Protein AF-A0A7V7MNE0-F1 (afdb_monomer_lite)

Radius of gyration: 35.83 Å; chains: 1; bounding box: 76×87×106 Å

Structure (mmCIF, N/CA/C/O backbone):
data_AF-A0A7V7MNE0-F1
#
_entry.id   AF-A0A7V7MNE0-F1
#
loop_
_atom_site.group_PDB
_atom_site.id
_atom_site.type_symbol
_atom_site.label_atom_id
_atom_site.label_alt_id
_atom_site.label_comp_id
_atom_site.label_asym_id
_atom_site.label_entity_id
_atom_site.label_seq_id
_atom_site.pdbx_PDB_ins_code
_atom_site.Cartn_x
_atom_site.Cartn_y
_atom_site.Cartn_z
_atom_site.occupancy
_atom_site.B_iso_or_equiv
_atom_site.auth_seq_id
_atom_site.auth_comp_id
_atom_site.auth_asym_id
_atom_site.auth_atom_id
_atom_site.pdbx_PDB_model_num
ATOM 1 N N . MET A 1 1 ? 4.750 31.736 4.931 1.00 35.09 1 MET A N 1
ATOM 2 C CA . MET A 1 1 ? 4.718 30.798 3.784 1.00 35.09 1 MET A CA 1
ATOM 3 C C . MET A 1 1 ? 5.244 29.445 4.251 1.00 35.09 1 MET A C 1
ATOM 5 O O . MET A 1 1 ? 6.382 29.410 4.710 1.00 35.09 1 MET A O 1
ATOM 9 N N . PRO A 1 2 ? 4.459 28.356 4.216 1.00 42.69 2 PRO A N 1
ATOM 10 C CA . PRO A 1 2 ? 4.964 27.046 4.608 1.00 42.69 2 PRO A CA 1
ATOM 11 C C . PRO A 1 2 ? 6.008 26.597 3.580 1.00 42.69 2 PRO A C 1
ATOM 13 O O . PRO A 1 2 ? 5.751 26.602 2.375 1.00 42.69 2 PRO A O 1
ATOM 16 N N . ARG A 1 3 ? 7.212 26.261 4.054 1.00 41.19 3 ARG A N 1
ATOM 17 C CA . ARG A 1 3 ? 8.303 25.714 3.239 1.00 41.19 3 ARG A CA 1
ATOM 18 C C . ARG A 1 3 ? 7.802 24.444 2.540 1.00 41.19 3 ARG A C 1
ATOM 20 O O . ARG A 1 3 ? 7.688 23.400 3.176 1.00 41.19 3 ARG A O 1
ATOM 27 N N . ARG A 1 4 ? 7.512 24.522 1.235 1.00 47.62 4 ARG A N 1
ATOM 28 C CA . ARG A 1 4 ? 7.375 23.344 0.364 1.00 47.62 4 ARG A CA 1
ATOM 29 C C . ARG A 1 4 ? 8.744 22.673 0.305 1.00 47.62 4 ARG A C 1
ATOM 31 O O . ARG A 1 4 ? 9.606 23.082 -0.464 1.00 47.62 4 ARG A O 1
ATOM 38 N N . GLY A 1 5 ? 8.972 21.715 1.196 1.00 48.09 5 GLY A N 1
ATOM 39 C CA . GLY A 1 5 ? 10.181 20.906 1.169 1.00 48.09 5 GLY A CA 1
ATOM 40 C C . GLY A 1 5 ? 10.258 20.052 -0.106 1.00 48.09 5 GLY A C 1
ATOM 41 O O . GLY A 1 5 ? 9.259 19.897 -0.818 1.00 48.09 5 GLY A O 1
ATOM 42 N N . PRO A 1 6 ? 11.415 19.422 -0.369 1.00 53.09 6 PRO A N 1
ATOM 43 C CA . PRO A 1 6 ? 11.609 18.446 -1.452 1.00 53.09 6 PRO A CA 1
ATOM 44 C C . PRO A 1 6 ? 10.681 17.210 -1.377 1.00 53.09 6 PRO A C 1
ATOM 46 O O . PRO A 1 6 ? 10.750 16.323 -2.223 1.00 53.09 6 PRO A O 1
ATOM 49 N N . SER A 1 7 ? 9.760 17.160 -0.412 1.00 60.88 7 SER A N 1
ATOM 50 C CA . SER A 1 7 ? 8.781 16.097 -0.211 1.00 60.88 7 SER A CA 1
ATOM 51 C C . SER A 1 7 ? 7.722 15.994 -1.317 1.00 60.88 7 SER A C 1
ATOM 53 O O . SER A 1 7 ? 7.046 14.975 -1.408 1.00 60.88 7 SER A O 1
ATOM 55 N N . THR A 1 8 ? 7.585 16.993 -2.198 1.00 69.94 8 THR A N 1
ATOM 56 C CA . THR A 1 8 ? 6.537 16.985 -3.238 1.00 69.94 8 THR A CA 1
ATOM 57 C C . THR A 1 8 ? 6.696 15.812 -4.206 1.00 69.94 8 THR A C 1
ATOM 59 O O . THR A 1 8 ? 5.716 15.133 -4.488 1.00 69.94 8 THR A O 1
ATOM 62 N N . PHE A 1 9 ? 7.917 15.516 -4.669 1.00 72.06 9 PHE A N 1
ATOM 63 C CA . PHE A 1 9 ? 8.130 14.413 -5.613 1.00 72.06 9 PHE A CA 1
ATOM 64 C C . PHE A 1 9 ? 7.878 13.053 -4.959 1.00 72.06 9 PHE A C 1
ATOM 66 O O . PHE A 1 9 ? 7.121 12.249 -5.491 1.00 72.06 9 PHE A O 1
ATOM 73 N N . TYR A 1 10 ? 8.436 12.828 -3.766 1.00 74.69 10 TYR A N 1
ATOM 74 C CA . TYR A 1 10 ? 8.226 11.588 -3.018 1.00 74.69 10 TYR A CA 1
ATOM 75 C C . TYR A 1 10 ? 6.743 11.359 -2.696 1.00 74.69 10 TYR A C 1
ATOM 77 O O . TYR A 1 10 ? 6.225 10.272 -2.930 1.00 74.69 10 TYR A O 1
ATOM 85 N N . HIS A 1 11 ? 6.026 12.394 -2.245 1.00 76.69 11 HIS A N 1
ATOM 86 C CA . HIS A 1 11 ? 4.589 12.295 -1.985 1.00 76.69 11 HIS A CA 1
ATOM 87 C C . HIS A 1 11 ? 3.768 12.069 -3.253 1.00 76.69 11 HIS A C 1
ATOM 89 O O . HIS A 1 11 ? 2.789 11.335 -3.203 1.00 76.69 11 HIS A O 1
ATOM 95 N N . VAL A 1 12 ? 4.139 12.676 -4.384 1.00 78.38 12 VAL A N 1
ATOM 96 C CA . VAL A 1 12 ? 3.463 12.430 -5.665 1.00 78.38 12 VAL A CA 1
ATOM 97 C C . VAL A 1 12 ? 3.693 10.992 -6.117 1.00 78.38 12 VAL A C 1
ATOM 99 O O . VAL A 1 12 ? 2.733 10.319 -6.474 1.00 78.38 12 VAL A O 1
ATOM 102 N N . VAL A 1 13 ? 4.928 10.493 -6.036 1.00 78.00 13 VAL A N 1
ATOM 103 C CA . VAL A 1 13 ? 5.260 9.105 -6.382 1.00 78.00 13 VAL A CA 1
ATOM 104 C C . VAL A 1 13 ? 4.506 8.130 -5.479 1.00 78.00 13 VAL A C 1
ATOM 106 O O . VAL A 1 13 ? 3.844 7.240 -6.000 1.00 78.00 13 VAL A O 1
ATOM 109 N N . LEU A 1 14 ? 4.511 8.331 -4.157 1.00 77.88 14 LEU A N 1
ATOM 110 C CA . LEU A 1 14 ? 3.742 7.495 -3.231 1.00 77.88 14 LEU A CA 1
ATOM 111 C C . LEU A 1 14 ? 2.243 7.538 -3.515 1.00 77.88 14 LEU A C 1
ATOM 113 O O . LEU A 1 14 ? 1.627 6.485 -3.613 1.00 77.88 14 LEU A O 1
ATOM 117 N N . LYS A 1 15 ? 1.666 8.723 -3.739 1.00 81.19 15 LYS A N 1
ATOM 118 C CA . LYS A 1 15 ? 0.245 8.841 -4.092 1.00 81.19 15 LYS A CA 1
ATOM 119 C C . LYS A 1 15 ? -0.088 8.123 -5.392 1.00 81.19 15 LYS A C 1
ATOM 121 O O . LYS A 1 15 ? -1.135 7.494 -5.478 1.00 81.19 15 LYS A O 1
ATOM 126 N N . ILE A 1 16 ? 0.780 8.202 -6.401 1.00 78.06 16 ILE A N 1
ATOM 127 C CA . ILE A 1 16 ? 0.595 7.466 -7.657 1.00 78.06 16 ILE A CA 1
ATOM 128 C C . ILE A 1 16 ? 0.677 5.959 -7.397 1.00 78.06 16 ILE A C 1
ATOM 130 O O . ILE A 1 16 ? -0.147 5.213 -7.921 1.00 78.06 16 ILE A O 1
ATOM 134 N N . ILE A 1 17 ? 1.628 5.503 -6.579 1.00 79.12 17 ILE A N 1
ATOM 135 C CA . ILE A 1 17 ? 1.768 4.088 -6.214 1.00 79.12 17 ILE A CA 1
ATOM 136 C C . ILE A 1 17 ? 0.512 3.608 -5.476 1.00 79.12 17 ILE A C 1
ATOM 138 O O . ILE A 1 17 ? -0.076 2.613 -5.892 1.00 79.12 17 ILE A O 1
ATOM 142 N N . GLU A 1 18 ? 0.069 4.318 -4.442 1.00 77.50 18 GLU A N 1
ATOM 143 C CA . GLU A 1 18 ? -1.107 3.968 -3.636 1.00 77.50 18 GLU A CA 1
ATOM 144 C C . GLU A 1 18 ? -2.400 3.999 -4.460 1.00 77.50 18 GLU A C 1
ATOM 146 O O . GLU A 1 18 ? -3.186 3.056 -4.416 1.00 77.50 18 GLU A O 1
ATOM 151 N N . ALA A 1 19 ? -2.608 5.041 -5.269 1.00 80.44 19 ALA A N 1
ATOM 152 C CA . ALA A 1 19 ? -3.844 5.211 -6.031 1.00 80.44 19 ALA A CA 1
ATOM 153 C C . ALA A 1 19 ? -3.952 4.273 -7.243 1.00 80.44 19 ALA A C 1
ATOM 155 O O . ALA A 1 19 ? -5.047 4.058 -7.767 1.00 80.44 19 ALA A O 1
ATOM 156 N N . THR A 1 20 ? -2.833 3.731 -7.734 1.00 84.62 20 THR A N 1
ATOM 157 C CA . THR A 1 20 ? -2.832 2.933 -8.963 1.00 84.62 20 THR A CA 1
ATOM 158 C C . THR A 1 20 ? -2.974 1.443 -8.642 1.00 84.62 20 THR A C 1
ATOM 160 O O . THR A 1 20 ? 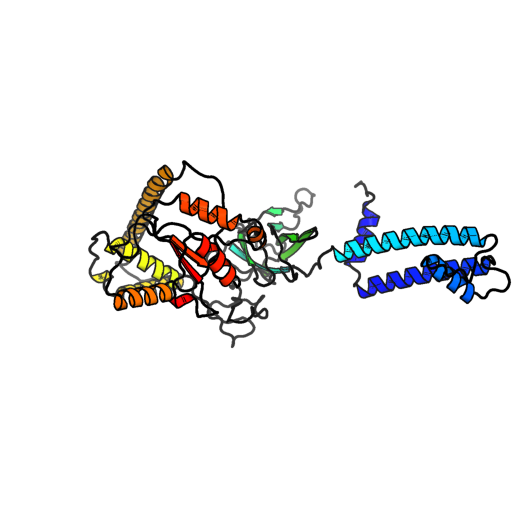-2.102 0.870 -7.985 1.00 84.62 20 THR A O 1
ATOM 163 N N . PRO A 1 21 ? -4.010 0.756 -9.165 1.00 87.00 21 PRO A N 1
ATOM 164 C CA . PRO A 1 21 ? -4.113 -0.697 -9.098 1.00 87.00 21 PRO A CA 1
ATOM 165 C C . PRO A 1 21 ? -2.862 -1.380 -9.656 1.00 87.00 21 PRO A C 1
ATOM 167 O O . PRO A 1 21 ? -2.344 -0.972 -10.697 1.00 87.00 21 PRO A O 1
ATOM 170 N N . THR A 1 22 ? -2.428 -2.477 -9.033 1.00 85.69 22 THR A N 1
ATOM 171 C CA . THR A 1 22 ? -1.160 -3.158 -9.363 1.00 85.69 22 THR A CA 1
ATOM 172 C C . THR A 1 22 ? -1.027 -3.485 -10.855 1.00 85.69 22 THR A C 1
ATOM 174 O O . THR A 1 22 ? 0.025 -3.263 -11.447 1.00 85.69 22 THR A O 1
ATOM 177 N N . ARG A 1 23 ? -2.114 -3.919 -11.509 1.00 88.94 23 ARG A N 1
ATOM 178 C CA . ARG A 1 23 ? -2.126 -4.194 -12.959 1.00 88.94 23 ARG A CA 1
ATOM 179 C C . ARG A 1 23 ? -1.860 -2.946 -13.805 1.00 88.94 23 ARG A C 1
ATOM 181 O O . ARG A 1 23 ? -1.092 -3.009 -14.758 1.00 88.94 23 ARG A O 1
ATOM 188 N N . ARG A 1 24 ? -2.488 -1.817 -13.456 1.00 89.94 24 ARG A N 1
ATOM 189 C CA . ARG A 1 24 ? -2.299 -0.543 -14.167 1.00 89.94 24 ARG A CA 1
ATOM 190 C C . ARG A 1 24 ? -0.886 -0.011 -13.956 1.00 89.94 24 ARG A C 1
ATOM 192 O O . ARG A 1 24 ? -0.303 0.506 -14.897 1.00 89.94 24 ARG A O 1
ATOM 199 N N . PHE A 1 25 ? -0.329 -0.191 -12.759 1.00 88.06 25 PHE A N 1
ATOM 200 C CA . PHE A 1 25 ? 1.043 0.203 -12.451 1.00 88.06 25 PHE A CA 1
ATOM 201 C C . PHE A 1 25 ? 2.053 -0.519 -13.356 1.00 88.06 25 PHE A C 1
ATOM 203 O O . PHE A 1 25 ? 2.830 0.140 -14.043 1.00 88.06 25 PHE A O 1
ATOM 210 N N . PHE A 1 26 ? 1.995 -1.854 -13.425 1.00 89.88 26 PHE A N 1
ATOM 211 C CA . PHE A 1 26 ? 2.888 -2.619 -14.302 1.00 89.88 26 PHE A CA 1
ATOM 212 C C . PHE A 1 26 ? 2.669 -2.292 -15.781 1.00 89.88 26 PHE A C 1
ATOM 214 O O . PHE A 1 26 ? 3.643 -2.152 -16.509 1.00 89.88 26 PHE A O 1
ATOM 221 N N . LEU A 1 27 ? 1.420 -2.085 -16.213 1.00 93.50 27 LEU A N 1
ATOM 222 C CA . LEU A 1 27 ? 1.128 -1.670 -17.585 1.00 93.50 27 LEU A CA 1
ATOM 223 C C . LEU A 1 27 ? 1.774 -0.319 -17.925 1.00 93.50 27 LEU A C 1
ATOM 225 O O . LEU A 1 27 ? 2.456 -0.214 -18.938 1.00 93.50 27 LEU A O 1
ATOM 229 N N . LEU A 1 28 ? 1.595 0.702 -17.080 1.00 91.75 28 LEU A N 1
ATOM 230 C CA . LEU A 1 28 ? 2.201 2.022 -17.280 1.00 91.75 28 LEU A CA 1
ATOM 231 C C . LEU A 1 28 ? 3.728 1.942 -17.297 1.00 91.75 28 LEU A C 1
ATOM 233 O O . LEU A 1 28 ? 4.365 2.581 -18.129 1.00 91.75 28 LEU A O 1
ATOM 237 N N . PHE A 1 29 ? 4.309 1.129 -16.416 1.00 91.56 29 PHE A N 1
ATOM 238 C CA . PHE A 1 29 ? 5.747 0.909 -16.364 1.00 91.56 29 PHE A CA 1
ATOM 239 C C . PHE A 1 29 ? 6.276 0.240 -17.643 1.00 91.56 29 PHE A C 1
ATOM 241 O O . PHE A 1 29 ? 7.252 0.709 -18.225 1.00 91.56 29 PHE A O 1
ATOM 248 N N . THR A 1 30 ? 5.603 -0.808 -18.128 1.00 94.25 30 THR A N 1
ATOM 249 C CA . THR A 1 30 ? 5.932 -1.469 -19.399 1.00 94.25 30 THR A CA 1
ATOM 250 C C . THR A 1 30 ? 5.786 -0.515 -20.583 1.00 94.25 30 THR A C 1
ATOM 252 O O . THR A 1 30 ? 6.667 -0.472 -21.436 1.00 94.25 30 THR A O 1
ATOM 255 N N . LEU A 1 31 ? 4.720 0.289 -20.627 1.00 95.94 31 LEU A N 1
ATOM 256 C CA . LEU A 1 31 ? 4.521 1.287 -21.680 1.00 95.94 31 LEU A CA 1
ATOM 257 C C . LEU A 1 31 ? 5.595 2.379 -21.647 1.00 95.94 31 LEU A C 1
ATOM 259 O O . LEU A 1 31 ? 6.081 2.771 -22.701 1.00 95.94 31 LEU A O 1
ATOM 263 N N . ALA A 1 32 ? 6.005 2.839 -20.462 1.00 94.88 32 ALA A N 1
ATOM 264 C CA . ALA A 1 32 ? 7.098 3.798 -20.318 1.00 94.88 32 ALA A CA 1
ATOM 265 C C . ALA A 1 32 ? 8.441 3.201 -20.769 1.00 94.88 32 ALA A C 1
ATOM 267 O O . ALA A 1 32 ? 9.196 3.863 -21.479 1.00 94.88 32 ALA A O 1
ATOM 268 N N . TYR A 1 33 ? 8.715 1.942 -20.412 1.00 95.88 33 TYR A N 1
ATOM 269 C CA . TYR A 1 33 ? 9.915 1.223 -20.844 1.00 95.88 33 TYR A CA 1
ATOM 270 C C . TYR A 1 33 ? 9.968 1.085 -22.372 1.00 95.88 33 TYR A C 1
ATOM 272 O O . TYR A 1 33 ? 10.963 1.475 -22.984 1.00 95.88 33 TYR A O 1
ATOM 280 N N . LEU A 1 34 ? 8.883 0.599 -22.987 1.00 97.12 34 LEU A N 1
ATOM 281 C CA . LEU A 1 34 ? 8.773 0.447 -24.440 1.00 97.12 34 LEU A CA 1
ATOM 282 C C . LEU A 1 34 ? 8.803 1.799 -25.159 1.00 97.12 34 LEU A C 1
ATOM 284 O O . LEU A 1 34 ? 9.474 1.930 -26.175 1.00 97.12 34 LEU A O 1
ATOM 288 N N . GLY A 1 35 ? 8.126 2.815 -24.622 1.00 97.81 35 GLY A N 1
ATOM 289 C CA . GLY A 1 35 ? 8.139 4.169 -25.171 1.00 97.81 35 GLY A CA 1
ATOM 290 C C . GLY A 1 35 ? 9.541 4.779 -25.177 1.00 97.81 35 GLY A C 1
ATOM 291 O O . GLY A 1 35 ? 9.941 5.371 -26.175 1.00 97.81 35 GLY A O 1
ATOM 292 N N . CYS A 1 36 ? 10.317 4.571 -24.108 1.00 97.38 36 CYS A N 1
ATOM 293 C CA . CYS A 1 36 ? 11.720 4.982 -24.051 1.00 97.38 36 CYS A CA 1
ATOM 294 C C . CYS A 1 36 ? 12.564 4.251 -25.110 1.00 97.38 36 CYS A C 1
ATOM 296 O O . CYS A 1 36 ? 13.317 4.893 -25.840 1.00 97.38 36 CYS A O 1
ATOM 298 N N . SER A 1 37 ? 12.380 2.935 -25.269 1.00 97.44 37 SER A N 1
ATOM 299 C CA . SER A 1 37 ? 13.094 2.159 -26.296 1.00 97.44 37 SER A CA 1
ATOM 300 C C . SER A 1 37 ? 12.729 2.593 -27.717 1.00 97.44 37 SER A C 1
ATOM 302 O O . SER A 1 37 ? 13.604 2.735 -28.561 1.00 97.44 37 SER A O 1
ATOM 304 N N . LEU A 1 38 ? 11.455 2.870 -28.000 1.00 98.19 38 LEU A N 1
ATOM 305 C CA . LEU A 1 38 ? 11.041 3.374 -29.313 1.00 98.19 38 LEU A CA 1
ATOM 306 C C . LEU A 1 38 ? 11.581 4.784 -29.579 1.00 98.19 38 LEU A C 1
ATOM 308 O O . LEU A 1 38 ? 11.988 5.078 -30.700 1.00 98.19 38 LEU A O 1
ATOM 312 N N . PHE A 1 39 ? 11.634 5.639 -28.555 1.00 98.31 39 PHE A N 1
ATOM 313 C CA . PHE A 1 39 ? 12.230 6.970 -28.658 1.00 98.31 39 PHE A CA 1
ATOM 314 C C . PHE A 1 39 ? 13.721 6.898 -29.007 1.00 98.31 39 PHE A C 1
ATOM 316 O O . PHE A 1 39 ? 14.167 7.570 -29.934 1.00 98.31 39 PHE A O 1
ATOM 323 N N . PHE A 1 40 ? 14.493 6.053 -28.324 1.00 98.06 40 PHE A N 1
ATOM 324 C CA . PHE A 1 40 ? 15.905 5.863 -28.657 1.00 98.06 40 PHE A CA 1
ATOM 325 C C . PHE A 1 40 ? 16.098 5.155 -30.002 1.00 98.06 40 PHE A C 1
ATOM 327 O O . PHE A 1 40 ? 16.986 5.543 -30.754 1.00 98.06 40 PHE A O 1
ATOM 334 N N . GLY A 1 41 ? 15.242 4.193 -30.354 1.00 97.56 41 GLY A N 1
ATOM 335 C CA . GLY A 1 41 ? 15.198 3.595 -31.692 1.00 97.56 41 GLY A CA 1
ATOM 336 C C . GLY A 1 41 ? 15.025 4.642 -32.793 1.00 97.56 41 GLY A C 1
ATOM 337 O O . GLY A 1 41 ? 15.752 4.622 -33.783 1.00 97.56 41 GLY A O 1
ATOM 338 N N . LEU A 1 42 ? 14.136 5.616 -32.578 1.00 97.94 42 LEU A N 1
ATOM 339 C CA . LEU A 1 42 ? 13.949 6.751 -33.480 1.00 97.94 42 LEU A CA 1
ATOM 340 C C . LEU A 1 42 ? 15.204 7.631 -33.563 1.00 97.94 42 LEU A C 1
ATOM 342 O O . LEU A 1 42 ? 15.583 8.037 -34.657 1.00 97.94 42 LEU A O 1
ATOM 346 N N . LEU A 1 43 ? 15.870 7.906 -32.436 1.00 97.62 43 LEU A N 1
ATOM 347 C CA . LEU A 1 43 ? 17.129 8.658 -32.439 1.00 97.62 43 LEU A CA 1
ATOM 348 C C . LEU A 1 43 ? 18.223 7.930 -33.228 1.00 97.62 43 LEU A C 1
ATOM 350 O O . LEU A 1 43 ? 18.924 8.560 -34.011 1.00 97.62 43 LEU A O 1
ATOM 354 N N . TYR A 1 44 ? 18.360 6.614 -33.065 1.00 97.44 44 TYR A N 1
ATOM 355 C CA . TYR A 1 44 ? 19.324 5.842 -33.849 1.00 97.44 44 TYR A CA 1
ATOM 356 C C . TYR A 1 44 ? 19.034 5.881 -35.341 1.00 97.44 44 TYR A C 1
ATOM 358 O O . TYR A 1 44 ? 19.977 5.998 -36.116 1.00 97.44 44 TYR A O 1
ATOM 366 N N . TRP A 1 45 ? 17.759 5.823 -35.721 1.00 96.62 45 TRP A N 1
ATOM 367 C CA . TRP A 1 45 ? 17.345 5.882 -37.117 1.00 96.62 45 TRP A CA 1
ATOM 368 C C . TRP A 1 45 ? 17.592 7.262 -37.746 1.00 96.62 45 TRP A C 1
ATOM 370 O O . TRP A 1 45 ? 18.054 7.343 -38.872 1.00 96.62 45 TRP A O 1
ATOM 380 N N . ILE A 1 46 ? 17.346 8.357 -37.016 1.00 96.25 46 ILE A N 1
ATOM 381 C CA . ILE A 1 46 ? 17.558 9.726 -37.527 1.00 96.25 46 ILE A CA 1
ATOM 382 C C . ILE A 1 46 ? 19.047 10.063 -37.704 1.00 96.25 46 ILE A C 1
ATOM 384 O O . ILE A 1 46 ? 19.395 10.867 -38.564 1.00 96.25 46 ILE A O 1
ATOM 388 N N . PHE A 1 47 ? 19.917 9.503 -36.861 1.00 95.44 47 PHE A N 1
ATOM 389 C CA . PHE A 1 47 ? 21.350 9.819 -36.841 1.00 95.44 47 PHE A CA 1
ATOM 390 C C . PHE A 1 47 ? 22.232 8.725 -37.462 1.00 95.44 47 PHE A C 1
ATOM 392 O O . PHE A 1 47 ? 23.441 8.741 -37.218 1.00 95.44 47 PHE A O 1
ATOM 399 N N . ASP A 1 48 ? 21.645 7.756 -38.176 1.00 94.56 48 ASP A N 1
ATOM 400 C CA . ASP A 1 48 ? 22.337 6.585 -38.745 1.00 94.56 48 ASP A CA 1
ATOM 401 C C . ASP A 1 48 ? 23.273 5.901 -37.725 1.00 94.56 48 ASP A C 1
ATOM 403 O O . ASP A 1 48 ? 24.386 5.453 -38.003 1.00 94.56 48 ASP A O 1
ATOM 407 N N . GLY A 1 49 ? 22.826 5.846 -36.465 1.00 92.19 49 GLY A N 1
ATOM 408 C CA . GLY A 1 49 ? 23.670 5.515 -35.315 1.00 92.19 49 GLY A CA 1
ATOM 409 C C . GLY A 1 49 ? 24.073 4.041 -35.219 1.00 92.19 49 GLY A C 1
ATOM 410 O O . GLY A 1 49 ? 24.823 3.676 -34.313 1.00 92.19 49 GLY A O 1
ATOM 411 N N . VAL A 1 50 ? 23.564 3.200 -36.117 1.00 92.38 50 VAL A N 1
ATOM 412 C CA . VAL A 1 50 ? 23.693 1.734 -36.110 1.00 92.38 50 VAL A CA 1
ATOM 413 C C . VAL A 1 50 ? 24.298 1.201 -37.427 1.00 92.38 50 VAL A C 1
ATOM 415 O O . VAL A 1 50 ? 24.512 0.002 -37.579 1.00 92.38 50 VAL A O 1
ATOM 418 N N . GLY A 1 51 ? 24.669 2.097 -38.346 1.00 87.38 51 GLY A N 1
ATOM 419 C CA . GLY A 1 51 ? 25.219 1.771 -39.662 1.00 87.38 51 GLY A CA 1
ATOM 420 C C . GLY A 1 51 ? 24.278 2.195 -40.783 1.00 87.38 51 GLY A C 1
ATOM 421 O O . GLY A 1 51 ? 23.079 2.362 -40.557 1.00 87.38 51 GLY A O 1
ATOM 422 N N . ASP A 1 52 ? 24.842 2.364 -41.976 1.00 73.56 52 ASP A N 1
ATOM 423 C CA . ASP A 1 52 ? 24.094 2.778 -43.162 1.00 73.56 52 ASP A CA 1
ATOM 424 C C . ASP A 1 52 ? 23.082 1.681 -43.572 1.00 73.56 52 ASP A C 1
ATOM 426 O O . ASP A 1 52 ? 23.334 0.484 -43.395 1.00 73.56 52 ASP A O 1
ATOM 430 N N . ASP A 1 53 ? 21.924 2.097 -44.097 1.00 79.50 53 ASP A N 1
ATOM 431 C CA . ASP A 1 53 ? 20.828 1.253 -44.614 1.00 79.50 53 ASP A CA 1
ATOM 432 C C . ASP A 1 53 ? 20.043 0.392 -43.595 1.00 79.50 53 ASP A C 1
ATOM 434 O O . ASP A 1 53 ? 19.325 -0.535 -43.981 1.00 79.50 53 ASP A O 1
ATOM 438 N N . GLN A 1 54 ? 20.105 0.697 -42.294 1.00 87.12 54 GLN A N 1
ATOM 439 C CA . GLN A 1 54 ? 19.282 0.001 -41.293 1.00 87.12 54 GLN A CA 1
ATOM 440 C C . GLN A 1 54 ? 17.849 0.551 -41.222 1.00 87.12 54 GLN A C 1
ATOM 442 O O . GLN A 1 54 ? 17.610 1.760 -41.159 1.00 87.12 54 GLN A O 1
ATOM 447 N N . GLY A 1 55 ? 16.869 -0.354 -41.192 1.00 93.81 55 GLY A N 1
ATOM 448 C CA . GLY A 1 55 ? 15.469 -0.004 -40.987 1.00 93.81 55 GLY A CA 1
ATOM 449 C C . GLY A 1 55 ? 15.190 0.492 -39.564 1.00 93.81 55 GLY A C 1
ATOM 450 O O . GLY A 1 55 ? 15.910 0.196 -38.609 1.00 93.81 55 GLY A O 1
ATOM 451 N N . PHE A 1 56 ? 14.086 1.229 -39.390 1.00 95.88 56 PHE A N 1
ATOM 452 C CA . PHE A 1 56 ? 13.655 1.698 -38.066 1.00 95.88 56 PHE A CA 1
ATOM 453 C C . PHE A 1 56 ? 13.483 0.547 -37.059 1.00 95.88 56 PHE A C 1
ATOM 455 O O . PHE A 1 56 ? 13.780 0.711 -35.876 1.00 95.88 56 PHE A O 1
ATOM 462 N N . TRP A 1 57 ? 13.006 -0.618 -37.507 1.00 96.44 57 TRP A N 1
ATOM 463 C CA . TRP A 1 57 ? 12.765 -1.762 -36.628 1.00 96.44 57 TRP A CA 1
ATOM 464 C C . TRP A 1 57 ? 14.062 -2.390 -36.117 1.00 96.44 57 TRP A C 1
ATOM 466 O O . TRP A 1 57 ? 14.122 -2.752 -34.943 1.00 96.44 57 TRP A O 1
ATOM 476 N N . GLU A 1 58 ? 15.112 -2.436 -36.934 1.00 96.44 58 GLU A N 1
ATOM 477 C CA . GLU A 1 58 ? 16.459 -2.838 -36.528 1.00 96.44 58 GLU A CA 1
ATOM 478 C C . GLU A 1 58 ? 17.042 -1.850 -35.506 1.00 96.44 58 GLU A C 1
ATOM 480 O O . GLU A 1 58 ? 17.581 -2.267 -34.479 1.00 96.44 58 GLU A O 1
ATOM 485 N N . CYS A 1 59 ? 16.847 -0.541 -35.703 1.00 97.50 59 CYS A N 1
ATOM 486 C CA . CYS A 1 59 ? 17.234 0.479 -34.722 1.00 97.50 59 CYS A CA 1
ATOM 487 C C . CYS A 1 59 ? 16.441 0.373 -33.405 1.00 97.50 59 CYS A C 1
ATOM 489 O O . CYS A 1 59 ? 17.008 0.526 -32.320 1.00 97.50 59 CYS A O 1
ATOM 491 N N . ALA A 1 60 ? 15.135 0.097 -33.469 1.00 97.69 60 ALA A N 1
ATOM 492 C CA . ALA A 1 60 ? 14.292 -0.120 -32.293 1.00 97.69 60 ALA A CA 1
ATOM 493 C C . ALA A 1 60 ? 14.678 -1.406 -31.545 1.00 97.69 60 ALA A C 1
ATOM 495 O O . ALA A 1 60 ? 14.724 -1.412 -30.313 1.00 97.69 60 ALA A O 1
ATOM 496 N N . TYR A 1 61 ? 15.014 -2.471 -32.274 1.00 97.56 61 TYR A N 1
ATOM 497 C CA . TYR A 1 61 ? 15.577 -3.699 -31.719 1.00 97.56 61 TYR A CA 1
ATOM 498 C C . TYR A 1 61 ? 16.913 -3.427 -31.017 1.00 97.56 61 TYR A C 1
ATOM 500 O O . TYR A 1 61 ? 17.051 -3.773 -29.841 1.00 97.56 61 TYR A O 1
ATOM 508 N N . PHE A 1 62 ? 17.844 -2.721 -31.672 1.00 97.81 62 PHE A N 1
ATOM 509 C CA . PHE A 1 62 ? 19.117 -2.306 -31.075 1.00 97.81 62 PHE A CA 1
ATOM 510 C C . PHE A 1 62 ? 18.904 -1.497 -29.789 1.00 97.81 62 PHE A C 1
ATOM 512 O O . PHE A 1 62 ? 19.545 -1.742 -28.762 1.00 97.81 62 PHE A O 1
ATOM 519 N N . SER A 1 63 ? 17.951 -0.566 -29.815 1.00 98.12 63 SER A N 1
ATOM 520 C CA . SER A 1 63 ? 17.582 0.222 -28.646 1.00 98.12 63 SER A CA 1
ATOM 521 C C . SER A 1 63 ? 17.041 -0.647 -27.505 1.00 98.12 63 SER A C 1
ATOM 523 O O . SER A 1 63 ? 17.435 -0.456 -26.354 1.00 98.12 63 SER A O 1
ATOM 525 N N . LEU A 1 64 ? 16.192 -1.635 -27.796 1.00 97.94 64 LEU A N 1
ATOM 526 C CA . LEU A 1 64 ? 15.632 -2.545 -26.795 1.00 97.94 64 LEU A CA 1
ATOM 527 C C . LEU A 1 64 ? 16.713 -3.429 -26.147 1.00 97.94 64 LEU A C 1
ATOM 529 O O . LEU A 1 64 ? 16.744 -3.564 -24.919 1.00 97.94 64 LEU A O 1
ATOM 533 N N . ILE A 1 65 ? 17.624 -4.010 -26.936 1.00 97.75 65 ILE A N 1
ATOM 534 C CA . ILE A 1 65 ? 18.714 -4.858 -26.411 1.00 97.75 65 ILE A CA 1
ATOM 535 C C . ILE A 1 65 ? 19.762 -4.041 -25.644 1.00 97.75 65 ILE A C 1
ATOM 537 O O . ILE A 1 65 ? 20.330 -4.534 -24.668 1.00 97.75 65 ILE A O 1
ATOM 541 N N . THR A 1 66 ? 19.969 -2.778 -26.031 1.00 97.69 66 THR A N 1
ATOM 542 C CA . THR A 1 66 ? 20.836 -1.832 -25.315 1.00 97.69 66 THR A CA 1
ATOM 543 C C . THR A 1 66 ? 20.199 -1.417 -23.990 1.00 97.69 66 THR A C 1
ATOM 545 O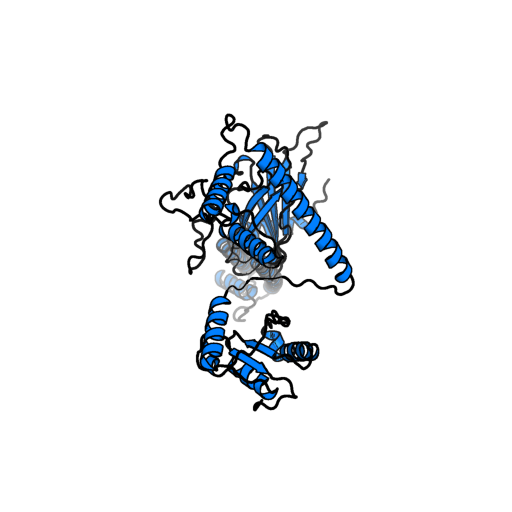 O . THR A 1 66 ? 20.842 -1.492 -22.944 1.00 97.69 66 THR A O 1
ATOM 548 N N . GLN A 1 67 ? 18.909 -1.056 -23.990 1.00 98.06 67 GLN A N 1
ATOM 549 C CA . GLN A 1 67 ? 18.181 -0.686 -22.773 1.00 98.06 67 GLN A CA 1
ATOM 550 C C . GLN A 1 67 ? 18.098 -1.852 -21.790 1.00 98.06 67 GLN A C 1
ATOM 552 O O . GLN A 1 67 ? 18.299 -1.663 -20.598 1.00 98.06 67 GLN A O 1
ATOM 557 N N . SER A 1 68 ? 17.821 -3.065 -22.261 1.00 96.56 68 SER A N 1
ATOM 558 C CA . SER A 1 68 ? 17.791 -4.267 -21.417 1.00 96.56 68 SER A CA 1
ATOM 559 C C . SER A 1 68 ? 19.172 -4.724 -20.953 1.00 96.56 68 SER A C 1
ATOM 561 O O . SER A 1 68 ? 19.247 -5.643 -20.143 1.00 96.56 68 SER A O 1
ATOM 563 N N . THR A 1 69 ? 20.254 -4.080 -21.409 1.00 96.00 69 THR A N 1
ATOM 564 C CA . THR A 1 69 ? 21.652 -4.454 -21.135 1.00 96.00 69 THR A CA 1
ATOM 565 C C . THR A 1 69 ? 22.018 -5.871 -21.587 1.00 96.00 69 THR A C 1
ATOM 567 O O . THR A 1 69 ? 23.021 -6.420 -21.144 1.00 96.00 69 THR A O 1
ATOM 570 N N . ILE A 1 70 ? 21.217 -6.462 -22.482 1.00 97.25 70 ILE A N 1
ATOM 571 C CA . ILE A 1 70 ? 21.481 -7.787 -23.052 1.00 97.25 70 ILE A CA 1
ATOM 572 C C . ILE A 1 70 ? 22.641 -7.697 -24.039 1.00 97.25 70 ILE A C 1
ATOM 574 O O . ILE A 1 70 ? 23.571 -8.490 -23.949 1.00 97.25 70 ILE A O 1
ATOM 578 N N . GLY A 1 71 ? 22.574 -6.731 -24.965 1.00 94.94 71 GLY A N 1
ATOM 579 C CA . GLY A 1 71 ? 23.637 -6.441 -25.928 1.00 94.94 71 GLY A CA 1
ATOM 580 C C . GLY A 1 71 ? 24.194 -7.677 -26.638 1.00 94.94 71 GLY A C 1
ATOM 581 O O . GLY A 1 71 ? 25.360 -8.006 -26.444 1.00 94.94 71 GLY A O 1
ATOM 582 N N . PHE A 1 72 ? 23.391 -8.343 -27.477 1.00 96.25 72 PHE A N 1
ATOM 583 C CA . PHE A 1 72 ? 23.813 -9.557 -28.194 1.00 96.25 72 PHE A CA 1
ATOM 584 C C . PHE A 1 72 ? 25.072 -9.372 -29.058 1.00 96.25 72 PHE A C 1
ATOM 586 O O . PHE A 1 72 ? 25.771 -10.346 -29.330 1.00 96.25 72 PHE A O 1
ATOM 593 N N . GLY A 1 73 ? 25.376 -8.135 -29.462 1.00 94.62 73 GLY A N 1
ATOM 594 C CA . GLY A 1 73 ? 26.569 -7.792 -30.240 1.00 94.62 73 GLY A CA 1
ATOM 595 C C . GLY A 1 73 ? 26.439 -8.082 -31.737 1.00 94.62 73 GLY A C 1
ATOM 596 O O . GLY A 1 73 ? 27.406 -7.918 -32.472 1.00 94.62 73 GLY A O 1
ATOM 597 N N . ASP A 1 74 ? 25.252 -8.485 -32.180 1.00 94.50 74 ASP A N 1
ATOM 598 C CA . ASP A 1 74 ? 24.840 -8.609 -33.579 1.00 94.50 74 ASP A CA 1
ATOM 599 C C . ASP A 1 74 ? 24.719 -7.244 -34.266 1.00 94.50 74 ASP A C 1
ATOM 601 O O . ASP A 1 74 ? 25.055 -7.097 -35.439 1.00 94.50 74 ASP A O 1
ATOM 605 N N . VAL A 1 75 ? 24.280 -6.241 -33.509 1.00 94.94 75 VAL A N 1
ATOM 606 C CA . VAL A 1 75 ? 24.096 -4.867 -33.958 1.00 94.94 75 VAL A CA 1
ATOM 607 C C . VAL A 1 75 ? 24.908 -3.934 -33.060 1.00 94.94 75 VAL A C 1
ATOM 609 O O . VAL A 1 75 ? 24.817 -4.001 -31.832 1.00 94.94 75 VAL A O 1
ATOM 612 N N . LEU A 1 76 ? 25.738 -3.077 -33.662 1.00 95.62 76 LEU A N 1
ATOM 613 C CA . LEU A 1 76 ? 26.717 -2.253 -32.948 1.00 95.62 76 LEU A CA 1
ATOM 614 C C . LEU A 1 76 ? 26.554 -0.765 -33.287 1.00 95.62 76 LEU A C 1
ATOM 616 O O . LEU A 1 76 ? 26.337 -0.421 -34.447 1.00 95.62 76 LEU A O 1
ATOM 620 N N . PRO A 1 77 ? 26.726 0.140 -32.307 1.00 96.50 77 PRO A N 1
ATOM 621 C CA . PRO A 1 77 ? 26.625 1.565 -32.564 1.00 96.50 77 PRO A CA 1
ATOM 622 C C . PRO A 1 77 ? 27.874 2.098 -33.284 1.00 96.50 77 PRO A C 1
ATOM 624 O O . PRO A 1 77 ? 29.021 1.831 -32.893 1.00 96.50 77 PRO A O 1
ATOM 627 N N . VAL A 1 78 ? 27.660 2.944 -34.287 1.00 95.81 78 VAL A N 1
ATOM 628 C CA . VAL A 1 78 ? 28.711 3.614 -35.070 1.00 95.81 78 VAL A CA 1
ATOM 629 C C . VAL A 1 78 ? 28.601 5.131 -34.943 1.00 95.81 78 VAL A C 1
ATOM 631 O O . VAL A 1 78 ? 27.558 5.663 -34.566 1.00 95.81 78 VAL A O 1
ATOM 634 N N . GLY A 1 79 ? 29.705 5.841 -35.199 1.00 94.69 79 GLY A N 1
ATOM 635 C CA . GLY A 1 79 ? 29.732 7.307 -35.188 1.00 94.69 79 GLY A CA 1
ATOM 636 C C . GLY A 1 79 ? 29.096 7.924 -33.934 1.00 94.69 79 GLY A C 1
ATOM 637 O O . GLY A 1 79 ? 29.474 7.599 -32.803 1.00 94.69 79 GLY A O 1
ATOM 638 N N . PHE A 1 80 ? 28.106 8.798 -34.143 1.00 94.50 80 PHE A N 1
ATOM 639 C CA . PHE A 1 80 ? 27.373 9.487 -33.075 1.00 94.50 80 PHE A CA 1
ATOM 640 C C . PHE A 1 80 ? 26.453 8.556 -32.262 1.00 94.50 80 PHE A C 1
ATOM 642 O O . PHE A 1 80 ? 26.184 8.819 -31.086 1.00 94.50 80 PHE A O 1
ATOM 649 N N . GLY A 1 81 ? 26.052 7.410 -32.824 1.00 96.31 81 GLY A N 1
ATOM 650 C CA . GLY A 1 81 ? 25.255 6.394 -32.134 1.00 96.31 81 GLY A CA 1
ATOM 651 C C . GLY A 1 81 ? 25.920 5.847 -30.870 1.00 96.31 81 GLY A C 1
ATOM 652 O O . GLY A 1 81 ? 25.230 5.464 -29.928 1.00 96.31 81 GLY A O 1
ATOM 653 N N . ARG A 1 82 ? 27.257 5.894 -30.770 1.00 97.25 82 ARG A N 1
ATOM 654 C CA . ARG A 1 82 ? 27.993 5.498 -29.552 1.00 97.25 82 ARG A CA 1
ATOM 655 C C . ARG A 1 82 ? 27.683 6.401 -28.356 1.00 97.25 82 ARG A C 1
ATOM 657 O O . ARG A 1 82 ? 27.567 5.916 -27.229 1.00 97.25 82 ARG A O 1
ATOM 664 N N . ILE A 1 83 ? 27.522 7.703 -28.595 1.00 97.88 83 ILE A N 1
ATOM 665 C CA . ILE A 1 83 ? 27.149 8.672 -27.555 1.00 97.88 83 ILE A CA 1
ATOM 666 C C . ILE A 1 83 ? 25.696 8.437 -27.141 1.00 97.88 83 ILE A C 1
ATOM 668 O O . ILE A 1 83 ? 25.412 8.349 -25.946 1.00 97.88 83 ILE A O 1
ATOM 672 N N . ILE A 1 84 ? 24.799 8.245 -28.115 1.00 97.94 84 ILE A N 1
ATOM 673 C CA . ILE A 1 84 ? 23.385 7.933 -27.861 1.00 97.94 84 ILE A CA 1
ATOM 674 C C . ILE A 1 84 ? 23.262 6.647 -27.028 1.00 97.94 84 ILE A C 1
ATOM 676 O O . ILE A 1 84 ? 22.568 6.652 -26.017 1.00 97.94 84 ILE A O 1
ATOM 680 N N . ALA A 1 85 ? 23.997 5.585 -27.377 1.00 97.81 85 ALA A N 1
ATOM 681 C CA . ALA A 1 85 ? 24.032 4.327 -26.621 1.00 97.81 85 ALA A CA 1
ATOM 682 C C . ALA A 1 85 ? 24.566 4.486 -25.200 1.00 97.81 85 ALA A C 1
ATOM 684 O O . ALA A 1 85 ? 24.009 3.910 -24.268 1.00 97.81 85 ALA A O 1
ATOM 685 N N . SER A 1 86 ? 25.589 5.317 -25.010 1.00 97.81 86 SER A N 1
ATOM 686 C CA . SER A 1 86 ? 26.126 5.600 -23.675 1.00 97.81 86 SER A CA 1
ATOM 687 C C . SER A 1 86 ? 25.097 6.327 -22.798 1.00 97.81 86 SER A C 1
ATOM 689 O O . SER A 1 86 ? 24.886 5.955 -21.642 1.00 97.81 86 SER A O 1
ATOM 691 N N . ILE A 1 87 ? 24.407 7.329 -23.356 1.00 98.06 87 ILE A N 1
ATOM 692 C CA . ILE A 1 87 ? 23.337 8.068 -22.667 1.00 98.06 87 ILE A CA 1
ATOM 693 C C . ILE A 1 87 ? 22.146 7.149 -22.375 1.00 98.06 87 ILE A C 1
ATOM 695 O O . ILE A 1 87 ? 21.630 7.152 -21.256 1.00 98.06 87 ILE A O 1
ATOM 699 N N . GLN A 1 88 ? 21.733 6.334 -23.349 1.00 98.06 88 GLN A N 1
ATOM 700 C CA . GLN A 1 88 ? 20.646 5.376 -23.176 1.00 98.06 88 GLN A CA 1
ATOM 701 C C . GLN A 1 88 ? 20.966 4.365 -22.071 1.00 98.06 88 GLN A C 1
ATOM 703 O O . GLN A 1 88 ? 20.113 4.099 -21.226 1.00 98.06 88 GLN A O 1
ATOM 708 N N . GLY A 1 89 ? 22.193 3.838 -22.039 1.00 97.50 89 GLY A N 1
ATOM 709 C CA . GLY A 1 89 ? 22.651 2.935 -20.986 1.00 97.50 89 GLY A CA 1
ATOM 710 C C . GLY A 1 89 ? 22.537 3.569 -19.598 1.00 97.50 89 GLY A C 1
ATOM 711 O O . GLY A 1 89 ? 21.970 2.960 -18.689 1.00 97.50 89 GLY A O 1
ATOM 712 N N . LEU A 1 90 ? 22.979 4.822 -19.442 1.00 97.62 90 LEU A N 1
ATOM 713 C CA . LEU A 1 90 ? 22.865 5.553 -18.175 1.00 97.62 90 LEU A CA 1
ATOM 714 C C . LEU A 1 90 ? 21.402 5.750 -17.751 1.00 97.62 90 LEU A C 1
ATOM 716 O O . LEU A 1 90 ? 21.047 5.492 -16.599 1.00 97.62 90 LEU A O 1
ATOM 720 N N . ILE A 1 91 ? 20.544 6.176 -18.680 1.00 96.94 91 ILE A N 1
ATOM 721 C CA . ILE A 1 91 ? 19.109 6.359 -18.421 1.00 96.94 91 ILE A CA 1
ATOM 722 C C . ILE A 1 91 ? 18.455 5.030 -18.046 1.00 96.94 91 ILE A C 1
ATOM 724 O O . ILE A 1 91 ? 17.642 4.999 -17.124 1.00 96.94 91 ILE A O 1
ATOM 728 N N . SER A 1 92 ? 18.834 3.932 -18.701 1.00 96.69 92 SER A N 1
ATOM 729 C CA . SER A 1 92 ? 18.307 2.606 -18.390 1.00 96.69 92 SER A CA 1
ATOM 730 C C . SER A 1 92 ? 18.648 2.171 -16.965 1.00 96.69 92 SER A C 1
ATOM 732 O O . SER A 1 92 ? 17.767 1.741 -16.220 1.00 96.69 92 SER A O 1
ATOM 734 N N . VAL A 1 93 ? 19.898 2.360 -16.532 1.00 96.56 93 VAL A N 1
ATOM 735 C CA . VAL A 1 93 ? 20.318 2.043 -15.156 1.00 96.56 93 VAL A CA 1
ATOM 736 C C . VAL A 1 93 ? 19.515 2.854 -14.137 1.00 96.56 93 VAL A C 1
ATOM 738 O O . VAL A 1 93 ? 19.035 2.297 -13.145 1.00 96.56 93 VAL A O 1
ATOM 741 N N . ILE A 1 94 ? 19.308 4.152 -14.387 1.00 95.69 94 ILE A N 1
ATOM 742 C CA . ILE A 1 94 ? 18.476 5.009 -13.526 1.00 95.69 94 ILE A CA 1
ATOM 743 C C . ILE A 1 94 ? 17.031 4.498 -13.507 1.00 95.69 94 ILE A C 1
ATOM 745 O O . ILE A 1 94 ? 16.445 4.352 -12.434 1.00 95.69 94 ILE A O 1
ATOM 749 N N . PHE A 1 95 ? 16.473 4.176 -14.674 1.00 93.75 95 PHE A N 1
ATOM 750 C CA . PHE A 1 95 ? 15.117 3.658 -14.809 1.00 93.75 95 PHE A CA 1
ATOM 751 C C . PHE A 1 95 ? 14.923 2.356 -14.021 1.00 93.75 95 PHE A C 1
ATOM 753 O O . PHE A 1 95 ? 13.998 2.273 -13.214 1.00 93.75 95 PHE A O 1
ATOM 760 N N . PHE A 1 96 ? 15.815 1.372 -14.175 1.00 94.50 96 PHE A N 1
ATOM 761 C CA . PHE A 1 96 ? 15.762 0.115 -13.421 1.00 94.50 96 PHE A CA 1
ATOM 762 C C . PHE A 1 96 ? 15.939 0.327 -11.915 1.00 94.50 96 PHE A C 1
ATOM 764 O O . PHE A 1 96 ? 15.245 -0.307 -11.121 1.00 94.50 96 PHE A O 1
ATOM 771 N N . SER A 1 97 ? 16.812 1.249 -11.510 1.00 94.88 97 SER A N 1
ATOM 772 C CA . SER A 1 97 ? 17.020 1.574 -10.094 1.00 94.88 97 SER A CA 1
ATOM 773 C C . SER A 1 97 ? 15.753 2.150 -9.458 1.00 94.88 97 SER A C 1
ATOM 775 O O . SER A 1 97 ? 15.331 1.710 -8.386 1.00 94.88 97 SER A O 1
ATOM 777 N N . VAL A 1 98 ? 15.094 3.087 -10.148 1.00 91.06 98 VAL A N 1
ATOM 778 C CA . VAL A 1 98 ? 13.801 3.641 -9.721 1.00 91.06 98 VAL A CA 1
ATOM 779 C C . VAL A 1 98 ? 12.723 2.560 -9.723 1.00 91.06 98 VAL A C 1
ATOM 781 O O . VAL A 1 98 ? 11.954 2.472 -8.769 1.00 91.06 98 VAL A O 1
ATOM 784 N N . ALA A 1 99 ? 12.685 1.706 -10.746 1.00 90.69 99 ALA A N 1
ATOM 785 C CA . ALA A 1 99 ? 11.727 0.612 -10.852 1.00 90.69 99 ALA A CA 1
ATOM 786 C C . ALA A 1 99 ? 11.789 -0.334 -9.657 1.00 90.69 99 ALA A C 1
ATOM 788 O O . ALA A 1 99 ? 10.770 -0.603 -9.022 1.00 90.69 99 ALA A O 1
ATOM 789 N N . ILE A 1 100 ? 12.994 -0.805 -9.327 1.00 93.12 100 ILE A N 1
ATOM 790 C CA . ILE A 1 100 ? 13.226 -1.702 -8.196 1.00 93.12 100 ILE A CA 1
ATOM 791 C C . ILE A 1 100 ? 12.850 -1.002 -6.890 1.00 93.12 100 ILE A C 1
ATOM 793 O O . ILE A 1 100 ? 12.171 -1.603 -6.061 1.00 93.12 100 ILE A O 1
ATOM 797 N N . GLY A 1 101 ? 13.222 0.272 -6.721 1.00 91.69 101 GLY A N 1
ATOM 798 C CA . GLY A 1 101 ? 12.856 1.058 -5.541 1.00 91.69 101 GLY A CA 1
ATOM 799 C C . GLY A 1 101 ? 11.341 1.187 -5.364 1.00 91.69 101 GLY A C 1
ATOM 800 O O . GLY A 1 101 ? 10.816 0.918 -4.286 1.00 91.69 101 GLY A O 1
ATOM 801 N N . VAL A 1 102 ? 10.622 1.531 -6.433 1.00 88.81 102 VAL A N 1
ATOM 802 C CA . VAL A 1 102 ? 9.161 1.679 -6.411 1.00 88.81 102 VAL A CA 1
ATOM 803 C C . VAL A 1 102 ? 8.461 0.342 -6.165 1.00 88.81 102 VAL A C 1
ATOM 805 O O . VAL A 1 102 ? 7.553 0.273 -5.336 1.00 88.81 102 VAL A O 1
ATOM 808 N N . VAL A 1 103 ? 8.881 -0.727 -6.850 1.00 88.81 103 VAL A N 1
ATOM 809 C CA . VAL A 1 103 ? 8.341 -2.078 -6.628 1.00 88.81 103 VAL A CA 1
ATOM 810 C C . VAL A 1 103 ? 8.617 -2.527 -5.194 1.00 88.81 103 VAL A C 1
ATOM 812 O O . VAL A 1 103 ? 7.716 -3.043 -4.541 1.00 88.81 103 VAL A O 1
ATOM 815 N N . GLY A 1 104 ? 9.820 -2.273 -4.678 1.00 88.25 104 GLY A N 1
ATOM 816 C CA . GLY A 1 104 ? 10.195 -2.568 -3.298 1.00 88.25 104 GLY A CA 1
ATOM 817 C C . GLY A 1 104 ? 9.287 -1.865 -2.293 1.00 88.25 104 GLY A C 1
ATOM 818 O O . GLY A 1 104 ? 8.707 -2.526 -1.438 1.00 88.25 104 GLY A O 1
ATOM 819 N N . VAL A 1 105 ? 9.085 -0.552 -2.435 1.00 86.38 105 VAL A N 1
ATOM 820 C CA . VAL A 1 105 ? 8.155 0.208 -1.580 1.00 86.38 105 VAL A CA 1
ATOM 821 C C . VAL A 1 105 ? 6.741 -0.365 -1.665 1.00 86.38 105 VAL A C 1
ATOM 823 O O . VAL A 1 105 ? 6.120 -0.599 -0.634 1.00 86.38 105 VAL A O 1
ATOM 826 N N . ARG A 1 106 ? 6.243 -0.661 -2.870 1.00 85.00 106 ARG A N 1
ATOM 827 C CA . ARG A 1 106 ? 4.895 -1.216 -3.057 1.00 85.00 106 ARG A CA 1
ATOM 828 C C . ARG A 1 106 ? 4.713 -2.582 -2.388 1.00 85.00 106 ARG A C 1
ATOM 830 O O . ARG A 1 106 ? 3.636 -2.854 -1.881 1.00 85.00 106 ARG A O 1
ATOM 837 N N . LEU A 1 107 ? 5.737 -3.434 -2.400 1.00 83.81 107 LEU A N 1
ATOM 838 C CA . LEU A 1 107 ? 5.694 -4.746 -1.743 1.00 83.81 107 LEU A CA 1
ATOM 839 C C . LEU A 1 107 ? 5.755 -4.648 -0.215 1.00 83.81 107 LEU A C 1
ATOM 841 O O . LEU A 1 107 ? 5.320 -5.569 0.473 1.00 83.81 107 LEU A O 1
ATOM 845 N N . LEU A 1 108 ? 6.329 -3.563 0.306 1.00 83.94 108 LEU A N 1
ATOM 846 C CA . LEU A 1 108 ? 6.440 -3.322 1.740 1.00 83.94 108 LEU A CA 1
ATOM 847 C C . LEU A 1 108 ? 5.197 -2.635 2.306 1.00 83.94 108 LEU A C 1
ATOM 849 O O . LEU A 1 108 ? 4.850 -2.899 3.453 1.00 83.94 108 LEU A O 1
ATOM 853 N N . LEU A 1 109 ? 4.529 -1.780 1.527 1.00 82.56 109 LEU A N 1
ATOM 854 C CA . LEU A 1 109 ? 3.310 -1.106 1.960 1.00 82.56 109 LEU A CA 1
ATOM 855 C C . LEU A 1 109 ? 2.166 -2.124 2.123 1.00 82.56 109 LEU A C 1
ATOM 857 O O . LEU A 1 109 ? 1.825 -2.816 1.163 1.00 82.56 109 LEU A O 1
ATOM 861 N N . PRO A 1 110 ? 1.565 -2.239 3.321 1.00 78.06 110 PRO A N 1
ATOM 862 C CA . PRO A 1 110 ? 0.412 -3.099 3.528 1.00 78.06 110 PRO A CA 1
ATOM 863 C C . PRO A 1 110 ? -0.808 -2.499 2.827 1.00 78.06 110 PRO A C 1
ATOM 865 O O . PRO A 1 110 ? -0.955 -1.277 2.765 1.00 78.06 110 PRO A O 1
ATOM 868 N N . ASP A 1 111 ? -1.708 -3.356 2.344 1.00 79.75 111 ASP A N 1
ATOM 869 C CA . ASP A 1 111 ? -2.971 -2.889 1.777 1.00 79.75 111 ASP A CA 1
ATOM 870 C C . ASP A 1 111 ? -3.751 -2.081 2.838 1.00 79.75 111 ASP A C 1
ATOM 872 O O . ASP A 1 111 ? -3.846 -2.520 3.992 1.00 79.75 111 ASP A O 1
ATOM 876 N N . PRO A 1 112 ? -4.324 -0.914 2.494 1.00 68.81 112 PRO A N 1
ATOM 877 C CA . PRO A 1 112 ? -5.062 -0.086 3.451 1.00 68.81 112 PRO A CA 1
ATOM 878 C C . PRO A 1 112 ? -6.286 -0.813 4.028 1.00 68.81 112 PRO A C 1
ATOM 880 O O . PRO A 1 112 ? -6.596 -0.659 5.206 1.00 68.81 112 PRO A O 1
ATOM 883 N N . ASP A 1 113 ? -6.899 -1.702 3.244 1.00 80.50 113 ASP A N 1
ATOM 884 C CA . ASP A 1 113 ? -8.060 -2.513 3.644 1.00 80.50 113 ASP A CA 1
ATOM 885 C C . ASP A 1 113 ? -7.689 -3.721 4.518 1.00 80.50 113 ASP A C 1
ATOM 887 O O . ASP A 1 113 ? -8.516 -4.578 4.840 1.00 80.50 113 ASP A O 1
ATOM 891 N N . SER A 1 114 ? -6.418 -3.830 4.898 1.00 86.12 114 SER A N 1
ATOM 892 C CA . SER A 1 114 ? -5.926 -4.972 5.654 1.00 86.12 114 SER A CA 1
ATOM 893 C C . SER A 1 114 ? -6.356 -4.967 7.123 1.00 86.12 114 SER A C 1
ATOM 895 O O . SER A 1 114 ? -6.358 -6.022 7.762 1.00 86.12 114 SER A O 1
ATOM 897 N N . LEU A 1 115 ? -6.787 -3.817 7.650 1.00 90.75 115 LEU A N 1
ATOM 898 C CA . LEU A 1 115 ? -7.495 -3.722 8.922 1.00 90.75 115 LEU A CA 1
ATOM 899 C C . LEU A 1 115 ? -8.912 -3.220 8.689 1.00 90.75 115 LEU A C 1
ATOM 901 O O . LEU A 1 115 ? -9.132 -2.082 8.290 1.00 90.75 115 LEU A O 1
ATOM 905 N N . GLU A 1 116 ? -9.880 -4.071 9.002 1.00 92.25 116 GLU A N 1
ATOM 906 C CA . GLU A 1 116 ? -11.291 -3.732 8.910 1.00 92.25 116 GLU A CA 1
ATOM 907 C C . GLU A 1 116 ? -11.822 -3.389 10.301 1.00 92.25 116 GLU A C 1
ATOM 909 O O . GLU A 1 116 ? -11.743 -4.182 11.245 1.00 92.25 116 GLU A O 1
ATOM 914 N N . PHE A 1 117 ? -12.395 -2.201 10.419 1.00 94.31 117 PHE A N 1
ATOM 915 C CA . PHE A 1 117 ? -13.107 -1.761 11.607 1.00 94.31 117 PHE A CA 1
ATOM 916 C C . PHE A 1 117 ? -14.585 -2.146 11.525 1.00 94.31 117 PHE A C 1
ATOM 918 O O . PHE A 1 117 ? -15.151 -2.218 10.433 1.00 94.31 117 PHE A O 1
ATOM 925 N N . SER A 1 118 ? -15.232 -2.328 12.678 1.00 94.31 118 SER A N 1
ATOM 926 C CA . SER A 1 118 ? -16.682 -2.515 12.740 1.00 94.31 118 SER A CA 1
ATOM 927 C C . SER A 1 118 ? -17.418 -1.378 12.029 1.00 94.31 118 SER A C 1
ATOM 929 O O . SER A 1 118 ? -16.969 -0.234 12.039 1.00 94.31 118 SER A O 1
ATOM 931 N N . ALA A 1 119 ? -18.537 -1.681 11.373 1.00 93.31 119 ALA A N 1
ATOM 932 C CA . ALA A 1 119 ? -19.340 -0.661 10.694 1.00 93.31 119 ALA A CA 1
ATOM 933 C C . ALA A 1 119 ? -19.849 0.411 11.672 1.00 93.31 119 ALA A C 1
ATOM 935 O O . ALA A 1 119 ? -19.781 1.590 11.358 1.00 93.31 119 ALA A O 1
ATOM 936 N N . THR A 1 120 ? -20.262 -0.021 12.863 1.00 94.75 120 THR A N 1
ATOM 937 C CA . THR A 1 120 ? -20.874 0.794 13.916 1.00 94.75 120 THR A CA 1
ATOM 938 C C . THR A 1 120 ? -20.086 0.716 15.225 1.00 94.75 120 THR A C 1
ATOM 940 O O . THR A 1 120 ? -19.196 -0.133 15.390 1.00 94.75 120 THR A O 1
ATOM 943 N N . LEU A 1 121 ? -20.429 1.598 16.163 1.00 94.94 121 LEU A N 1
ATOM 944 C CA . LEU A 1 121 ? -20.050 1.529 17.572 1.00 94.94 121 LEU A CA 1
ATOM 945 C C . LEU A 1 121 ? -21.213 0.923 18.371 1.00 94.94 121 LEU A C 1
ATOM 947 O O . LEU A 1 121 ? -22.375 1.193 18.100 1.00 94.94 121 LEU A O 1
ATOM 951 N N . SER A 1 122 ? -20.909 0.084 19.355 1.00 93.25 122 SER A N 1
ATOM 952 C CA . SER A 1 122 ? -21.899 -0.633 20.171 1.00 93.25 122 SER A CA 1
ATOM 953 C C . SER A 1 122 ? -21.809 -0.152 21.615 1.00 93.25 122 SER A C 1
ATOM 955 O O . SER A 1 122 ? -20.745 -0.291 22.216 1.00 93.25 122 SER A O 1
ATOM 957 N N . GLU A 1 123 ? -22.879 0.397 22.188 1.00 92.31 123 GLU A N 1
ATOM 958 C CA . GLU A 1 123 ? -22.895 0.759 23.616 1.00 92.31 123 GLU A CA 1
ATOM 959 C C . GLU A 1 123 ? -22.674 -0.487 24.495 1.00 92.31 123 GLU A C 1
ATOM 961 O O . GLU A 1 123 ? -23.153 -1.593 24.205 1.00 92.31 123 GLU A O 1
ATOM 966 N N . ASP A 1 124 ? -21.879 -0.337 25.554 1.00 87.88 124 ASP A N 1
ATOM 967 C CA . ASP A 1 124 ? -21.649 -1.392 26.530 1.00 87.88 124 ASP A CA 1
ATOM 968 C C . ASP A 1 124 ? -22.916 -1.561 27.390 1.00 87.88 124 ASP A C 1
ATOM 970 O O . ASP A 1 124 ? -23.345 -0.603 28.025 1.00 87.88 124 ASP A O 1
ATOM 974 N N . PRO A 1 125 ? -23.515 -2.766 27.470 1.00 83.56 125 PRO A N 1
ATOM 975 C CA . PRO A 1 125 ? -24.713 -2.978 28.285 1.00 83.56 125 PRO A CA 1
ATOM 976 C C . PRO A 1 125 ? -24.511 -2.682 29.776 1.00 83.56 125 PRO A C 1
ATOM 978 O O . PRO A 1 125 ? -25.485 -2.469 30.492 1.00 83.56 125 PRO A O 1
ATOM 981 N N . ASP A 1 126 ? -23.263 -2.742 30.250 1.00 84.44 126 ASP A N 1
ATOM 982 C CA . ASP A 1 126 ? -22.927 -2.531 31.656 1.00 84.44 126 ASP A CA 1
ATOM 983 C C . ASP A 1 126 ? -22.663 -1.042 31.981 1.00 84.44 126 ASP A C 1
ATOM 985 O O . ASP A 1 126 ? -22.703 -0.670 33.154 1.00 84.44 126 ASP A O 1
ATOM 989 N N . ASP A 1 127 ? -22.366 -0.206 30.977 1.00 87.12 127 ASP A N 1
ATOM 990 C CA . ASP A 1 127 ? -21.986 1.203 31.151 1.00 87.12 127 ASP A CA 1
ATOM 991 C C . ASP A 1 127 ? -22.246 2.009 29.864 1.00 87.12 127 ASP A C 1
ATOM 993 O O . ASP A 1 127 ? -21.526 1.867 28.875 1.00 87.12 127 ASP A O 1
ATOM 997 N N . GLU A 1 128 ? -23.248 2.894 29.887 1.00 82.62 128 GLU A N 1
ATOM 998 C CA . GLU A 1 128 ? -23.616 3.742 28.739 1.00 82.62 128 GLU A CA 1
ATOM 999 C C . GLU A 1 128 ? -22.489 4.703 28.310 1.00 82.62 128 GLU A C 1
ATOM 1001 O O . GLU A 1 128 ? -22.483 5.191 27.181 1.00 82.62 128 GLU A O 1
ATOM 1006 N N . LEU A 1 129 ? -21.504 4.969 29.179 1.00 89.56 129 LEU A N 1
ATOM 1007 C CA . LEU A 1 129 ? -20.335 5.787 28.843 1.00 89.56 129 LEU A CA 1
ATOM 1008 C C . LEU A 1 129 ? -19.224 4.982 28.167 1.00 89.56 129 LEU A C 1
ATOM 1010 O O . LEU A 1 129 ? -18.198 5.554 27.800 1.00 89.56 129 LEU A O 1
ATOM 1014 N N . LEU A 1 130 ? -19.389 3.673 27.989 1.00 92.44 130 LEU A N 1
ATOM 1015 C CA . LEU A 1 130 ? -18.446 2.837 27.264 1.00 92.44 130 LEU A CA 1
ATOM 1016 C C . LEU A 1 130 ? -19.034 2.452 25.911 1.00 92.44 130 LEU A C 1
ATOM 1018 O O . LEU A 1 130 ? -20.047 1.766 25.823 1.00 92.44 130 LEU A O 1
ATOM 1022 N N . VAL A 1 131 ? -18.330 2.800 24.837 1.00 94.62 131 VAL A N 1
ATOM 1023 C CA . VAL A 1 131 ? -18.628 2.272 23.501 1.00 94.62 131 VAL A CA 1
ATOM 1024 C C . VAL A 1 131 ? -17.607 1.231 23.103 1.00 94.62 131 VAL A C 1
ATOM 1026 O O . VAL A 1 131 ? -16.413 1.340 23.376 1.00 94.62 131 VAL A O 1
ATOM 1029 N N . ARG A 1 132 ? -18.082 0.183 22.449 1.00 94.88 132 ARG A N 1
ATOM 1030 C CA . ARG A 1 132 ? -17.292 -0.914 21.915 1.00 94.88 132 ARG A CA 1
ATOM 1031 C C . ARG A 1 132 ? -17.148 -0.739 20.418 1.00 94.88 132 ARG A C 1
ATOM 1033 O O . ARG A 1 132 ? -18.111 -0.448 19.717 1.00 94.88 132 ARG A O 1
ATOM 1040 N N . PHE A 1 133 ? -15.966 -1.055 19.924 1.00 95.19 133 PHE A N 1
ATOM 1041 C CA . PHE A 1 133 ? -15.727 -1.259 18.504 1.00 95.19 133 PHE A CA 1
ATOM 1042 C C . PHE A 1 133 ? -14.878 -2.507 18.315 1.00 95.19 133 PHE A C 1
ATOM 1044 O O . PHE A 1 133 ? -14.279 -3.037 19.265 1.00 95.19 133 PHE A O 1
ATOM 1051 N N . ARG A 1 134 ? -14.849 -3.016 17.088 1.00 93.06 134 ARG A N 1
ATOM 1052 C CA . ARG A 1 134 ? -14.086 -4.218 16.774 1.00 93.06 134 ARG A CA 1
ATOM 1053 C C . ARG A 1 134 ? -13.135 -3.969 15.623 1.00 93.06 134 ARG A C 1
ATOM 1055 O O . ARG A 1 134 ? -13.450 -3.227 14.700 1.00 93.06 134 ARG A O 1
ATOM 1062 N N . ILE A 1 135 ? -11.989 -4.634 15.679 1.00 93.31 135 ILE A N 1
ATOM 1063 C CA . ILE A 1 135 ? -11.017 -4.638 14.589 1.00 93.31 135 ILE A CA 1
ATOM 1064 C C . ILE A 1 135 ? -10.780 -6.073 14.158 1.00 93.31 135 ILE A C 1
ATOM 1066 O O . ILE A 1 135 ? -10.575 -6.972 14.990 1.00 93.31 135 ILE A O 1
ATOM 1070 N N . ARG A 1 136 ? -10.778 -6.266 12.847 1.00 91.31 136 ARG A N 1
ATOM 1071 C CA . ARG A 1 136 ? -10.380 -7.489 12.179 1.00 91.31 136 ARG A CA 1
ATOM 1072 C C . ARG A 1 136 ? -9.109 -7.228 11.391 1.00 91.31 136 ARG A C 1
ATOM 1074 O O . ARG A 1 136 ? -9.006 -6.261 10.649 1.00 91.31 136 ARG A O 1
ATOM 1081 N N . ASN A 1 137 ? -8.153 -8.129 11.559 1.00 92.19 137 ASN A N 1
ATOM 1082 C CA . ASN A 1 137 ? -6.936 -8.150 10.772 1.00 92.19 137 ASN A CA 1
ATOM 1083 C C . ASN A 1 137 ? -7.124 -9.127 9.602 1.00 92.19 137 ASN A C 1
ATOM 1085 O O . ASN A 1 137 ? -7.358 -10.313 9.823 1.00 92.19 137 ASN A O 1
ATOM 1089 N N . HIS A 1 138 ? -7.062 -8.633 8.370 1.00 89.06 138 HIS A N 1
ATOM 1090 C CA . HIS A 1 138 ? -7.083 -9.439 7.144 1.00 89.06 138 HIS A CA 1
ATOM 1091 C C . HIS A 1 138 ? -5.682 -9.825 6.673 1.00 89.06 138 HIS A C 1
ATOM 1093 O O . HIS A 1 138 ? -5.547 -10.646 5.766 1.00 89.06 138 HIS A O 1
ATOM 1099 N N . LEU A 1 139 ? -4.632 -9.285 7.298 1.00 86.75 139 LEU A N 1
ATOM 1100 C CA . LEU A 1 139 ? -3.264 -9.660 6.973 1.00 86.75 139 LEU A CA 1
ATOM 1101 C C . LEU A 1 139 ? -3.047 -11.140 7.294 1.00 86.75 139 LEU A C 1
ATOM 1103 O O . LEU A 1 139 ? -3.462 -11.618 8.351 1.00 86.75 139 LEU A O 1
ATOM 1107 N N . PRO A 1 140 ? -2.309 -11.876 6.449 1.00 83.75 140 PRO A N 1
ATOM 1108 C CA . PRO A 1 140 ? -1.954 -13.263 6.740 1.00 83.75 140 PRO A CA 1
ATOM 1109 C C . PRO A 1 140 ? -1.005 -13.385 7.948 1.00 83.75 140 PRO A C 1
ATOM 1111 O O . PRO A 1 140 ? -0.733 -14.489 8.423 1.00 83.75 140 PRO A O 1
ATOM 1114 N N . PHE A 1 141 ? -0.495 -12.260 8.456 1.00 87.12 141 PHE A N 1
ATOM 1115 C CA . PHE A 1 141 ? 0.400 -12.170 9.600 1.00 87.12 141 PHE A CA 1
ATOM 1116 C C . PHE A 1 141 ? -0.221 -11.399 10.768 1.00 87.12 141 PHE A C 1
ATOM 1118 O O . PHE A 1 141 ? -1.140 -10.593 10.634 1.00 87.12 141 PHE A O 1
ATOM 1125 N N . ARG A 1 142 ? 0.312 -11.666 11.961 1.00 89.75 142 ARG A N 1
ATOM 1126 C CA . ARG A 1 142 ? -0.083 -10.990 13.197 1.00 89.75 142 ARG A CA 1
ATOM 1127 C C . ARG A 1 142 ? 0.512 -9.589 13.248 1.00 89.75 142 ARG A C 1
ATOM 1129 O O . ARG A 1 142 ? 1.688 -9.420 12.932 1.00 89.75 142 ARG A O 1
ATOM 1136 N N . LEU A 1 143 ? -0.275 -8.635 13.733 1.00 90.94 143 LEU A N 1
ATOM 1137 C CA . LEU A 1 143 ? 0.239 -7.328 14.124 1.00 90.94 143 LEU A CA 1
ATOM 1138 C C . LEU A 1 143 ? 0.681 -7.363 15.582 1.00 90.94 143 LEU A C 1
ATOM 1140 O O . LEU A 1 143 ? 0.008 -7.952 16.433 1.00 90.94 143 LEU A O 1
ATOM 1144 N N . PHE A 1 144 ? 1.819 -6.741 15.856 1.00 92.00 144 PHE A N 1
ATOM 1145 C CA . PHE A 1 144 ? 2.437 -6.658 17.170 1.00 92.00 144 PHE A CA 1
ATOM 1146 C C . PHE A 1 144 ? 2.377 -5.233 17.699 1.00 92.00 144 PHE A C 1
ATOM 1148 O O . PHE A 1 144 ? 2.498 -4.282 16.929 1.00 92.00 144 PHE A O 1
ATOM 1155 N N . LYS A 1 145 ? 2.269 -5.096 19.027 1.00 92.19 145 LYS A N 1
ATOM 1156 C CA . LYS A 1 145 ? 2.193 -3.792 19.711 1.00 92.19 145 LYS A CA 1
ATOM 1157 C C . LYS A 1 145 ? 1.141 -2.885 19.062 1.00 92.19 145 LYS A C 1
ATOM 1159 O O . LYS A 1 145 ? 1.454 -1.795 18.603 1.00 92.19 145 LYS A O 1
ATOM 1164 N N . CYS A 1 146 ? -0.081 -3.393 18.954 1.00 92.12 146 CYS A N 1
ATOM 1165 C CA . CYS A 1 146 ? -1.178 -2.613 18.418 1.00 92.12 146 CYS A CA 1
ATOM 1166 C C . CYS A 1 146 ? -1.619 -1.588 19.459 1.00 92.12 146 CYS A C 1
ATOM 1168 O O . CYS A 1 146 ? -2.102 -1.986 20.522 1.00 92.12 146 CYS A O 1
ATOM 1170 N N . GLU A 1 147 ? -1.460 -0.309 19.164 1.00 94.62 147 GLU A N 1
ATOM 1171 C CA . GLU A 1 147 ? -1.908 0.796 20.003 1.00 94.62 147 GLU A CA 1
ATOM 1172 C C . GLU A 1 147 ? -3.169 1.402 19.400 1.00 94.62 147 GLU A C 1
ATOM 1174 O O . GLU A 1 147 ? -3.307 1.510 18.180 1.00 94.62 147 GLU A O 1
ATOM 1179 N N . VAL A 1 148 ? -4.117 1.726 20.270 1.00 94.69 148 VAL A N 1
ATOM 1180 C CA . VAL A 1 148 ? -5.376 2.357 19.897 1.00 94.69 148 VAL A CA 1
ATOM 1181 C C . VAL A 1 148 ? -5.404 3.740 20.510 1.00 94.69 148 VAL A C 1
ATOM 1183 O O . VAL A 1 148 ? -5.419 3.874 21.735 1.00 94.69 148 VAL A O 1
ATOM 1186 N N . ASP A 1 149 ? -5.477 4.739 19.644 1.00 95.19 149 ASP A N 1
ATOM 1187 C CA . ASP A 1 149 ? -5.727 6.121 20.011 1.00 95.19 149 ASP A CA 1
ATOM 1188 C C . ASP A 1 149 ? -7.120 6.508 19.521 1.00 95.19 149 ASP A C 1
ATOM 1190 O O . ASP A 1 149 ? -7.510 6.218 18.390 1.00 95.19 149 ASP A O 1
ATOM 1194 N N . ALA A 1 150 ? -7.897 7.143 20.389 1.00 95.50 150 ALA A N 1
ATOM 1195 C CA . ALA A 1 150 ? -9.232 7.615 20.067 1.00 95.50 150 ALA A CA 1
ATOM 1196 C C . ALA A 1 150 ? -9.357 9.088 20.451 1.00 95.50 150 ALA A C 1
ATOM 1198 O O . ALA A 1 150 ? -8.785 9.537 21.447 1.00 95.50 150 ALA A O 1
ATOM 1199 N N . GLY A 1 151 ? -10.111 9.844 19.663 1.00 94.50 151 GLY A N 1
ATOM 1200 C CA . GLY A 1 151 ? -10.392 11.247 19.938 1.00 94.50 151 GLY A CA 1
ATOM 1201 C C . GLY A 1 151 ? -11.795 11.625 19.493 1.00 94.50 151 GLY A C 1
ATOM 1202 O O . GLY A 1 151 ? -12.274 11.150 18.462 1.00 94.50 151 GLY A O 1
ATOM 1203 N N . LEU A 1 152 ? -12.440 12.489 20.271 1.00 94.38 152 LEU A N 1
ATOM 1204 C CA . LEU A 1 152 ? -13.667 13.171 19.889 1.00 94.38 152 LEU A CA 1
ATOM 1205 C C . LEU A 1 152 ? -13.286 14.465 19.171 1.00 94.38 152 LEU A C 1
ATOM 1207 O O . LEU A 1 152 ? -12.642 15.352 19.740 1.00 94.38 152 LEU A O 1
ATOM 1211 N N . TYR A 1 153 ? -13.679 14.560 17.909 1.00 92.25 153 TYR A N 1
ATOM 1212 C CA . TYR A 1 153 ? -13.436 15.712 17.059 1.00 92.25 153 TYR A CA 1
ATOM 1213 C C . TYR A 1 153 ? -14.724 16.512 16.975 1.00 92.25 153 TYR A C 1
ATOM 1215 O O . TYR A 1 153 ? -15.774 15.986 16.614 1.00 92.25 153 TYR A O 1
ATOM 1223 N N . THR A 1 154 ? -14.639 17.794 17.313 1.00 89.06 154 THR A N 1
ATOM 1224 C CA . THR A 1 154 ? -15.737 18.739 17.098 1.00 89.06 154 THR A CA 1
ATOM 1225 C C . THR A 1 154 ? -15.356 19.653 15.942 1.00 89.06 154 THR A C 1
ATOM 1227 O O . THR A 1 154 ? -14.220 20.143 15.889 1.00 89.06 154 THR A O 1
ATOM 1230 N N . GLU A 1 155 ? -16.278 19.872 14.998 1.00 77.75 155 GLU A N 1
ATOM 1231 C CA . GLU A 1 155 ? -16.062 20.866 13.944 1.00 77.75 155 GLU A CA 1
ATOM 1232 C C . GLU A 1 155 ? -15.661 22.223 14.529 1.00 77.75 155 GLU A C 1
ATOM 1234 O O . GLU A 1 155 ? -16.085 22.586 15.632 1.00 77.75 155 GLU A O 1
ATOM 1239 N N . PRO A 1 156 ? -14.840 22.989 13.793 1.00 74.44 156 PRO A N 1
ATOM 1240 C CA . PRO A 1 156 ? -14.394 24.274 14.281 1.00 74.44 156 PRO A CA 1
ATOM 1241 C C . PRO A 1 156 ? -15.597 25.198 14.475 1.00 74.44 156 PRO A C 1
ATOM 1243 O O . PRO A 1 156 ? -16.321 25.497 13.524 1.00 74.44 156 PRO A O 1
ATOM 1246 N N . LYS A 1 157 ? -15.790 25.672 15.706 1.00 70.75 157 LYS A N 1
ATOM 1247 C CA . LYS A 1 157 ? -16.622 26.847 15.965 1.00 70.75 157 LYS A CA 1
ATOM 1248 C C . LYS A 1 157 ? -15.764 28.087 15.759 1.00 70.75 157 LYS A C 1
ATOM 1250 O O . LYS A 1 157 ? -14.567 28.081 16.035 1.00 70.75 157 LYS A O 1
ATOM 1255 N N . GLU A 1 158 ? -16.372 29.116 15.188 1.00 71.31 158 GLU A N 1
ATOM 1256 C CA . GLU A 1 158 ? -15.740 30.419 15.043 1.00 71.31 158 GLU A CA 1
ATOM 1257 C C . GLU A 1 158 ? -15.786 31.111 16.408 1.00 71.31 158 GLU A C 1
ATOM 1259 O O . GLU A 1 158 ? -16.800 31.685 16.799 1.00 71.31 158 GLU A O 1
ATOM 1264 N N . GLU A 1 159 ? -14.703 30.983 17.169 1.00 68.12 159 GLU A N 1
ATOM 1265 C CA . GLU A 1 159 ? -14.455 31.794 18.359 1.00 68.12 159 GLU A CA 1
ATOM 1266 C C . GLU A 1 159 ? -13.438 32.868 17.962 1.00 68.12 159 GLU A C 1
ATOM 1268 O O . GLU A 1 159 ? -12.371 32.562 17.432 1.00 68.12 159 GLU A O 1
ATOM 1273 N N . GLU A 1 160 ? -13.803 34.141 18.140 1.00 73.50 160 GLU A N 1
ATOM 1274 C CA . GLU A 1 160 ? -12.913 35.291 17.900 1.00 73.50 160 GLU A CA 1
ATOM 1275 C C . GLU A 1 160 ? -12.288 35.353 16.483 1.00 73.50 160 GLU A C 1
ATOM 1277 O O . GLU A 1 160 ? -11.171 35.831 16.299 1.00 73.50 160 GLU A O 1
ATOM 1282 N N . GLY A 1 161 ? -13.002 34.874 15.454 1.00 74.38 161 GLY A N 1
ATOM 1283 C CA . GLY A 1 161 ? -12.532 34.891 14.059 1.00 74.38 161 GLY A CA 1
ATOM 1284 C C . GLY A 1 161 ? -11.456 33.846 13.732 1.00 74.38 161 GLY A C 1
ATOM 1285 O O . GLY A 1 161 ? -10.869 33.885 12.648 1.00 74.38 161 GLY A O 1
ATOM 1286 N N . VAL A 1 162 ? -11.191 32.896 14.639 1.00 65.56 162 VAL A N 1
ATOM 1287 C CA . VAL A 1 162 ? -10.264 31.780 14.416 1.00 65.56 162 VAL A CA 1
ATOM 1288 C C . VAL A 1 162 ? -11.029 30.456 14.445 1.00 65.56 162 VAL A C 1
ATOM 1290 O O . VAL A 1 162 ? -11.626 30.067 15.443 1.00 65.56 162 VAL A O 1
ATOM 1293 N N . HIS A 1 163 ? -10.980 29.714 13.338 1.00 68.94 163 HIS A N 1
ATOM 1294 C CA . HIS A 1 163 ? -11.538 28.363 13.257 1.00 68.94 163 HIS A CA 1
ATOM 1295 C C . HIS A 1 163 ? -10.608 27.354 13.951 1.00 68.94 163 HIS A C 1
ATOM 1297 O O . HIS A 1 163 ? -9.684 26.824 13.329 1.00 68.94 163 HIS A O 1
ATOM 1303 N N . ILE A 1 164 ? -10.845 27.065 15.233 1.00 73.88 164 ILE A N 1
ATOM 1304 C CA . ILE A 1 164 ? -10.069 26.070 15.990 1.00 73.88 164 ILE A CA 1
ATOM 1305 C C . ILE A 1 164 ? -10.842 24.750 16.049 1.00 73.88 164 ILE A C 1
ATOM 1307 O O . ILE A 1 164 ? -11.964 24.694 16.543 1.00 73.88 164 ILE A O 1
ATOM 1311 N N . ARG A 1 165 ? -10.233 23.656 15.571 1.00 76.62 165 ARG A N 1
ATOM 1312 C CA . ARG A 1 165 ? -10.747 22.298 15.812 1.00 76.62 165 ARG A CA 1
ATOM 1313 C C . ARG A 1 165 ? -10.337 21.847 17.207 1.00 76.62 165 ARG A C 1
ATOM 1315 O O . ARG A 1 165 ? -9.145 21.720 17.483 1.00 76.62 165 ARG A O 1
ATOM 1322 N N . LYS A 1 166 ? -11.318 21.571 18.063 1.00 84.00 166 LYS A N 1
ATOM 1323 C CA . LYS A 1 166 ? -11.078 20.976 19.379 1.00 84.00 166 LYS A CA 1
ATOM 1324 C C . LYS A 1 166 ? -11.016 19.455 19.239 1.00 84.00 166 LYS A C 1
ATOM 1326 O O . LYS A 1 166 ? -11.935 18.848 18.689 1.00 84.00 166 LYS A O 1
ATOM 1331 N N . ILE A 1 167 ? -9.926 18.867 19.727 1.00 89.19 167 ILE A N 1
ATOM 1332 C CA . ILE A 1 167 ? -9.731 17.416 19.796 1.00 89.19 167 IL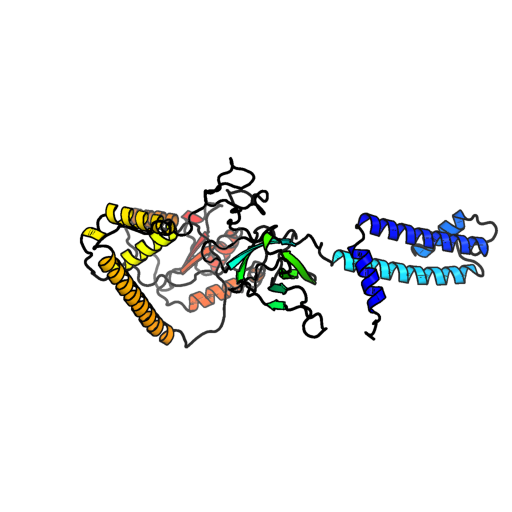E A CA 1
ATOM 1333 C C . ILE A 1 167 ? -9.699 17.044 21.273 1.00 89.19 167 ILE A C 1
ATOM 1335 O O . ILE A 1 167 ? -8.795 17.467 21.996 1.00 89.19 167 ILE A O 1
ATOM 1339 N N . GLU A 1 168 ? -10.685 16.279 21.723 1.00 91.88 168 GLU A N 1
ATOM 1340 C CA . GLU A 1 168 ? -10.728 15.752 23.087 1.00 91.88 168 GLU A CA 1
ATOM 1341 C C . GLU A 1 168 ? -10.253 14.290 23.062 1.00 91.88 168 GLU A C 1
ATOM 1343 O O . GLU A 1 168 ? -10.897 13.457 22.420 1.00 91.88 168 GLU A O 1
ATOM 1348 N N . PRO A 1 169 ? -9.112 13.949 23.689 1.00 93.06 169 PRO A N 1
ATOM 1349 C CA . PRO A 1 169 ? -8.610 12.578 23.686 1.00 93.06 169 PRO A CA 1
ATOM 1350 C C . PRO A 1 169 ? -9.546 11.664 24.483 1.00 93.06 169 PRO A C 1
ATOM 1352 O O . PRO A 1 169 ? -9.968 12.009 25.586 1.00 93.06 169 PRO A O 1
ATOM 1355 N N . LEU A 1 170 ? -9.837 10.484 23.936 1.00 93.81 170 LEU A N 1
ATOM 1356 C CA . LEU A 1 170 ? -10.667 9.465 24.574 1.00 93.81 170 LEU A CA 1
ATOM 1357 C C . LEU A 1 170 ? -9.800 8.288 25.029 1.00 93.81 170 LEU A C 1
ATOM 1359 O O . LEU A 1 170 ? -8.872 7.868 24.334 1.00 93.81 170 LEU A O 1
ATOM 1363 N N . GLU A 1 171 ? -10.107 7.725 26.197 1.00 91.69 171 GLU A N 1
ATOM 1364 C CA . GLU A 1 171 ? -9.342 6.603 26.743 1.00 91.69 171 GLU A CA 1
ATOM 1365 C C . GLU A 1 171 ? -9.830 5.267 26.166 1.00 91.69 171 GLU A C 1
ATOM 1367 O O . GLU A 1 171 ? -10.983 4.871 26.352 1.00 91.69 171 GLU A O 1
ATOM 1372 N N . ALA A 1 172 ? -8.935 4.556 25.473 1.00 90.50 172 ALA A N 1
ATOM 1373 C CA . ALA A 1 172 ? -9.191 3.222 24.941 1.00 90.50 172 ALA A CA 1
ATOM 1374 C C . ALA A 1 172 ? -8.795 2.118 25.939 1.00 90.50 172 ALA A C 1
ATOM 1376 O O . ALA A 1 172 ? -7.725 2.148 26.550 1.00 90.50 172 ALA A O 1
ATOM 1377 N N . ILE A 1 173 ? -9.630 1.083 26.059 1.00 91.00 173 ILE A N 1
ATOM 1378 C CA . ILE A 1 173 ? -9.464 -0.047 26.976 1.00 91.00 173 ILE A CA 1
ATOM 1379 C C . ILE A 1 173 ? -9.565 -1.373 26.188 1.00 91.00 173 ILE A C 1
ATOM 1381 O O . ILE A 1 173 ? -10.649 -1.740 25.722 1.00 91.00 173 ILE A O 1
ATOM 1385 N N . PRO A 1 174 ? -8.471 -2.152 26.063 1.00 88.38 174 PRO A N 1
ATOM 1386 C CA . PRO A 1 174 ? -7.101 -1.792 26.429 1.00 88.38 174 PRO A CA 1
ATOM 1387 C C . PRO A 1 174 ? -6.481 -0.827 25.405 1.00 88.38 174 PRO A C 1
ATOM 1389 O O . PRO A 1 174 ? -6.633 -1.038 24.204 1.00 88.38 174 PRO A O 1
ATOM 1392 N N . LYS A 1 175 ? -5.694 0.151 25.872 1.00 85.06 175 LYS A N 1
ATOM 1393 C CA . LYS A 1 175 ? -4.924 1.057 25.000 1.00 85.06 175 LYS A CA 1
ATOM 1394 C C . LYS A 1 175 ? -3.893 0.316 24.146 1.00 85.06 175 LYS A C 1
ATOM 1396 O O . LYS A 1 175 ? -3.707 0.621 22.975 1.00 85.06 175 LYS A O 1
ATOM 1401 N N . LEU A 1 176 ? -3.243 -0.690 24.735 1.00 86.25 176 LEU A N 1
ATOM 1402 C CA . LEU A 1 176 ? -2.239 -1.518 24.074 1.00 86.25 176 LEU A CA 1
ATOM 1403 C C . LEU A 1 176 ? -2.713 -2.968 23.978 1.00 86.25 176 LEU A C 1
ATOM 1405 O O . LEU A 1 176 ? -3.020 -3.641 24.965 1.00 86.25 176 LEU A O 1
ATOM 1409 N N . SER A 1 177 ? -2.690 -3.483 22.760 1.00 87.00 177 SER A N 1
ATOM 1410 C CA . SER A 1 177 ? -2.901 -4.877 22.426 1.00 87.00 177 SER A CA 1
ATOM 1411 C C . SER A 1 177 ? -1.572 -5.487 21.963 1.00 87.00 177 SER A C 1
ATOM 1413 O O . SER A 1 177 ? -1.087 -5.137 20.891 1.00 87.00 177 SER A O 1
ATOM 1415 N N . PRO A 1 178 ? -0.983 -6.456 22.690 1.00 84.94 178 PRO A N 1
ATOM 1416 C CA . PRO A 1 178 ? 0.328 -6.994 22.322 1.00 84.94 178 PRO A CA 1
ATOM 1417 C C . PRO A 1 178 ? 0.319 -7.701 20.962 1.00 84.94 178 PRO A C 1
ATOM 1419 O O . PRO A 1 178 ? 1.320 -7.660 20.250 1.00 84.94 178 PRO A O 1
ATOM 1422 N N . VAL A 1 179 ? -0.802 -8.343 20.615 1.00 89.25 179 VAL A N 1
ATOM 1423 C CA . VAL A 1 179 ? -0.985 -9.084 19.366 1.00 89.25 179 VAL A CA 1
ATOM 1424 C C . VAL A 1 179 ? -2.424 -8.929 18.871 1.00 89.25 179 VAL A C 1
ATOM 1426 O O . VAL A 1 179 ? -3.364 -9.153 19.645 1.00 89.25 179 VAL A O 1
ATOM 1429 N N . LEU A 1 180 ? -2.582 -8.602 17.587 1.00 88.62 180 LEU A N 1
ATOM 1430 C CA . LEU A 1 180 ? -3.838 -8.699 16.841 1.00 88.62 180 LEU A CA 1
ATOM 1431 C C . LEU A 1 180 ? -3.730 -9.840 15.814 1.00 88.62 180 LEU A C 1
ATOM 1433 O O . LEU A 1 180 ? -2.956 -9.774 14.856 1.00 88.62 180 LEU A O 1
ATOM 1437 N N . ASP A 1 181 ? -4.473 -10.921 16.058 1.00 86.06 181 ASP A N 1
ATOM 1438 C CA . ASP A 1 181 ? -4.469 -12.129 15.226 1.00 86.06 181 ASP A CA 1
ATOM 1439 C C . ASP A 1 181 ? -5.543 -12.025 14.138 1.00 86.06 181 ASP A C 1
ATOM 1441 O O . ASP A 1 181 ? -6.667 -11.611 14.408 1.00 86.06 181 ASP A O 1
ATOM 1445 N N . TYR A 1 182 ? -5.214 -12.441 12.920 1.00 80.75 182 TYR A N 1
ATOM 1446 C CA . TYR A 1 182 ? -6.132 -12.426 11.783 1.00 80.75 182 TYR A CA 1
ATOM 1447 C C . TYR A 1 182 ? -7.344 -13.351 11.958 1.00 80.75 182 TYR A C 1
ATOM 1449 O O . TYR A 1 182 ? -8.388 -13.179 11.332 1.00 80.75 182 TYR A O 1
ATOM 1457 N N . ARG A 1 183 ? -7.225 -14.351 12.839 1.00 77.69 183 ARG A N 1
ATOM 1458 C CA . ARG A 1 183 ? -8.293 -15.326 13.092 1.00 77.69 183 ARG A CA 1
ATOM 1459 C C . ARG A 1 183 ? -9.328 -14.845 14.088 1.00 77.69 183 ARG A C 1
ATOM 1461 O O . ARG A 1 183 ? -10.425 -15.388 14.102 1.00 77.69 183 ARG A O 1
ATOM 1468 N N . ILE A 1 184 ? -8.962 -13.927 14.978 1.00 80.62 184 ILE A N 1
ATOM 1469 C CA . ILE A 1 184 ? -9.794 -13.583 16.126 1.00 80.62 184 ILE A CA 1
ATOM 1470 C C . ILE A 1 184 ? -9.963 -12.081 16.135 1.00 80.62 184 ILE A C 1
ATOM 1472 O O . ILE A 1 184 ? -8.996 -11.361 16.393 1.00 80.62 184 ILE A O 1
ATOM 1476 N N . PRO A 1 185 ? -11.187 -11.596 15.918 1.00 84.75 185 PRO A N 1
ATOM 1477 C CA . PRO A 1 185 ? -11.389 -10.184 16.044 1.00 84.75 185 PRO A CA 1
ATOM 1478 C C . PRO A 1 185 ? -11.227 -9.730 17.485 1.00 84.75 185 PRO A C 1
ATOM 1480 O O . PRO A 1 185 ? -11.570 -10.449 18.433 1.00 84.75 185 PRO A O 1
ATOM 1483 N N . LYS A 1 186 ? -10.752 -8.502 17.646 1.00 89.62 186 LYS A N 1
ATOM 1484 C CA . LYS A 1 186 ? -10.519 -7.932 18.963 1.00 89.62 186 LYS A CA 1
ATOM 1485 C C . LYS A 1 186 ? -11.505 -6.811 19.234 1.00 89.62 186 LYS A C 1
ATOM 1487 O O . LYS A 1 186 ? -11.660 -5.904 18.423 1.00 89.62 186 LYS A O 1
ATOM 1492 N N . ASN A 1 187 ? -12.172 -6.918 20.379 1.00 90.62 187 ASN A N 1
ATOM 1493 C CA . ASN A 1 187 ? -13.026 -5.864 20.903 1.00 90.62 187 ASN A CA 1
ATOM 1494 C C . ASN A 1 187 ? -12.160 -4.872 21.672 1.00 90.62 187 ASN A C 1
ATOM 1496 O O . ASN A 1 187 ? -11.354 -5.282 22.514 1.00 90.62 187 ASN A O 1
ATOM 1500 N N . PHE A 1 188 ? -12.397 -3.598 21.425 1.00 92.31 188 PHE A N 1
ATOM 1501 C CA . PHE A 1 188 ? -11.861 -2.488 22.193 1.00 92.31 188 PHE A CA 1
ATOM 1502 C C . PHE A 1 188 ? -13.031 -1.688 22.749 1.00 92.31 188 PHE A C 1
ATOM 1504 O O . PHE A 1 188 ? -14.128 -1.709 22.188 1.00 92.31 188 PHE A O 1
ATOM 1511 N N . ARG A 1 189 ? -12.808 -1.039 23.886 1.00 94.00 189 ARG A N 1
ATOM 1512 C CA . ARG A 1 189 ? -13.766 -0.128 24.512 1.00 94.00 189 ARG A CA 1
ATOM 1513 C C . ARG A 1 189 ? -13.175 1.268 24.518 1.00 94.00 189 ARG A C 1
ATOM 1515 O O . ARG A 1 189 ? -11.962 1.392 24.643 1.00 94.00 189 ARG A O 1
ATOM 1522 N N . ILE A 1 190 ? -14.008 2.284 24.399 1.00 94.38 190 ILE A N 1
ATOM 1523 C CA . ILE A 1 190 ? -13.619 3.686 24.502 1.00 94.38 190 ILE A CA 1
ATOM 1524 C C . ILE A 1 190 ? -14.532 4.332 25.531 1.00 94.38 190 ILE A C 1
ATOM 1526 O O . ILE A 1 190 ? -15.747 4.134 25.484 1.00 94.38 190 ILE A O 1
ATOM 1530 N N . HIS A 1 191 ? -13.936 5.085 26.449 1.00 93.50 191 HIS A N 1
ATOM 1531 C CA . HIS A 1 191 ? -14.680 5.890 27.404 1.00 93.50 191 HIS A CA 1
ATOM 1532 C C . HIS A 1 191 ? -15.143 7.186 26.744 1.00 93.50 191 HIS A C 1
ATOM 1534 O O . HIS A 1 191 ? -14.328 7.993 26.295 1.00 93.50 191 HIS A O 1
ATOM 1540 N N . LEU A 1 192 ? -16.454 7.373 26.687 1.00 92.19 192 LEU A N 1
ATOM 1541 C CA . LEU A 1 192 ? -17.082 8.603 26.247 1.00 92.19 192 LEU A CA 1
ATOM 1542 C C . LEU A 1 192 ? -17.104 9.629 27.387 1.00 92.19 192 LEU A C 1
ATOM 1544 O O . LEU A 1 192 ? -17.220 9.257 28.563 1.00 92.19 192 LEU A O 1
ATOM 1548 N N . PRO A 1 193 ? -17.028 10.929 27.063 1.00 89.00 193 PRO A N 1
ATOM 1549 C CA . PRO A 1 193 ? -17.291 11.979 28.031 1.00 89.00 193 PRO A CA 1
ATOM 1550 C C . PRO A 1 193 ? -18.773 11.964 28.435 1.00 89.00 193 PRO A C 1
ATOM 1552 O O . PRO A 1 193 ? -19.653 11.714 27.616 1.00 89.00 193 PRO A O 1
ATOM 1555 N N . GLN A 1 194 ? -19.068 12.298 29.698 1.00 80.69 194 GLN A N 1
ATOM 1556 C CA . GLN A 1 194 ? -20.435 12.295 30.257 1.00 80.69 194 GLN A CA 1
ATOM 1557 C C . GLN A 1 194 ? -21.441 13.178 29.503 1.00 80.69 194 GLN A C 1
ATOM 1559 O O . GLN A 1 194 ? -22.648 12.993 29.632 1.00 80.69 194 GLN A O 1
ATOM 1564 N N . LYS A 1 195 ? -20.958 14.169 28.753 1.00 75.56 195 LYS A N 1
ATOM 1565 C CA . LYS A 1 195 ? -21.778 15.045 27.921 1.00 75.56 195 LYS A CA 1
ATOM 1566 C C . LYS A 1 195 ? -21.310 14.931 26.481 1.00 75.56 195 LYS A C 1
ATOM 1568 O O . LYS A 1 195 ? -20.504 15.739 26.029 1.00 75.56 195 LYS A O 1
ATOM 1573 N N . LEU A 1 196 ? -21.832 13.942 25.764 1.00 79.25 196 LEU A N 1
ATOM 1574 C CA . LEU A 1 196 ? -21.873 14.035 24.312 1.00 79.25 196 LEU A CA 1
ATOM 1575 C C . LEU A 1 196 ? -22.881 15.126 23.962 1.00 79.25 196 LEU A C 1
ATOM 1577 O O . LEU A 1 196 ? -24.073 15.019 24.262 1.00 79.25 196 LEU A O 1
ATOM 1581 N N . THR A 1 197 ? -22.394 16.216 23.383 1.00 72.88 197 THR A N 1
ATOM 1582 C CA . THR A 1 197 ? -23.286 17.204 22.786 1.00 72.88 197 THR A CA 1
ATOM 1583 C C . THR A 1 197 ? -23.940 16.496 21.604 1.00 72.88 197 THR A C 1
ATOM 1585 O O . THR A 1 197 ? -23.223 15.964 20.766 1.00 72.88 197 THR A O 1
ATOM 1588 N N . GLN A 1 198 ? -25.271 16.476 21.494 1.00 74.25 198 GLN A N 1
ATOM 1589 C CA . GLN A 1 198 ? -25.969 15.936 20.309 1.00 74.25 198 GLN A CA 1
ATOM 1590 C C . GLN A 1 198 ? -25.755 16.812 19.054 1.00 74.25 198 GLN A C 1
ATOM 1592 O O . GLN A 1 198 ? -26.630 16.932 18.202 1.00 74.25 198 GLN A O 1
ATOM 1597 N N . ASP A 1 199 ? -24.613 17.491 18.969 1.00 78.69 199 ASP A N 1
ATOM 1598 C CA . ASP A 1 199 ? -24.225 18.305 17.837 1.00 78.69 199 ASP A CA 1
ATOM 1599 C C . ASP A 1 199 ? -23.830 17.346 16.701 1.00 78.69 199 ASP A C 1
ATOM 1601 O O . ASP A 1 199 ? -22.857 16.601 16.854 1.00 78.69 199 ASP A O 1
ATOM 1605 N N . PRO A 1 200 ? -24.554 17.337 15.566 1.00 75.38 200 PRO A N 1
ATOM 1606 C CA . PRO A 1 200 ? -24.291 16.428 14.445 1.00 75.38 200 PRO A CA 1
ATOM 1607 C C . PRO A 1 200 ? -22.906 16.631 13.811 1.00 75.38 200 PRO A C 1
ATOM 1609 O O . PRO A 1 200 ? -22.494 15.871 12.944 1.00 75.38 200 PRO A O 1
ATOM 1612 N N . LYS A 1 201 ? -22.176 17.667 14.230 1.00 85.94 201 LYS A N 1
ATOM 1613 C CA . LYS A 1 201 ? -20.823 17.990 13.777 1.00 85.94 201 LYS A CA 1
ATOM 1614 C C . LYS A 1 201 ? -19.716 17.347 14.622 1.00 85.94 201 LYS A C 1
ATOM 1616 O O . LYS A 1 201 ? -18.541 17.694 14.465 1.00 85.94 201 LYS A O 1
ATOM 1621 N N . GLN A 1 202 ? -20.068 16.471 15.562 1.00 90.50 202 GLN A N 1
ATOM 1622 C CA . GLN A 1 202 ? -19.109 15.689 16.335 1.00 90.50 202 GLN A CA 1
ATOM 1623 C C . GLN A 1 202 ? -18.910 14.307 15.712 1.00 90.50 202 GLN A C 1
ATOM 1625 O O . GLN A 1 202 ? -19.872 13.638 15.351 1.00 90.50 202 GLN A O 1
ATOM 1630 N N . PHE A 1 203 ? -17.658 13.864 15.624 1.00 93.50 203 PHE A N 1
ATOM 1631 C CA . PHE A 1 203 ? -17.324 12.501 15.213 1.00 93.50 203 PHE A CA 1
ATOM 1632 C C . PHE A 1 203 ? -16.197 11.935 16.074 1.00 93.50 203 PHE A C 1
ATOM 1634 O O . PHE A 1 203 ? -15.349 12.661 16.603 1.00 93.50 203 PHE A O 1
ATOM 1641 N N . ILE A 1 204 ? -16.190 10.617 16.226 1.00 94.88 204 ILE A N 1
ATOM 1642 C CA . ILE A 1 204 ? -15.155 9.880 16.944 1.00 94.88 204 ILE A CA 1
ATOM 1643 C C . ILE A 1 204 ? -14.188 9.324 15.909 1.00 94.88 204 ILE A C 1
ATOM 1645 O O . ILE A 1 204 ? -14.569 8.504 15.076 1.00 94.88 204 ILE A O 1
ATOM 1649 N N . ARG A 1 205 ? -12.922 9.731 15.984 1.00 96.31 205 ARG A N 1
ATOM 1650 C CA . ARG A 1 205 ? -11.851 9.136 15.184 1.00 96.31 205 ARG A CA 1
ATOM 1651 C C . ARG A 1 205 ? -11.103 8.122 16.019 1.00 96.31 205 ARG A C 1
ATOM 1653 O O . ARG A 1 205 ? -10.644 8.428 17.121 1.00 96.31 205 ARG A O 1
ATOM 1660 N N . ILE A 1 206 ? -10.940 6.935 15.459 1.00 95.56 206 ILE A N 1
ATOM 1661 C CA . ILE A 1 206 ? -10.146 5.863 16.042 1.00 95.56 206 ILE A CA 1
ATOM 1662 C C . ILE A 1 206 ? -8.964 5.611 15.122 1.00 95.56 206 ILE A C 1
ATOM 1664 O O . ILE A 1 206 ? -9.149 5.292 13.951 1.00 95.56 206 ILE A O 1
ATOM 1668 N N . VAL A 1 207 ? -7.757 5.716 15.664 1.00 95.38 207 VAL A N 1
ATOM 1669 C CA . VAL A 1 207 ? -6.505 5.400 14.984 1.00 95.38 207 VAL A CA 1
ATOM 1670 C C . VAL A 1 207 ? -5.911 4.163 15.632 1.00 95.38 207 VAL A C 1
ATOM 1672 O O . VAL A 1 207 ? -5.731 4.090 16.847 1.00 95.38 207 VAL A O 1
ATOM 1675 N N . VAL A 1 208 ? -5.606 3.168 14.812 1.00 93.56 208 VAL A N 1
ATOM 1676 C CA . VAL A 1 208 ? -4.977 1.930 15.257 1.00 93.56 208 VAL A CA 1
ATOM 1677 C C . VAL A 1 208 ? -3.619 1.863 14.608 1.00 93.56 208 VAL A C 1
ATOM 1679 O O . VAL A 1 208 ? -3.516 1.752 13.386 1.00 93.56 208 VAL A O 1
ATOM 1682 N N . THR A 1 209 ? -2.581 1.911 15.430 1.00 93.44 209 THR A N 1
ATOM 1683 C CA . THR A 1 209 ? -1.210 1.711 14.976 1.00 93.44 209 THR A CA 1
ATOM 1684 C C . THR A 1 209 ? -0.738 0.321 15.361 1.00 93.44 209 THR A C 1
ATOM 1686 O O . THR A 1 209 ? -1.180 -0.257 16.350 1.00 93.44 209 THR A O 1
ATOM 1689 N N . GLY A 1 210 ? 0.134 -0.272 14.559 1.00 92.50 210 GLY A N 1
ATOM 1690 C CA . GLY A 1 210 ? 0.695 -1.582 14.854 1.00 92.50 210 GLY A CA 1
ATOM 1691 C C . GLY A 1 210 ? 1.933 -1.861 14.027 1.00 92.50 210 GLY A C 1
ATOM 1692 O O . GLY A 1 210 ? 2.123 -1.299 12.952 1.00 92.50 210 GLY A O 1
ATOM 1693 N N . ASN A 1 211 ? 2.778 -2.753 14.528 1.00 91.94 211 ASN A N 1
ATOM 1694 C CA . ASN A 1 211 ? 3.970 -3.195 13.821 1.00 91.94 211 ASN A CA 1
ATOM 1695 C C . ASN A 1 211 ? 3.712 -4.537 13.141 1.00 91.94 211 ASN A C 1
ATOM 1697 O O . ASN A 1 211 ? 3.189 -5.472 13.753 1.00 91.94 211 ASN A O 1
ATOM 1701 N N . TYR A 1 212 ? 4.135 -4.650 11.893 1.00 87.00 212 TYR A N 1
ATOM 1702 C CA . TYR A 1 212 ? 4.250 -5.911 11.175 1.00 87.00 212 TYR A CA 1
ATOM 1703 C C . TYR A 1 212 ? 5.720 -6.199 10.860 1.00 87.00 212 TYR A C 1
ATOM 1705 O O . TYR A 1 212 ? 6.612 -5.453 11.255 1.00 87.00 212 TYR A O 1
ATOM 1713 N N . PHE A 1 213 ? 5.991 -7.321 10.189 1.00 77.88 213 PHE A N 1
ATOM 1714 C CA . PHE A 1 213 ? 7.356 -7.814 9.985 1.00 77.88 213 PHE A CA 1
ATOM 1715 C C . PHE A 1 213 ? 8.304 -6.792 9.334 1.00 77.88 213 PHE A C 1
ATOM 1717 O O . PHE A 1 213 ? 9.489 -6.792 9.653 1.00 77.88 213 PHE A O 1
ATOM 1724 N N . ALA A 1 214 ? 7.797 -5.924 8.455 1.00 77.69 214 ALA A N 1
ATOM 1725 C CA . ALA A 1 214 ? 8.625 -5.026 7.655 1.00 77.69 214 ALA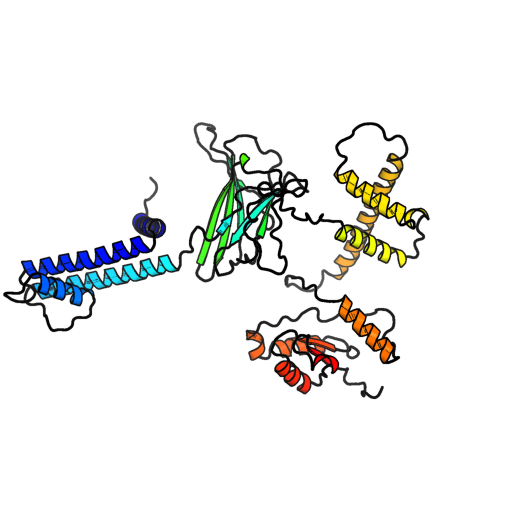 A CA 1
ATOM 1726 C C . ALA A 1 214 ? 8.373 -3.528 7.907 1.00 77.69 214 ALA A C 1
ATOM 1728 O O . ALA A 1 214 ? 8.965 -2.695 7.225 1.00 77.69 214 ALA A O 1
ATOM 1729 N N . GLY A 1 215 ? 7.534 -3.169 8.884 1.00 85.75 215 GLY A N 1
ATOM 1730 C CA . GLY A 1 215 ? 7.227 -1.768 9.158 1.00 85.75 215 GLY A CA 1
ATOM 1731 C C . GLY A 1 215 ? 6.139 -1.555 10.205 1.00 85.75 215 GLY A C 1
ATOM 1732 O O . GLY A 1 215 ? 5.676 -2.491 10.860 1.00 85.75 215 GLY A O 1
ATOM 1733 N N . SER A 1 216 ? 5.732 -0.299 10.350 1.00 88.69 216 SER A N 1
ATOM 1734 C CA . SER A 1 216 ? 4.543 0.100 11.097 1.00 88.69 216 SER A CA 1
ATOM 1735 C C . SER A 1 216 ? 3.411 0.431 10.130 1.00 88.69 216 SER A C 1
ATOM 1737 O O . SER A 1 216 ? 3.635 0.861 8.999 1.00 88.69 216 SER A O 1
ATOM 1739 N N . MET A 1 217 ? 2.184 0.197 10.568 1.00 89.38 217 MET A N 1
ATOM 1740 C CA . MET A 1 217 ? 0.981 0.610 9.865 1.00 89.38 217 MET A CA 1
ATOM 1741 C C . MET A 1 217 ? 0.092 1.398 10.814 1.00 89.38 217 MET A C 1
ATOM 1743 O O . MET A 1 217 ? 0.080 1.134 12.018 1.00 89.38 217 MET A O 1
ATOM 1747 N N . ALA A 1 218 ? -0.648 2.345 10.256 1.00 91.19 218 ALA A N 1
ATOM 1748 C CA . ALA A 1 218 ? -1.687 3.077 10.950 1.00 91.19 218 ALA A CA 1
ATOM 1749 C C . ALA A 1 218 ? -2.928 3.070 10.064 1.00 91.19 218 ALA A C 1
ATOM 1751 O O . ALA A 1 218 ? -2.832 3.375 8.876 1.00 91.19 218 ALA A O 1
ATOM 1752 N N . VAL A 1 219 ? -4.068 2.697 10.632 1.00 91.62 219 VAL A N 1
ATOM 1753 C CA . VAL A 1 219 ? -5.361 2.773 9.950 1.00 91.62 219 VAL A CA 1
ATOM 1754 C C . VAL A 1 219 ? -6.297 3.562 10.843 1.00 91.62 219 VAL A C 1
ATOM 1756 O O . VAL A 1 219 ? -6.325 3.351 12.057 1.00 91.62 219 VAL A O 1
ATOM 1759 N N . GLU A 1 220 ? -7.023 4.496 10.243 1.00 94.25 220 GLU A N 1
ATOM 1760 C CA . GLU A 1 220 ? -7.986 5.339 10.939 1.00 94.25 220 GLU A CA 1
ATOM 1761 C C . GLU A 1 220 ? -9.408 5.069 10.448 1.00 94.25 220 GLU A C 1
ATOM 1763 O O . GLU A 1 220 ? -9.622 4.731 9.282 1.00 94.25 220 GLU A O 1
ATOM 1768 N N . LYS A 1 221 ? -10.381 5.215 11.348 1.00 95.31 221 LYS A N 1
ATOM 1769 C CA . LYS A 1 221 ? -11.800 5.245 11.006 1.00 95.31 221 LYS A CA 1
ATOM 1770 C C . LYS A 1 221 ? -12.525 6.314 11.810 1.00 95.31 221 LYS A C 1
ATOM 1772 O O . LYS A 1 221 ? -12.353 6.400 13.026 1.00 95.31 221 LYS A O 1
ATOM 1777 N N . ASP A 1 222 ? -13.360 7.065 11.105 1.00 95.81 222 ASP A N 1
ATOM 1778 C CA . ASP A 1 222 ? -14.268 8.053 11.672 1.00 95.81 222 ASP A CA 1
ATOM 1779 C C . ASP A 1 222 ? -15.662 7.438 11.837 1.00 95.81 222 ASP A C 1
ATOM 1781 O O . ASP A 1 222 ? -16.132 6.715 10.956 1.00 95.81 222 ASP A O 1
ATOM 1785 N N . TYR A 1 223 ? -16.295 7.723 12.972 1.00 95.81 223 TYR A N 1
ATOM 1786 C CA . TYR A 1 223 ? -17.666 7.342 13.299 1.00 95.81 223 TYR A CA 1
ATOM 1787 C C . TYR A 1 223 ? -18.462 8.595 13.648 1.00 95.81 223 TYR A C 1
ATOM 1789 O O . TYR A 1 223 ? -18.035 9.375 14.507 1.00 95.81 223 TYR A O 1
ATOM 1797 N N . GLY A 1 224 ? -19.616 8.774 13.014 1.00 93.88 224 GLY A N 1
ATOM 1798 C CA . GLY A 1 224 ? -20.604 9.756 13.446 1.00 93.88 224 GLY A CA 1
ATOM 1799 C C . GLY A 1 224 ? -21.220 9.362 14.790 1.00 93.88 224 GLY A C 1
ATOM 1800 O O . GLY A 1 224 ? -21.107 8.217 15.241 1.00 93.88 224 GLY A O 1
ATOM 1801 N N . LEU A 1 225 ? -21.893 10.302 15.452 1.00 91.50 225 LEU A N 1
ATOM 1802 C CA . LEU A 1 225 ? -22.652 9.979 16.668 1.00 91.50 225 LEU A CA 1
ATOM 1803 C C . LEU A 1 225 ? -23.830 9.039 16.363 1.00 91.50 225 LEU A C 1
ATOM 1805 O O . LEU A 1 225 ? -24.217 8.237 17.207 1.00 91.50 225 LEU A O 1
ATOM 1809 N N . GLU A 1 226 ? -24.361 9.095 15.144 1.00 92.25 226 GLU A N 1
ATOM 1810 C CA . GLU A 1 226 ? -25.391 8.208 14.603 1.00 92.25 226 GLU A CA 1
ATOM 1811 C C . GLU A 1 226 ? -24.924 6.755 14.412 1.00 92.25 226 GLU A C 1
ATOM 1813 O O . GLU A 1 226 ? -25.745 5.833 14.399 1.00 92.25 226 GLU A O 1
ATOM 1818 N N . ASP A 1 227 ? -23.610 6.526 14.319 1.00 94.31 227 ASP A N 1
ATOM 1819 C CA . ASP A 1 227 ? -23.040 5.180 14.222 1.00 94.31 227 ASP A CA 1
ATOM 1820 C C . ASP A 1 227 ? -23.015 4.464 15.581 1.00 94.31 227 ASP A C 1
ATOM 1822 O O . ASP A 1 227 ? -22.695 3.272 15.643 1.00 94.31 227 ASP A O 1
ATOM 1826 N N . ILE A 1 228 ? -23.342 5.165 16.675 1.00 93.81 228 ILE A N 1
ATOM 1827 C CA . ILE A 1 228 ? -23.461 4.597 18.018 1.00 93.81 228 ILE A CA 1
ATOM 1828 C C . ILE A 1 228 ? -24.821 3.912 18.151 1.00 93.81 228 ILE A C 1
ATOM 1830 O O . ILE A 1 228 ? -25.880 4.531 18.083 1.00 93.81 228 ILE A O 1
ATOM 1834 N N . GLN A 1 229 ? -24.785 2.600 18.352 1.00 92.62 229 GLN A N 1
ATOM 1835 C CA . GLN A 1 229 ? -25.959 1.744 18.420 1.00 92.62 229 GLN A CA 1
ATOM 1836 C C . GLN A 1 229 ? -26.094 1.125 19.812 1.00 92.62 229 GLN A C 1
ATOM 1838 O O . GLN A 1 229 ? -25.159 0.518 20.344 1.00 92.62 229 GLN A O 1
ATOM 1843 N N . ARG A 1 230 ? -27.311 1.173 20.363 1.00 89.62 230 ARG A N 1
ATOM 1844 C CA . ARG A 1 230 ? -27.719 0.514 21.620 1.00 89.62 230 ARG A CA 1
ATOM 1845 C C . ARG A 1 230 ? -27.958 -0.984 21.459 1.00 89.62 230 ARG A C 1
ATOM 1847 O O . ARG A 1 230 ? -28.962 -1.534 21.898 1.00 89.62 230 ARG A O 1
ATOM 1854 N N . LYS A 1 231 ? -27.055 -1.659 20.760 1.00 89.50 231 LYS A N 1
ATOM 1855 C CA . LYS A 1 231 ? -27.136 -3.098 20.510 1.00 89.50 231 LYS A CA 1
ATOM 1856 C C . LYS A 1 231 ? -25.772 -3.710 20.741 1.00 89.50 231 LYS A C 1
ATOM 1858 O O . LYS A 1 231 ? -24.756 -3.105 20.408 1.00 89.50 231 LYS A O 1
ATOM 1863 N N . ALA A 1 232 ? -25.733 -4.924 21.276 1.00 87.31 232 ALA A N 1
ATOM 1864 C CA . ALA A 1 232 ? -24.479 -5.637 21.471 1.00 87.31 232 ALA A CA 1
ATOM 1865 C C . ALA A 1 232 ? -24.019 -6.264 20.151 1.00 87.31 232 ALA A C 1
ATOM 1867 O O . ALA A 1 232 ? -24.817 -6.827 19.410 1.00 87.31 232 ALA A O 1
ATOM 1868 N N . PHE A 1 233 ? -22.720 -6.256 19.863 1.00 88.00 233 PHE A N 1
ATOM 1869 C CA . PHE A 1 233 ? -22.232 -6.997 18.701 1.00 88.00 233 PHE A CA 1
ATOM 1870 C C . PHE A 1 233 ? -22.493 -8.508 18.802 1.00 88.00 233 PHE A C 1
ATOM 1872 O O . PHE A 1 233 ? -22.215 -9.134 19.834 1.00 88.00 233 PHE A O 1
ATOM 1879 N N . ALA A 1 234 ? -22.865 -9.125 17.679 1.00 85.31 234 ALA A N 1
ATOM 1880 C CA . ALA A 1 234 ? -23.033 -10.566 17.578 1.00 85.31 234 ALA A CA 1
ATOM 1881 C C . ALA A 1 234 ? -21.769 -11.319 17.992 1.00 85.31 234 ALA A C 1
ATOM 1883 O O . ALA A 1 234 ? -20.633 -10.929 17.693 1.00 85.31 234 ALA A O 1
ATOM 1884 N N . MET A 1 235 ? -21.951 -12.416 18.725 1.00 77.25 235 MET A N 1
ATOM 1885 C CA . MET A 1 235 ? -20.832 -13.267 19.097 1.00 77.25 235 MET A CA 1
ATOM 1886 C C . MET A 1 235 ? -20.389 -14.049 17.861 1.00 77.25 235 MET A C 1
ATOM 1888 O O . MET A 1 235 ? -21.140 -14.871 17.339 1.00 77.25 235 MET A O 1
ATOM 1892 N N . VAL A 1 236 ? -19.148 -13.836 17.423 1.00 71.75 236 VAL A N 1
ATOM 1893 C CA . VAL A 1 236 ? -18.512 -14.698 16.422 1.00 71.75 236 VAL A CA 1
ATOM 1894 C C . VAL A 1 236 ? -18.208 -16.025 17.119 1.00 71.75 236 VAL A C 1
ATOM 1896 O O . VAL A 1 236 ? -17.200 -16.171 17.813 1.00 71.75 236 VAL A O 1
ATOM 1899 N N . THR A 1 237 ? -19.160 -16.958 17.067 1.00 65.00 237 THR A N 1
ATOM 1900 C CA . THR A 1 237 ? -19.035 -18.247 17.752 1.00 65.00 237 THR A CA 1
ATOM 1901 C C . THR A 1 237 ? -18.090 -19.174 16.994 1.00 65.00 237 THR A C 1
ATOM 1903 O O . THR A 1 237 ? -18.109 -19.264 15.769 1.00 65.00 237 THR A O 1
ATOM 1906 N N . TYR A 1 238 ? -17.269 -19.896 17.756 1.00 56.78 238 TYR A N 1
ATOM 1907 C CA . TYR A 1 238 ? -16.410 -20.970 17.265 1.00 56.78 238 TYR A CA 1
ATOM 1908 C C . TYR A 1 238 ? -17.130 -22.288 17.536 1.00 56.78 238 TYR A C 1
ATOM 1910 O O . TYR A 1 238 ? -16.864 -22.972 18.527 1.00 56.78 238 TYR A O 1
ATOM 1918 N N . GLY A 1 239 ? -18.122 -22.611 16.710 1.00 54.06 239 GLY A N 1
ATOM 1919 C CA . GLY A 1 239 ? -18.823 -23.893 16.770 1.00 54.06 239 GLY A CA 1
ATOM 1920 C C . GLY A 1 239 ? -17.945 -25.020 16.231 1.00 54.06 239 GLY A C 1
ATOM 1921 O O . GLY A 1 239 ? -18.259 -25.562 15.183 1.00 54.06 239 GLY A O 1
ATOM 1922 N N . GLY A 1 240 ? -16.800 -25.304 16.861 1.00 63.31 240 GLY A N 1
ATOM 1923 C CA . GLY A 1 240 ? -15.827 -26.325 16.427 1.00 63.31 240 GLY A CA 1
ATOM 1924 C C . GLY A 1 240 ? -15.146 -26.078 15.069 1.00 63.31 240 GLY A C 1
ATOM 1925 O O . GLY A 1 240 ? -14.090 -26.647 14.815 1.00 63.31 240 GLY A O 1
ATOM 1926 N N . GLY A 1 241 ? -15.713 -25.219 14.223 1.00 67.62 241 GLY A N 1
ATOM 1927 C CA . GLY A 1 241 ? -15.181 -24.777 12.943 1.00 67.62 241 GLY A CA 1
ATOM 1928 C C . GLY A 1 241 ? -14.543 -23.385 12.999 1.00 67.62 241 GLY A C 1
ATOM 1929 O O . GLY A 1 241 ? -14.506 -22.746 14.059 1.00 67.62 241 GLY A O 1
ATOM 1930 N N . PRO A 1 242 ? -14.020 -22.909 11.855 1.00 64.38 242 PRO A N 1
ATOM 1931 C CA . PRO A 1 242 ? -13.509 -21.553 11.734 1.00 64.38 242 PRO A CA 1
ATOM 1932 C C . PRO A 1 242 ? -14.602 -20.525 12.084 1.00 64.38 242 PRO A C 1
ATOM 1934 O O . PRO A 1 242 ? -15.789 -20.799 11.895 1.00 64.38 242 PRO A O 1
ATOM 1937 N N . PRO A 1 243 ? -14.217 -19.352 12.612 1.00 72.44 243 PRO A N 1
ATOM 1938 C CA . PRO A 1 243 ? -15.159 -18.297 12.963 1.00 72.44 243 PRO A CA 1
ATOM 1939 C C . PRO A 1 243 ? -16.028 -17.937 11.756 1.00 72.44 243 PRO A C 1
ATOM 1941 O O . PRO A 1 243 ? -15.513 -17.700 10.662 1.00 72.44 243 PRO A O 1
ATOM 1944 N N . ASN A 1 244 ? -17.348 -17.903 11.952 1.00 77.94 244 ASN A N 1
ATOM 1945 C CA . ASN A 1 244 ? -18.262 -17.476 10.901 1.00 77.94 244 ASN A CA 1
ATOM 1946 C C . ASN A 1 244 ? -18.241 -15.947 10.798 1.00 77.94 244 ASN A C 1
ATOM 1948 O O . ASN A 1 244 ? -18.859 -15.238 11.595 1.00 77.94 244 ASN A O 1
ATOM 1952 N N . TRP A 1 245 ? -17.507 -15.453 9.806 1.00 79.69 245 TRP A N 1
ATOM 1953 C CA . TRP A 1 245 ? -17.307 -14.027 9.570 1.00 79.69 245 TRP A CA 1
ATOM 1954 C C . TRP A 1 245 ? -18.553 -13.295 9.062 1.00 79.69 245 TRP A C 1
ATOM 1956 O O . TRP A 1 245 ? -18.584 -12.070 9.134 1.00 79.69 245 TRP A O 1
ATOM 1966 N N . ASN A 1 246 ? -19.603 -14.004 8.633 1.00 79.56 246 ASN A N 1
ATOM 1967 C CA . ASN A 1 246 ? -20.840 -13.386 8.137 1.00 79.56 246 ASN A CA 1
ATOM 1968 C C . ASN A 1 246 ? -21.574 -12.561 9.212 1.00 79.56 246 ASN A C 1
ATOM 1970 O O . ASN A 1 246 ? -22.398 -11.710 8.887 1.00 79.56 246 ASN A O 1
ATOM 1974 N N . TYR A 1 247 ? -21.256 -12.789 10.490 1.00 77.00 247 TYR A N 1
ATOM 1975 C CA . TYR A 1 247 ? -21.841 -12.084 11.634 1.00 77.00 247 TYR A CA 1
ATOM 1976 C C . TYR A 1 247 ? -20.927 -10.993 12.213 1.00 77.00 247 TYR A C 1
ATOM 1978 O O . TYR A 1 247 ? -21.221 -10.451 13.274 1.00 77.00 247 TYR A O 1
ATOM 1986 N N . TRP A 1 248 ? -19.810 -10.673 11.551 1.00 83.12 248 TRP A N 1
ATOM 1987 C CA . TRP A 1 248 ? -18.780 -9.760 12.060 1.00 83.12 248 TRP A CA 1
ATOM 1988 C C . TRP A 1 248 ? -19.317 -8.371 12.433 1.00 83.12 248 TRP A C 1
ATOM 1990 O O . TRP A 1 248 ? -19.129 -7.928 13.569 1.00 83.12 248 TRP A O 1
ATOM 2000 N N . ASN A 1 249 ? -20.017 -7.741 11.488 1.00 85.00 249 ASN A N 1
ATOM 2001 C CA . ASN A 1 249 ? -20.600 -6.405 11.623 1.00 85.00 249 ASN A CA 1
ATOM 2002 C C . ASN A 1 249 ? -22.050 -6.429 12.120 1.00 85.00 249 ASN A C 1
ATOM 2004 O O . ASN A 1 249 ? -22.678 -5.380 12.201 1.00 85.00 249 ASN A O 1
ATOM 2008 N N . ARG A 1 250 ? -22.601 -7.607 12.441 1.00 85.88 250 ARG A N 1
ATOM 2009 C CA . ARG A 1 250 ? -24.004 -7.705 12.840 1.00 85.88 250 ARG A CA 1
ATOM 2010 C C . ARG A 1 250 ? -24.181 -7.412 14.320 1.00 85.88 250 ARG A C 1
ATOM 2012 O O . ARG A 1 250 ? -23.387 -7.841 15.166 1.00 85.88 250 ARG A O 1
ATOM 2019 N N . LEU A 1 251 ? -25.263 -6.712 14.618 1.00 85.31 251 LEU A N 1
ATOM 2020 C CA . LEU A 1 251 ? -25.705 -6.413 15.966 1.00 85.31 251 LEU A CA 1
ATOM 2021 C C . LEU A 1 251 ? -26.754 -7.441 16.402 1.00 85.31 251 LEU A C 1
ATOM 2023 O O . LEU A 1 251 ? -27.437 -8.063 15.584 1.00 85.31 251 LEU A O 1
ATOM 2027 N N . VAL A 1 252 ? -26.817 -7.668 17.707 1.00 84.75 252 VAL A N 1
ATOM 2028 C CA . VAL A 1 252 ? -27.787 -8.541 18.360 1.00 84.75 252 VAL A CA 1
ATOM 2029 C C . VAL A 1 252 ? -28.736 -7.662 19.150 1.00 84.75 252 VAL A C 1
ATOM 2031 O O . VAL A 1 252 ? -28.301 -6.843 19.964 1.00 84.75 252 VAL A O 1
ATOM 2034 N N . GLU A 1 253 ? -30.023 -7.838 18.883 1.00 83.19 253 GLU A N 1
ATOM 2035 C CA . GLU A 1 253 ? -31.099 -7.207 19.636 1.00 83.19 253 GLU A CA 1
ATOM 2036 C C . GLU A 1 253 ? -31.140 -7.750 21.069 1.00 83.19 253 GLU A C 1
ATOM 2038 O O . GLU A 1 253 ? -30.619 -8.831 21.361 1.00 83.19 253 GLU A O 1
ATOM 2043 N N . GLU A 1 254 ? -31.780 -7.018 21.981 1.00 77.94 254 GLU A N 1
ATOM 2044 C CA . GLU A 1 254 ? -31.888 -7.419 23.392 1.00 77.94 254 GLU A CA 1
ATOM 2045 C C . GLU A 1 254 ? -32.500 -8.819 23.575 1.00 77.94 254 GLU A C 1
ATOM 2047 O O . GLU A 1 254 ? -32.162 -9.537 24.519 1.00 77.94 254 GLU A O 1
ATOM 2052 N N . ASP A 1 255 ? -33.359 -9.247 22.647 1.00 76.94 255 ASP A N 1
ATOM 2053 C CA . ASP A 1 255 ? -34.016 -10.553 22.673 1.00 76.94 255 ASP A CA 1
ATOM 2054 C C . ASP A 1 255 ? -33.159 -11.707 22.098 1.00 76.94 255 ASP A C 1
ATOM 2056 O O . ASP A 1 255 ? -33.578 -12.872 22.114 1.00 76.94 255 ASP A O 1
ATOM 2060 N N . GLY A 1 256 ? -31.945 -11.409 21.621 1.00 76.56 256 GLY A N 1
ATOM 2061 C CA . GLY A 1 256 ? -31.009 -12.380 21.052 1.00 76.56 256 GLY A CA 1
ATOM 2062 C C . GLY A 1 256 ? -31.157 -12.648 19.559 1.00 76.56 256 GLY A C 1
ATOM 2063 O O . GLY A 1 256 ? -30.460 -13.534 19.042 1.00 76.56 256 GLY A O 1
ATOM 2064 N N . ARG A 1 257 ? -32.028 -11.920 18.855 1.00 79.62 257 ARG A N 1
ATOM 2065 C CA . ARG A 1 257 ? -32.110 -11.976 17.390 1.00 79.62 257 ARG A CA 1
ATOM 2066 C C . ARG A 1 257 ? -30.990 -11.176 16.745 1.00 79.62 257 ARG A C 1
ATOM 2068 O O . ARG A 1 257 ? -30.503 -10.188 17.287 1.00 79.62 257 ARG A O 1
ATOM 2075 N N . ILE A 1 258 ? -30.571 -11.642 15.577 1.00 81.38 258 ILE A N 1
ATOM 2076 C CA . ILE A 1 258 ? -29.652 -10.918 14.708 1.00 81.38 258 ILE A CA 1
ATOM 2077 C C . ILE A 1 258 ? -30.506 -10.059 13.780 1.00 81.38 258 ILE A C 1
ATOM 2079 O O . ILE A 1 258 ? -31.409 -10.593 13.140 1.00 81.38 258 ILE A O 1
ATOM 2083 N N . GLU A 1 259 ? -30.191 -8.769 13.696 1.00 76.25 259 GLU A N 1
ATOM 2084 C CA . GLU A 1 259 ? -30.972 -7.751 12.971 1.00 76.25 259 GLU A CA 1
ATOM 2085 C C . GLU A 1 259 ? -31.393 -8.183 11.550 1.00 76.25 259 GLU A C 1
ATOM 2087 O O . GLU A 1 259 ? -32.558 -8.059 11.188 1.00 76.25 259 GLU A O 1
ATOM 2092 N N . ASP A 1 260 ? -30.491 -8.822 10.797 1.00 75.50 260 ASP A N 1
ATOM 2093 C CA . ASP A 1 260 ? -30.740 -9.229 9.401 1.00 75.50 260 ASP A CA 1
ATOM 2094 C C . ASP A 1 260 ? -31.014 -10.732 9.206 1.00 75.50 260 ASP A C 1
ATOM 2096 O O . ASP A 1 260 ? -31.052 -11.229 8.079 1.00 75.50 260 ASP A O 1
ATOM 2100 N N . ASP A 1 261 ? -31.103 -11.510 10.285 1.00 77.25 261 ASP A N 1
ATOM 2101 C CA . ASP A 1 261 ? -31.397 -12.947 10.221 1.00 77.25 261 ASP A CA 1
ATOM 2102 C C . ASP A 1 261 ? -32.169 -13.372 11.477 1.00 77.25 261 ASP A C 1
ATOM 2104 O O . ASP A 1 261 ? -31.598 -13.944 12.412 1.00 77.25 261 ASP A O 1
ATOM 2108 N N . PRO A 1 262 ? -33.482 -13.088 11.525 1.00 65.44 262 PRO A N 1
ATOM 2109 C CA . PRO A 1 262 ? -34.306 -13.391 12.690 1.00 65.44 262 PRO A CA 1
ATOM 2110 C C . PRO A 1 262 ? -34.441 -14.901 12.951 1.00 65.44 262 PRO A C 1
ATOM 2112 O O . PRO A 1 262 ? -34.812 -15.297 14.060 1.00 65.44 262 PRO A O 1
ATOM 2115 N N . ALA A 1 263 ? -34.134 -15.750 11.960 1.00 70.81 263 ALA A N 1
ATOM 2116 C CA . ALA A 1 263 ? -34.103 -17.202 12.117 1.00 70.81 263 ALA A CA 1
ATOM 2117 C C . ALA A 1 263 ? -32.830 -17.670 12.848 1.00 70.81 263 ALA A C 1
ATOM 2119 O O . ALA A 1 263 ? -32.880 -18.619 13.639 1.00 70.81 263 ALA A O 1
ATOM 2120 N N . ALA A 1 264 ? -31.702 -16.982 12.652 1.00 66.00 264 ALA A N 1
ATOM 2121 C CA . ALA A 1 264 ? -30.475 -17.218 13.398 1.00 66.00 264 ALA A CA 1
ATOM 2122 C C . ALA A 1 264 ? -30.541 -16.584 14.796 1.00 66.00 264 ALA A C 1
ATOM 2124 O O . ALA A 1 264 ? -30.180 -15.431 15.020 1.00 66.00 264 ALA A O 1
ATOM 2125 N N . ARG A 1 265 ? -30.945 -17.373 15.795 1.00 58.94 265 ARG A N 1
ATOM 2126 C CA . ARG A 1 265 ? -30.797 -16.978 17.203 1.00 58.94 265 ARG A CA 1
ATOM 2127 C C . ARG A 1 265 ? -29.383 -17.257 17.684 1.00 58.94 265 ARG A C 1
ATOM 2129 O O . ARG A 1 265 ? -28.985 -18.417 17.839 1.00 58.94 265 ARG A O 1
ATOM 2136 N N . VAL A 1 266 ? -28.638 -16.206 18.012 1.00 62.19 266 VAL A N 1
ATOM 2137 C CA . VAL A 1 266 ? -27.415 -16.381 18.796 1.00 62.19 266 VAL A CA 1
ATOM 2138 C C . VAL A 1 266 ? -27.856 -16.688 20.216 1.00 62.19 266 VAL A C 1
ATOM 2140 O O . VAL A 1 266 ? -28.596 -15.925 20.832 1.00 62.19 266 VAL A O 1
ATOM 2143 N N . LYS A 1 267 ? -27.382 -17.802 20.781 1.00 51.88 267 LYS A N 1
ATOM 2144 C CA . LYS A 1 267 ? -27.428 -17.968 22.235 1.00 51.88 267 LYS A CA 1
ATOM 2145 C C . LYS A 1 267 ? -26.569 -16.851 22.823 1.00 51.88 267 LYS A C 1
ATOM 2147 O O . LYS A 1 267 ? -25.350 -17.012 22.916 1.00 51.88 267 LYS A O 1
ATOM 2152 N N . ILE A 1 268 ? -27.188 -15.736 23.215 1.00 49.03 268 ILE A N 1
ATOM 2153 C CA . ILE A 1 268 ? -26.575 -14.796 24.146 1.00 49.03 268 ILE A CA 1
ATOM 2154 C C . ILE A 1 268 ? -26.218 -15.670 25.342 1.00 49.03 268 ILE A C 1
ATOM 2156 O O . ILE A 1 268 ? -27.102 -16.170 26.036 1.00 49.03 268 ILE A O 1
ATOM 2160 N N . GLN A 1 269 ? -24.934 -15.981 25.538 1.00 40.50 269 GLN A N 1
ATOM 2161 C CA . GLN A 1 269 ? -24.535 -16.535 26.820 1.00 40.50 269 GLN A CA 1
ATOM 2162 C C . GLN A 1 269 ? -24.779 -15.404 27.807 1.00 40.50 269 GLN A C 1
ATOM 2164 O O . GLN A 1 269 ? -24.075 -14.399 27.694 1.00 40.50 269 GLN A O 1
ATOM 2169 N N . PRO A 1 270 ? -25.736 -15.524 28.747 1.00 38.88 270 PRO A N 1
ATOM 2170 C CA . PRO A 1 270 ? -25.845 -14.534 29.794 1.00 38.88 270 PRO A CA 1
ATOM 2171 C C . PRO A 1 270 ? -24.505 -14.548 30.521 1.00 38.88 270 PRO A C 1
ATOM 2173 O O . PRO A 1 270 ? -24.140 -15.527 31.191 1.00 38.88 270 PRO A O 1
ATOM 2176 N N . TYR A 1 271 ? -23.727 -13.486 30.320 1.00 40.53 271 TYR A N 1
ATOM 2177 C CA . TYR A 1 271 ? -22.574 -13.230 31.153 1.00 40.53 271 TYR A CA 1
ATOM 2178 C C . TYR A 1 271 ? -23.108 -13.193 32.585 1.00 40.53 271 TYR A C 1
ATOM 2180 O O . TYR A 1 271 ? -24.124 -12.573 32.869 1.00 40.53 271 TYR A O 1
ATOM 2188 N N . SER A 1 272 ? -22.436 -13.937 33.458 1.00 47.44 272 SER A N 1
ATOM 2189 C CA . SER A 1 272 ? -22.694 -14.084 34.895 1.00 47.44 272 SER A CA 1
ATOM 2190 C C . SER A 1 272 ? -23.411 -15.337 35.395 1.00 47.44 272 SER A C 1
ATOM 2192 O O . SER A 1 272 ? -23.002 -15.749 36.466 1.00 47.44 272 SER A O 1
ATOM 2194 N N . LYS A 1 273 ? -24.304 -16.072 34.708 1.00 42.62 273 LYS A N 1
ATOM 2195 C CA . LYS A 1 273 ? -24.973 -17.216 35.403 1.00 42.62 273 LYS A CA 1
ATOM 2196 C C . LYS A 1 273 ? -23.972 -18.251 35.952 1.00 42.62 273 LYS A C 1
ATOM 2198 O O . LYS A 1 273 ? -24.007 -18.608 37.122 1.00 42.62 273 LYS A O 1
ATOM 2203 N N . ARG A 1 274 ? -22.978 -18.659 35.152 1.00 46.28 274 ARG A N 1
ATOM 2204 C CA . ARG A 1 274 ? -21.898 -19.568 35.605 1.00 46.28 274 ARG A CA 1
ATOM 2205 C C . ARG A 1 274 ? -20.863 -18.917 36.530 1.00 46.28 274 ARG A C 1
ATOM 2207 O O . ARG A 1 274 ? -20.201 -19.637 37.271 1.00 46.28 274 ARG A O 1
ATOM 2214 N N . ARG A 1 275 ? -20.668 -17.596 36.448 1.00 47.12 275 ARG A N 1
ATOM 2215 C CA . ARG A 1 275 ? -19.692 -16.854 37.270 1.00 47.12 275 ARG A CA 1
ATOM 2216 C C . ARG A 1 275 ? -20.271 -16.577 38.659 1.00 47.12 275 ARG A C 1
ATOM 2218 O O . ARG A 1 275 ? -19.604 -16.874 39.635 1.00 47.12 275 ARG A O 1
ATOM 2225 N N . PHE A 1 276 ? -21.527 -16.144 38.711 1.00 52.97 276 PHE A N 1
ATOM 2226 C CA . PHE A 1 276 ? -22.378 -16.024 39.889 1.00 52.97 276 PHE A CA 1
ATOM 2227 C C . PHE A 1 276 ? -22.459 -17.352 40.635 1.00 52.97 276 PHE A C 1
ATOM 2229 O O . PHE A 1 276 ? -21.998 -17.426 41.763 1.00 52.97 276 PHE A O 1
ATOM 2236 N N . TRP A 1 277 ? -22.883 -18.442 39.982 1.00 60.94 277 TRP A N 1
ATOM 2237 C CA . TRP A 1 277 ? -22.936 -19.748 40.652 1.00 60.94 277 TRP A CA 1
ATOM 2238 C C . TRP A 1 277 ? -21.565 -20.258 41.102 1.00 60.94 277 TRP A C 1
ATOM 2240 O O . TRP A 1 277 ? -21.493 -20.964 42.097 1.00 60.94 277 TRP A O 1
ATOM 2250 N N . ARG A 1 278 ? -20.466 -19.897 40.422 1.00 54.94 278 ARG A N 1
ATOM 2251 C CA . ARG A 1 278 ? -19.110 -20.207 40.907 1.00 54.94 278 ARG A CA 1
ATOM 2252 C C . ARG A 1 278 ? -18.720 -19.395 42.130 1.00 54.94 278 ARG A C 1
ATOM 2254 O O . ARG A 1 278 ? -18.096 -19.966 43.006 1.00 54.94 278 ARG A O 1
ATOM 2261 N N . LEU A 1 279 ? -19.041 -18.107 42.162 1.00 54.31 279 LEU A N 1
ATOM 2262 C CA . LEU A 1 279 ? -18.747 -17.230 43.294 1.00 54.31 279 LEU A CA 1
ATOM 2263 C C . LEU A 1 279 ? -19.594 -17.609 44.507 1.00 54.31 279 LEU A C 1
ATOM 2265 O O . LEU A 1 279 ? -19.049 -17.731 45.591 1.00 54.31 279 LEU A O 1
ATOM 2269 N N . VAL A 1 280 ? -20.877 -17.913 44.300 1.00 61.94 280 VAL A N 1
ATOM 2270 C CA . VAL A 1 280 ? -21.772 -18.446 45.334 1.00 61.94 280 VAL A CA 1
ATOM 2271 C C . VAL A 1 280 ? -21.243 -19.771 45.882 1.00 61.94 280 VAL A C 1
ATOM 2273 O O . VAL A 1 280 ? -21.231 -19.953 47.091 1.00 61.94 280 VAL A O 1
ATOM 2276 N N . ARG A 1 281 ?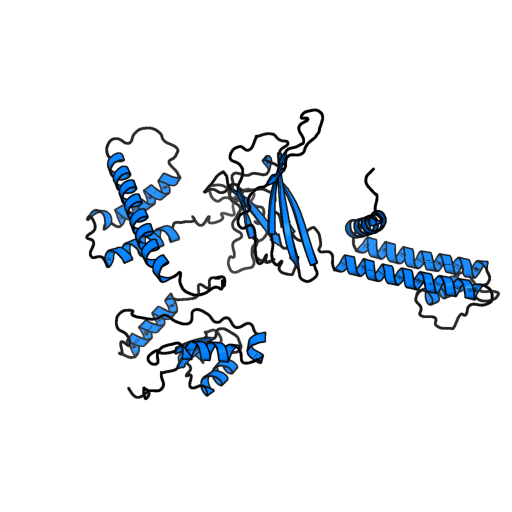 -20.749 -20.679 45.024 1.00 58.19 281 ARG A N 1
ATOM 2277 C CA . ARG A 1 281 ? -20.143 -21.940 45.484 1.00 58.19 281 ARG A CA 1
ATOM 2278 C C . ARG A 1 281 ? -18.836 -21.720 46.235 1.00 58.19 281 ARG A C 1
ATOM 2280 O O . ARG A 1 281 ? -18.683 -22.261 47.310 1.00 58.19 281 ARG A O 1
ATOM 2287 N N . LEU A 1 282 ? -17.933 -20.902 45.691 1.00 55.72 282 LEU A N 1
ATOM 2288 C CA . LEU A 1 282 ? -16.645 -20.605 46.319 1.00 55.72 282 LEU A CA 1
ATOM 2289 C C . LEU A 1 282 ? -16.844 -19.952 47.694 1.00 55.72 282 LEU A C 1
ATOM 2291 O O . LEU A 1 282 ? -16.164 -20.303 48.643 1.00 55.72 282 LEU A O 1
ATOM 2295 N N . TRP A 1 283 ? -17.806 -19.036 47.800 1.00 62.16 283 TRP A N 1
ATOM 2296 C CA . TRP A 1 283 ? -18.174 -18.383 49.051 1.00 62.16 283 TRP A CA 1
ATOM 2297 C C . TRP A 1 283 ? -18.846 -19.351 50.039 1.00 62.16 283 TRP A C 1
ATOM 2299 O O . TRP A 1 283 ? -18.499 -19.357 51.216 1.00 62.16 283 TRP A O 1
ATOM 2309 N N . ALA A 1 284 ? -19.737 -20.229 49.562 1.00 61.91 284 ALA A N 1
ATOM 2310 C CA . ALA A 1 284 ? -20.336 -21.283 50.383 1.00 61.91 284 ALA A CA 1
ATOM 2311 C C . ALA A 1 284 ? -19.298 -22.302 50.888 1.00 61.91 284 ALA A C 1
ATOM 2313 O O . ALA A 1 284 ? -19.382 -22.718 52.039 1.00 61.91 284 ALA A O 1
ATOM 2314 N N . ASP A 1 285 ? -18.315 -22.664 50.060 1.00 57.66 285 ASP A N 1
ATOM 2315 C CA . ASP A 1 285 ? -17.235 -23.591 50.412 1.00 57.66 285 ASP A CA 1
ATOM 2316 C C . ASP A 1 285 ? -16.301 -22.958 51.467 1.00 57.66 285 ASP A C 1
ATOM 2318 O O . ASP A 1 285 ? -16.020 -23.587 52.484 1.00 57.66 285 ASP A O 1
ATOM 2322 N N . ILE A 1 286 ? -15.920 -21.680 51.304 1.00 57.66 286 ILE A N 1
ATOM 2323 C CA . ILE A 1 286 ? -15.110 -20.925 52.286 1.00 57.66 286 ILE A CA 1
ATOM 2324 C C . ILE A 1 286 ? -15.818 -20.818 53.651 1.00 57.66 286 ILE A C 1
ATOM 2326 O O . ILE A 1 286 ? -15.168 -20.817 54.692 1.00 57.66 286 ILE A O 1
ATOM 2330 N N . HIS A 1 287 ? -17.150 -20.720 53.677 1.00 55.19 287 HIS A N 1
ATOM 2331 C CA . HIS A 1 287 ? -17.917 -20.592 54.925 1.00 55.19 287 HIS A CA 1
ATOM 2332 C C . HIS A 1 287 ? -18.389 -21.926 55.520 1.00 55.19 287 HIS A C 1
ATOM 2334 O O . HIS A 1 287 ? -18.747 -21.979 56.696 1.00 55.19 287 HIS A O 1
ATOM 2340 N N . ALA A 1 288 ? -18.368 -23.019 54.756 1.00 55.47 288 ALA A N 1
ATOM 2341 C CA . ALA A 1 288 ? -18.565 -24.359 55.306 1.00 55.47 288 ALA A CA 1
ATOM 2342 C C . ALA A 1 288 ? -17.396 -24.769 56.221 1.00 55.47 288 ALA A C 1
ATOM 2344 O O . ALA A 1 288 ? -17.603 -25.497 57.191 1.00 55.47 288 ALA A O 1
ATOM 2345 N N . GLU A 1 289 ? -16.193 -24.258 55.951 1.00 48.00 289 GLU A N 1
ATOM 2346 C CA . GLU A 1 289 ? -14.988 -24.508 56.751 1.00 48.00 289 GLU A CA 1
ATOM 2347 C C . GLU A 1 289 ? -14.899 -23.626 58.011 1.00 48.00 289 GLU A C 1
ATOM 2349 O O . GLU A 1 289 ? -14.243 -24.010 58.976 1.00 48.00 289 GLU A O 1
ATOM 2354 N N . SER A 1 290 ? -15.605 -22.489 58.065 1.00 56.25 290 SER A N 1
ATOM 2355 C CA . SER A 1 290 ? -15.560 -21.560 59.209 1.00 56.25 290 SER A CA 1
ATOM 2356 C C . SER A 1 290 ? -16.509 -21.914 60.365 1.00 56.25 290 SER A C 1
ATOM 2358 O O . SER A 1 290 ? -16.596 -21.171 61.341 1.00 56.25 290 SER A O 1
ATOM 2360 N N . GLY A 1 291 ? -17.248 -23.028 60.278 1.00 60.00 291 GLY A N 1
ATOM 2361 C CA . GLY A 1 291 ? -18.203 -23.450 61.314 1.00 60.00 291 GLY A CA 1
ATOM 2362 C C . GLY A 1 291 ? -19.447 -22.555 61.438 1.00 60.00 291 GLY A C 1
ATOM 2363 O O . GLY A 1 291 ? -20.229 -22.707 62.378 1.00 60.00 291 GLY A O 1
ATOM 2364 N N . PHE A 1 292 ? -19.657 -21.633 60.494 1.00 52.72 292 PHE A N 1
ATOM 2365 C CA . PHE A 1 292 ? -20.769 -20.688 60.514 1.00 52.72 292 PHE A CA 1
ATOM 2366 C C . PHE A 1 292 ? -22.111 -21.401 60.264 1.00 52.72 292 PHE A C 1
ATOM 2368 O O . PHE A 1 292 ? -22.349 -21.987 59.204 1.00 52.72 292 PHE A O 1
ATOM 2375 N N . GLN A 1 293 ? -23.021 -21.360 61.245 1.00 50.97 293 GLN A N 1
ATOM 2376 C CA . GLN A 1 293 ? -24.355 -21.943 61.096 1.00 50.97 293 GLN A CA 1
ATOM 2377 C C . GLN A 1 293 ? -25.286 -21.009 60.320 1.00 50.97 293 GLN A C 1
ATOM 2379 O O . GLN A 1 293 ? -25.703 -19.958 60.800 1.00 50.97 293 GLN A O 1
ATOM 2384 N N . TRP A 1 294 ? -25.654 -21.435 59.114 1.00 52.44 294 TRP A N 1
ATOM 2385 C CA . TRP A 1 294 ? -26.602 -20.719 58.266 1.00 52.44 294 TRP A CA 1
ATOM 2386 C C . TRP A 1 294 ? -28.001 -20.628 58.891 1.00 52.44 294 TRP A C 1
ATOM 2388 O O . TRP A 1 294 ? -28.501 -21.641 59.397 1.00 52.44 294 TRP A O 1
ATOM 2398 N N . PRO A 1 295 ? -28.702 -19.487 58.735 1.00 61.75 295 PRO A N 1
ATOM 2399 C CA . PRO A 1 295 ? -30.150 -19.425 58.898 1.00 61.75 295 PRO A CA 1
ATOM 2400 C C . PRO A 1 295 ? -30.820 -20.511 58.045 1.00 61.75 295 PRO A C 1
ATOM 2402 O O . PRO A 1 295 ? -30.487 -20.670 56.868 1.00 61.75 295 PRO A O 1
ATOM 2405 N N . ALA A 1 296 ? -31.771 -21.256 58.617 1.00 61.00 296 ALA A N 1
ATOM 2406 C CA . ALA A 1 296 ? -32.390 -22.428 57.979 1.00 61.00 296 ALA A CA 1
ATOM 2407 C C . ALA A 1 296 ? -32.974 -22.150 56.576 1.00 61.00 296 ALA A C 1
ATOM 2409 O O . ALA A 1 296 ? -33.023 -23.045 55.738 1.00 61.00 296 ALA A O 1
ATOM 2410 N N . GLN A 1 297 ? -33.341 -20.897 56.298 1.00 54.75 297 GLN A N 1
ATOM 2411 C CA . GLN A 1 297 ? -33.889 -20.432 55.021 1.00 54.75 297 GLN A CA 1
ATOM 2412 C C . GLN A 1 297 ? -32.873 -20.481 53.863 1.00 54.75 297 GLN A C 1
ATOM 2414 O O . GLN A 1 297 ? -33.256 -20.746 52.731 1.00 54.75 297 GLN A O 1
ATOM 2419 N N . LEU A 1 298 ? -31.571 -20.299 54.125 1.00 50.06 298 LEU A N 1
ATOM 2420 C CA . LEU A 1 298 ? -30.521 -20.325 53.090 1.00 50.06 298 LEU A CA 1
ATOM 2421 C C . LEU A 1 298 ? -30.089 -21.747 52.695 1.00 50.06 298 LEU A C 1
ATOM 2423 O O . LEU A 1 298 ? -29.385 -21.923 51.703 1.00 50.06 298 LEU A O 1
ATOM 2427 N N . LYS A 1 299 ? -30.534 -22.767 53.442 1.00 53.84 299 LYS A N 1
ATOM 2428 C CA . LYS A 1 299 ? -30.365 -24.184 53.082 1.00 53.84 299 LYS A CA 1
ATOM 2429 C C . LYS A 1 299 ? -31.432 -24.668 52.098 1.00 53.84 299 LYS A C 1
ATOM 2431 O O . LYS A 1 299 ? -31.273 -25.740 51.515 1.00 53.84 299 LYS A O 1
ATOM 2436 N N . ASP A 1 300 ? -32.504 -23.898 51.903 1.00 64.81 300 ASP A N 1
ATOM 2437 C CA . ASP A 1 300 ? -33.536 -24.230 50.932 1.00 64.81 300 ASP A CA 1
ATOM 2438 C C . ASP A 1 300 ? -33.053 -23.886 49.517 1.00 64.81 300 ASP A C 1
ATOM 2440 O O . ASP A 1 300 ? -32.883 -22.730 49.124 1.00 64.81 300 ASP A O 1
ATOM 2444 N N . ARG A 1 301 ? -32.832 -24.936 48.725 1.00 52.38 301 ARG A N 1
ATOM 2445 C CA . ARG A 1 301 ? -32.452 -24.825 47.318 1.00 52.38 301 ARG A CA 1
ATOM 2446 C C . ARG A 1 301 ? -33.473 -24.017 46.518 1.00 52.38 301 ARG A C 1
ATOM 2448 O O . ARG A 1 301 ? -33.070 -23.277 45.625 1.00 52.38 301 ARG A O 1
ATOM 2455 N N . LYS A 1 302 ? -34.762 -24.125 46.850 1.00 59.94 302 LYS A N 1
ATOM 2456 C CA . LYS A 1 302 ? -35.829 -23.367 46.197 1.00 59.94 302 LYS A CA 1
ATOM 2457 C C . LYS A 1 302 ? -35.711 -21.879 46.519 1.00 59.94 302 LYS A C 1
ATOM 2459 O O . LYS A 1 302 ? -35.788 -21.073 45.606 1.00 59.94 302 LYS A O 1
ATOM 2464 N N . PHE A 1 303 ? -35.384 -21.523 47.762 1.00 60.72 303 PHE A N 1
ATOM 2465 C CA . PHE A 1 303 ? -35.119 -20.137 48.163 1.00 60.72 303 PHE A CA 1
ATOM 2466 C C . PHE A 1 303 ? -33.917 -19.524 47.425 1.00 60.72 303 PHE A C 1
ATOM 2468 O O . PHE A 1 303 ? -33.985 -18.378 46.986 1.00 60.72 303 PHE A O 1
ATOM 2475 N N . LEU A 1 304 ? -32.831 -20.281 47.226 1.00 55.91 304 LEU A N 1
ATOM 2476 C CA . LEU A 1 304 ? -31.666 -19.828 46.446 1.00 55.91 304 LEU A CA 1
ATOM 2477 C C . LEU A 1 304 ? -31.962 -19.720 44.943 1.00 55.91 304 LEU A C 1
ATOM 2479 O O . LEU A 1 304 ? -31.461 -18.813 44.274 1.00 55.91 304 LEU A O 1
ATOM 2483 N N . GLU A 1 305 ? -32.767 -20.636 44.403 1.00 54.66 305 GLU A N 1
ATOM 2484 C CA . GLU A 1 305 ? -33.252 -20.574 43.022 1.00 54.66 305 GLU A CA 1
ATOM 2485 C C . GLU A 1 305 ? -34.197 -19.373 42.830 1.00 54.66 305 GLU A C 1
ATOM 2487 O O . GLU A 1 305 ? -34.032 -18.630 41.861 1.00 54.66 305 GLU A O 1
ATOM 2492 N N . ASP A 1 306 ? -35.078 -19.096 43.792 1.00 57.66 306 ASP A N 1
ATOM 2493 C CA . ASP A 1 306 ? -35.971 -17.935 43.811 1.00 57.66 306 ASP A CA 1
ATOM 2494 C C . ASP A 1 306 ? -35.183 -16.621 43.954 1.00 57.66 306 ASP A C 1
ATOM 2496 O O . ASP A 1 306 ? -35.450 -15.669 43.225 1.00 57.66 306 ASP A O 1
ATOM 2500 N N . LEU A 1 307 ? -34.135 -16.574 44.785 1.00 50.12 307 LEU A N 1
ATOM 2501 C CA . LEU A 1 307 ? -33.197 -15.443 44.878 1.00 50.12 307 LEU A CA 1
ATOM 2502 C C . LEU A 1 307 ? -32.449 -15.202 43.565 1.00 50.12 307 LEU A C 1
ATOM 2504 O O . LEU A 1 307 ? -32.300 -14.057 43.143 1.00 50.12 307 LEU A O 1
ATOM 2508 N N . ALA A 1 308 ? -32.004 -16.262 42.886 1.00 47.28 308 ALA A N 1
ATOM 2509 C CA . ALA A 1 308 ? -31.354 -16.150 41.582 1.00 47.28 308 ALA A CA 1
ATOM 2510 C C . ALA A 1 308 ? -32.334 -15.687 40.489 1.00 47.28 308 ALA A C 1
ATOM 2512 O O . ALA A 1 308 ? -31.935 -14.961 39.576 1.00 47.28 308 ALA A O 1
ATOM 2513 N N . VAL A 1 309 ? -33.611 -16.072 40.581 1.00 47.62 309 VAL A N 1
ATOM 2514 C CA . VAL A 1 309 ? -34.690 -15.581 39.710 1.00 47.62 309 VAL A CA 1
ATOM 2515 C C . VAL A 1 309 ? -35.017 -14.119 40.020 1.00 47.62 309 VAL A C 1
ATOM 2517 O O . VAL A 1 309 ? -35.179 -13.342 39.083 1.00 47.62 309 VAL A O 1
ATOM 2520 N N . ILE A 1 310 ? -35.045 -13.712 41.291 1.00 49.16 310 ILE A N 1
ATOM 2521 C CA . ILE A 1 310 ? -35.245 -12.318 41.715 1.00 49.16 310 ILE A CA 1
ATOM 2522 C C . ILE A 1 310 ? -34.075 -11.448 41.252 1.00 49.16 310 ILE A C 1
ATOM 2524 O O . ILE A 1 310 ? -34.313 -10.389 40.690 1.00 49.16 310 ILE A O 1
ATOM 2528 N N . HIS A 1 311 ? -32.829 -11.904 41.379 1.00 45.12 311 HIS A N 1
ATOM 2529 C CA . HIS A 1 311 ? -31.649 -11.156 40.936 1.00 45.12 311 HIS A CA 1
ATOM 2530 C C . HIS A 1 311 ? -31.558 -11.068 39.401 1.00 45.12 311 HIS A C 1
ATOM 2532 O O . HIS A 1 311 ? -31.139 -10.046 38.859 1.00 45.12 311 HIS A O 1
ATOM 2538 N N . ALA A 1 312 ? -31.995 -12.115 38.689 1.00 41.16 312 ALA A N 1
ATOM 2539 C CA . ALA A 1 312 ? -32.128 -12.101 37.232 1.00 41.16 312 ALA A CA 1
ATOM 2540 C C . ALA A 1 312 ? -33.290 -11.211 36.757 1.00 41.16 312 ALA A C 1
ATOM 2542 O O . ALA A 1 312 ? -33.206 -10.634 35.677 1.00 41.16 312 ALA A O 1
ATOM 2543 N N . LYS A 1 313 ? -34.356 -11.076 37.558 1.00 40.50 313 LYS A N 1
ATOM 2544 C CA . LYS A 1 313 ? -35.479 -10.167 37.293 1.00 40.50 313 LYS A CA 1
ATOM 2545 C C . LYS A 1 313 ? -35.206 -8.730 37.737 1.00 40.50 313 LYS A C 1
ATOM 2547 O O . LYS A 1 313 ? -35.725 -7.825 37.108 1.00 40.50 313 LYS A O 1
ATOM 2552 N N . GLN A 1 314 ? -34.377 -8.479 38.747 1.00 41.84 314 GLN A N 1
ATOM 2553 C CA . GLN A 1 314 ? -34.011 -7.125 39.184 1.00 41.84 314 GLN A CA 1
ATOM 2554 C C . GLN A 1 314 ? -33.121 -6.397 38.170 1.00 41.84 314 GLN A C 1
ATOM 2556 O O . GLN A 1 314 ? -33.216 -5.181 38.072 1.00 41.84 314 GLN A O 1
ATOM 2561 N N . GLY A 1 315 ? -32.376 -7.122 37.325 1.00 40.50 315 GLY A N 1
ATOM 2562 C CA . GLY A 1 315 ? -31.785 -6.548 36.107 1.00 40.50 315 GLY A CA 1
ATOM 2563 C C . GLY A 1 315 ? -32.820 -6.096 35.061 1.00 40.50 315 GLY A C 1
ATOM 2564 O O . GLY A 1 315 ? -32.472 -5.367 34.145 1.00 40.50 315 GLY A O 1
ATOM 2565 N N . ALA A 1 316 ? -34.088 -6.497 35.208 1.00 34.16 316 ALA A N 1
ATOM 2566 C CA . ALA A 1 316 ? -35.209 -6.135 34.338 1.00 34.16 316 ALA A CA 1
ATOM 2567 C C . ALA A 1 316 ? -36.276 -5.258 35.037 1.00 34.16 316 ALA A C 1
ATOM 2569 O O . ALA A 1 316 ? -37.248 -4.856 34.403 1.00 34.16 316 ALA A O 1
ATOM 2570 N N . ILE A 1 317 ? -36.126 -4.936 36.330 1.00 36.41 317 ILE A N 1
ATOM 2571 C CA . ILE A 1 317 ? -37.093 -4.135 37.104 1.00 36.41 317 ILE A CA 1
ATOM 2572 C C . ILE A 1 317 ? -36.429 -2.816 37.524 1.00 36.41 317 ILE A C 1
ATOM 2574 O O . ILE A 1 317 ? -36.250 -2.515 38.698 1.00 36.41 317 ILE A O 1
ATOM 2578 N N . GLY A 1 318 ? -36.076 -2.011 36.523 1.00 35.09 318 GLY A N 1
ATOM 2579 C CA . GLY A 1 318 ? -36.052 -0.549 36.640 1.00 35.09 318 GLY A CA 1
ATOM 2580 C C . GLY A 1 318 ? -37.406 0.088 36.284 1.00 35.09 318 GLY A C 1
ATOM 2581 O O . GLY A 1 318 ? -37.504 1.305 36.206 1.00 35.09 318 GLY A O 1
ATOM 2582 N N . LEU A 1 319 ? -38.446 -0.724 36.038 1.00 35.50 319 LEU A N 1
ATOM 2583 C CA . LEU A 1 319 ? -39.639 -0.311 35.285 1.00 35.50 319 LEU A CA 1
ATOM 2584 C C . LEU A 1 319 ? -40.977 -0.316 36.042 1.00 35.50 319 LEU A C 1
ATOM 2586 O O . LEU A 1 319 ? -42.002 -0.060 35.424 1.00 35.50 319 LEU A O 1
ATOM 2590 N N . PHE A 1 320 ? -41.014 -0.524 37.361 1.00 29.75 320 PHE A N 1
ATOM 2591 C CA . PHE A 1 320 ? -42.247 -0.297 38.133 1.00 29.75 320 PHE A CA 1
ATOM 2592 C C . PHE A 1 320 ? -41.962 0.411 39.457 1.00 29.75 320 PHE A C 1
ATOM 2594 O O . PHE A 1 320 ? -41.549 -0.192 40.447 1.00 29.75 320 PHE A O 1
ATOM 2601 N N . GLY A 1 321 ? -42.203 1.723 39.458 1.00 38.88 321 GLY A N 1
ATOM 2602 C CA . GLY A 1 321 ? -42.449 2.487 40.670 1.00 38.88 321 GLY A CA 1
ATOM 2603 C C . GLY A 1 321 ? -43.843 2.166 41.204 1.00 38.88 321 GLY A C 1
ATOM 2604 O O . GLY A 1 321 ? -44.825 2.240 40.470 1.00 38.88 321 GLY A O 1
ATOM 2605 N N . GLY A 1 322 ? -43.915 1.833 42.490 1.00 39.28 322 GLY A N 1
ATOM 2606 C CA . GLY A 1 322 ? -45.168 1.709 43.230 1.00 39.28 322 GLY A CA 1
ATOM 2607 C C . GLY A 1 322 ? -45.466 0.290 43.709 1.00 39.28 322 GLY A C 1
ATOM 2608 O O . GLY A 1 322 ? -45.633 -0.626 42.918 1.00 39.28 322 GLY A O 1
ATOM 2609 N N . ALA A 1 323 ? -45.607 0.166 45.031 1.00 40.22 323 ALA A N 1
ATOM 2610 C CA . ALA A 1 323 ? -46.192 -0.963 45.756 1.00 40.22 323 ALA A CA 1
ATOM 2611 C C . ALA A 1 323 ? -45.327 -2.223 45.961 1.00 40.22 323 ALA A C 1
ATOM 2613 O O . ALA A 1 323 ? -45.670 -3.301 45.496 1.00 40.22 323 ALA A O 1
ATOM 2614 N N . LEU A 1 324 ? -44.303 -2.130 46.820 1.00 32.75 324 LEU A N 1
ATOM 2615 C CA . LEU A 1 324 ? -44.003 -3.218 47.763 1.00 32.75 324 LEU A CA 1
ATOM 2616 C C . LEU A 1 324 ? -43.695 -2.639 49.151 1.00 32.75 324 LEU A C 1
ATOM 2618 O O . LEU A 1 324 ? -42.685 -1.981 49.391 1.00 32.75 324 LEU A O 1
ATOM 2622 N N . SER A 1 325 ? -44.645 -2.864 50.051 1.00 42.00 325 SER A N 1
ATOM 2623 C CA . SER A 1 325 ? -44.728 -2.395 51.429 1.00 42.00 325 SER A CA 1
ATOM 2624 C C . SER A 1 325 ? -43.760 -3.111 52.380 1.00 42.00 325 SER A C 1
ATOM 2626 O O . SER A 1 325 ? -43.636 -4.333 52.358 1.00 42.00 325 SER A O 1
ATOM 2628 N N . GLY A 1 326 ? -43.150 -2.345 53.289 1.00 41.00 326 GLY A N 1
ATOM 2629 C CA . GLY A 1 326 ? -42.798 -2.747 54.662 1.00 41.00 326 GLY A CA 1
ATOM 2630 C C . GLY A 1 326 ? -41.622 -3.707 54.894 1.00 41.00 326 GLY A C 1
ATOM 2631 O O . GLY A 1 326 ? -40.889 -3.511 55.859 1.00 41.00 326 GLY A O 1
ATOM 2632 N N . GLN A 1 327 ? -41.392 -4.711 54.043 1.00 42.22 327 GLN A N 1
ATOM 2633 C CA . GLN A 1 327 ? -40.446 -5.807 54.341 1.00 42.22 327 GLN A CA 1
ATOM 2634 C C . GLN A 1 327 ? -39.158 -5.814 53.500 1.00 42.22 327 GLN A C 1
ATOM 2636 O O . GLN A 1 327 ? -38.197 -6.490 53.860 1.00 42.22 327 GLN A O 1
ATOM 2641 N N . ALA A 1 328 ? -39.076 -5.023 52.425 1.00 40.78 328 ALA A N 1
ATOM 2642 C CA . ALA A 1 328 ? -37.874 -4.959 51.583 1.00 40.78 328 ALA A CA 1
ATOM 2643 C C . ALA A 1 328 ? -36.758 -4.070 52.175 1.00 40.78 328 ALA A C 1
ATOM 2645 O O . ALA A 1 328 ? -35.574 -4.311 51.946 1.00 40.78 328 ALA A O 1
ATOM 2646 N N . ILE A 1 329 ? -37.116 -3.062 52.978 1.00 43.25 329 ILE A N 1
ATOM 2647 C CA . ILE A 1 329 ? -36.168 -2.080 53.535 1.00 43.25 329 ILE A CA 1
ATOM 2648 C C . ILE A 1 329 ? -35.208 -2.702 54.573 1.00 43.25 329 ILE A C 1
ATOM 2650 O O . ILE A 1 329 ? -34.010 -2.413 54.499 1.00 43.25 329 ILE A O 1
ATOM 2654 N N . PRO A 1 330 ? -35.651 -3.579 55.500 1.00 42.06 330 PRO A N 1
ATOM 2655 C CA . PRO A 1 330 ? -34.744 -4.270 56.420 1.00 42.06 330 PRO A CA 1
ATOM 2656 C C . PRO A 1 330 ? -33.762 -5.195 55.691 1.00 42.06 330 PRO A C 1
ATOM 2658 O O . PRO A 1 330 ? -32.575 -5.200 56.009 1.00 42.06 330 PRO A O 1
ATOM 2661 N N . LEU A 1 331 ? -34.234 -5.912 54.664 1.00 43.44 331 LEU A N 1
ATOM 2662 C CA . LEU A 1 331 ? -33.411 -6.827 53.869 1.00 43.44 331 LEU A CA 1
ATOM 2663 C C . LEU A 1 331 ? -32.342 -6.071 53.064 1.00 43.44 331 LEU A C 1
ATOM 2665 O O . LEU A 1 331 ? -31.196 -6.504 52.990 1.00 43.44 331 LEU A O 1
ATOM 2669 N N . PHE A 1 332 ? -32.697 -4.904 52.517 1.00 43.97 332 PHE A N 1
ATOM 2670 C CA . PHE A 1 332 ? -31.777 -4.044 51.771 1.00 43.97 332 PHE A CA 1
ATOM 2671 C C . PHE A 1 332 ? -30.721 -3.398 52.680 1.00 43.97 332 PHE A C 1
ATOM 2673 O O . PHE A 1 332 ? -29.548 -3.323 52.314 1.00 43.97 332 PHE A O 1
ATOM 2680 N N . ARG A 1 333 ? -31.106 -2.976 53.896 1.00 47.19 333 ARG A N 1
ATOM 2681 C CA . ARG A 1 333 ? -30.158 -2.490 54.917 1.00 47.19 333 ARG A CA 1
ATOM 2682 C C . ARG A 1 333 ? -29.206 -3.595 55.372 1.00 47.19 333 ARG A C 1
ATOM 2684 O O . ARG A 1 333 ? -28.014 -3.332 55.498 1.00 47.19 333 ARG A O 1
ATOM 2691 N N . TRP A 1 334 ? -29.709 -4.817 55.543 1.00 54.66 334 TRP A N 1
ATOM 2692 C CA . TRP A 1 334 ? -28.894 -5.981 55.888 1.00 54.66 334 TRP A CA 1
ATOM 2693 C C . TRP A 1 334 ? -27.912 -6.352 54.767 1.00 54.66 334 TRP A C 1
ATOM 2695 O O . TRP A 1 334 ? -26.726 -6.512 55.035 1.00 54.66 334 TRP A O 1
ATOM 2705 N N . PHE A 1 335 ? -28.349 -6.369 53.501 1.00 46.31 335 PHE A N 1
ATOM 2706 C CA . PHE A 1 335 ? -27.468 -6.620 52.349 1.00 46.31 335 PHE A CA 1
ATOM 2707 C C . PHE A 1 335 ? -26.375 -5.559 52.195 1.00 46.31 335 PHE A C 1
ATOM 2709 O O . PHE A 1 335 ? -25.232 -5.887 51.885 1.00 46.31 335 PHE A O 1
ATOM 2716 N N . ARG A 1 336 ? -26.706 -4.283 52.427 1.00 49.19 336 ARG A N 1
ATOM 2717 C CA . ARG A 1 336 ? -25.737 -3.182 52.350 1.00 49.19 336 ARG A CA 1
ATOM 2718 C C . ARG A 1 336 ? -24.723 -3.235 53.496 1.00 49.19 336 ARG A C 1
ATOM 2720 O O . ARG A 1 336 ? -23.552 -2.954 53.262 1.00 49.19 336 ARG A O 1
ATOM 2727 N N . ALA A 1 337 ? -25.157 -3.633 54.694 1.00 52.78 337 ALA A N 1
ATOM 2728 C CA . ALA A 1 337 ? -24.276 -3.872 55.835 1.00 52.78 337 ALA A CA 1
ATOM 2729 C C . ALA A 1 337 ? -23.346 -5.069 55.584 1.00 52.78 337 ALA A C 1
ATOM 2731 O O . ALA A 1 337 ? -22.139 -4.932 55.740 1.00 52.78 337 ALA A O 1
ATOM 2732 N N . LEU A 1 338 ? -23.882 -6.188 55.086 1.00 50.34 338 LEU A N 1
ATOM 2733 C CA . LEU A 1 338 ? -23.111 -7.384 54.742 1.00 50.34 338 LEU A CA 1
ATOM 2734 C C . LEU A 1 338 ? -22.097 -7.110 53.621 1.00 50.34 338 LEU A C 1
ATOM 2736 O O . LEU A 1 338 ? -20.945 -7.512 53.720 1.00 50.34 338 LEU A O 1
ATOM 2740 N N . ALA A 1 339 ? -22.487 -6.375 52.575 1.00 45.22 339 ALA A N 1
ATOM 2741 C CA . ALA A 1 339 ? -21.576 -5.977 51.502 1.00 45.22 339 ALA A CA 1
ATOM 2742 C C . ALA A 1 339 ? -20.479 -5.014 51.989 1.00 45.22 339 ALA A C 1
ATOM 2744 O O . ALA A 1 339 ? -19.350 -5.084 51.507 1.00 45.22 339 ALA A O 1
ATOM 2745 N N . GLY A 1 340 ? -20.796 -4.136 52.947 1.00 53.38 340 GLY A N 1
ATOM 2746 C CA . GLY A 1 340 ? -19.815 -3.286 53.625 1.00 53.38 340 GLY A CA 1
ATOM 2747 C C . GLY A 1 340 ? -18.824 -4.102 54.454 1.00 53.38 340 GLY A C 1
ATOM 2748 O O . GLY A 1 340 ? -17.622 -3.902 54.324 1.00 53.38 340 GLY A O 1
ATOM 2749 N N . GLN A 1 341 ? -19.321 -5.075 55.216 1.00 46.72 341 GLN A N 1
ATOM 2750 C CA . GLN A 1 341 ? -18.521 -5.956 56.066 1.00 46.72 341 GLN A CA 1
ATOM 2751 C C . GLN A 1 341 ? -17.606 -6.873 55.239 1.00 46.72 341 GLN A C 1
ATOM 2753 O O . GLN A 1 341 ? -16.414 -6.947 55.507 1.00 46.72 341 GLN A O 1
ATOM 2758 N N . ILE A 1 342 ? -18.120 -7.459 54.149 1.00 40.78 342 ILE A N 1
ATOM 2759 C CA . ILE A 1 342 ? -17.335 -8.251 53.187 1.00 40.78 342 ILE A CA 1
ATOM 2760 C C . ILE A 1 342 ? -16.267 -7.385 52.506 1.00 40.78 342 ILE A C 1
ATOM 2762 O O . ILE A 1 342 ? -15.140 -7.828 52.315 1.00 40.78 342 ILE A O 1
ATOM 2766 N N . ARG A 1 343 ? -16.589 -6.139 52.131 1.00 41.34 343 ARG A N 1
ATOM 2767 C CA . ARG A 1 343 ? -15.611 -5.221 51.525 1.00 41.34 343 ARG A CA 1
ATOM 2768 C C . ARG A 1 343 ? -14.500 -4.847 52.510 1.00 41.34 343 ARG A C 1
ATOM 2770 O O . ARG A 1 343 ? -13.354 -4.748 52.087 1.00 41.34 343 ARG A O 1
ATOM 2777 N N . GLN A 1 344 ? -14.840 -4.660 53.783 1.00 43.34 344 GLN A N 1
ATOM 2778 C CA . GLN A 1 344 ? -13.897 -4.309 54.842 1.00 43.34 344 GLN A CA 1
ATOM 2779 C C . GLN A 1 344 ? -12.998 -5.500 55.209 1.00 43.34 344 GLN A C 1
ATOM 2781 O O . GLN A 1 344 ? -11.785 -5.347 55.219 1.00 43.34 344 GLN A O 1
ATOM 2786 N N . GLU A 1 345 ? -13.550 -6.711 55.337 1.00 41.81 345 GLU A N 1
ATOM 2787 C CA . GLU A 1 345 ? -12.761 -7.936 55.547 1.00 41.81 345 GLU A CA 1
ATOM 2788 C C . GLU A 1 345 ? -11.854 -8.274 54.353 1.00 41.81 345 GLU A C 1
ATOM 2790 O O . GLU A 1 345 ? -10.736 -8.743 54.547 1.00 41.81 345 GLU A O 1
ATOM 2795 N N . ILE A 1 346 ? -12.287 -8.000 53.115 1.00 39.16 346 ILE A N 1
ATOM 2796 C CA . ILE A 1 346 ? -11.434 -8.148 51.924 1.00 39.16 346 ILE A CA 1
ATOM 2797 C C . ILE A 1 346 ? -10.302 -7.109 51.926 1.00 39.16 346 ILE A C 1
ATOM 2799 O O . ILE A 1 346 ? -9.176 -7.456 51.582 1.00 39.16 346 ILE A O 1
ATOM 2803 N N . GLN A 1 347 ? -10.565 -5.861 52.334 1.00 42.41 347 GLN A N 1
ATOM 2804 C CA . GLN A 1 347 ? -9.533 -4.819 52.443 1.00 42.41 347 GLN A CA 1
ATOM 2805 C C . GLN A 1 347 ? -8.529 -5.102 53.571 1.00 42.41 347 GLN A C 1
ATOM 2807 O O . GLN A 1 347 ? -7.329 -4.895 53.383 1.00 42.41 347 GLN A O 1
ATOM 2812 N N . ASP A 1 348 ? -8.992 -5.634 54.700 1.00 41.94 348 ASP A N 1
ATOM 2813 C CA . ASP A 1 348 ? -8.136 -6.016 55.827 1.00 41.94 348 ASP A CA 1
ATOM 2814 C C . ASP A 1 348 ? -7.309 -7.280 55.506 1.00 41.94 348 ASP A C 1
ATOM 2816 O O . ASP A 1 348 ? -6.129 -7.365 55.862 1.00 41.94 348 ASP A O 1
ATOM 2820 N N . ALA A 1 349 ? -7.871 -8.228 54.743 1.00 36.75 349 ALA A N 1
ATOM 2821 C CA . ALA A 1 349 ? -7.149 -9.394 54.227 1.00 36.75 349 ALA A CA 1
ATOM 2822 C C . ALA A 1 349 ? -6.107 -9.026 53.149 1.00 36.75 349 ALA A C 1
ATOM 2824 O O . ALA A 1 349 ? -5.007 -9.589 53.142 1.00 36.75 349 ALA A O 1
ATOM 2825 N N . ASP A 1 350 ? -6.405 -8.053 52.278 1.00 35.88 350 ASP A N 1
ATOM 2826 C CA . ASP A 1 350 ? -5.461 -7.542 51.272 1.00 35.88 350 ASP A CA 1
ATOM 2827 C C . ASP A 1 350 ? -4.282 -6.796 51.922 1.00 35.88 350 ASP A C 1
ATOM 2829 O O . ASP A 1 350 ? -3.143 -6.936 51.467 1.00 35.88 350 ASP A O 1
ATOM 2833 N N . HIS A 1 351 ? -4.495 -6.070 53.027 1.00 36.84 351 HIS A N 1
ATOM 2834 C CA . HIS A 1 351 ? -3.409 -5.396 53.751 1.00 36.84 351 HIS A CA 1
ATOM 2835 C C . HIS A 1 351 ? -2.451 -6.366 54.462 1.00 36.84 351 HIS A C 1
ATOM 2837 O O . HIS A 1 351 ? -1.243 -6.109 54.491 1.00 36.84 351 HIS A O 1
ATOM 2843 N N . HIS A 1 352 ? -2.939 -7.510 54.951 1.00 34.12 352 HIS A N 1
ATOM 2844 C CA . HIS A 1 352 ? -2.086 -8.548 55.541 1.00 34.12 352 HIS A CA 1
ATOM 2845 C C . HIS A 1 352 ? -1.273 -9.336 54.496 1.00 34.12 352 HIS A C 1
ATOM 2847 O O . HIS A 1 352 ? -0.142 -9.738 54.777 1.00 34.12 352 HIS A O 1
ATOM 2853 N N . LEU A 1 353 ? -1.799 -9.513 53.279 1.00 29.55 353 LEU A N 1
ATOM 2854 C CA . LEU A 1 353 ? -1.109 -10.204 52.179 1.00 29.55 353 LEU A CA 1
ATOM 2855 C C . LEU A 1 353 ? -0.114 -9.299 51.432 1.00 29.55 353 LEU A C 1
ATOM 2857 O O . LEU A 1 353 ? 0.962 -9.762 51.044 1.00 29.55 353 LEU A O 1
ATOM 2861 N N . LEU A 1 354 ? -0.407 -8.001 51.288 1.00 29.80 354 LEU A N 1
ATOM 2862 C CA . LEU A 1 354 ? 0.497 -7.029 50.654 1.00 29.80 354 LEU A CA 1
ATOM 2863 C C . LEU A 1 354 ? 1.744 -6.725 51.498 1.00 29.80 354 LEU A C 1
ATOM 2865 O O . LEU A 1 354 ? 2.805 -6.474 50.929 1.00 29.80 354 LEU A O 1
ATOM 2869 N N . ALA A 1 355 ? 1.668 -6.810 52.831 1.00 30.77 355 ALA A N 1
ATOM 2870 C CA . ALA A 1 355 ? 2.826 -6.602 53.709 1.00 30.77 355 ALA A CA 1
ATOM 2871 C C . ALA A 1 355 ? 3.879 -7.728 53.614 1.00 30.77 355 ALA A C 1
ATOM 2873 O O . ALA A 1 355 ? 5.057 -7.491 53.875 1.00 30.77 355 ALA A O 1
ATOM 2874 N N . VAL A 1 356 ? 3.476 -8.932 53.192 1.00 30.83 356 VAL A N 1
ATOM 2875 C CA . VAL A 1 356 ? 4.375 -10.089 53.026 1.00 30.83 356 VAL A CA 1
ATOM 2876 C C . VAL A 1 356 ? 4.913 -10.192 51.591 1.00 30.83 356 VAL A C 1
ATOM 2878 O O . VAL A 1 356 ? 6.031 -10.659 51.389 1.00 30.83 356 VAL A O 1
ATOM 2881 N N . PHE A 1 357 ? 4.177 -9.697 50.589 1.00 27.61 357 PHE A N 1
ATOM 2882 C CA . PHE A 1 357 ? 4.557 -9.834 49.176 1.00 27.61 357 PHE A CA 1
ATOM 2883 C C . PHE A 1 357 ? 5.452 -8.719 48.617 1.00 27.61 357 PHE A C 1
ATOM 2885 O O . PHE A 1 357 ? 6.087 -8.915 47.583 1.00 27.61 357 PHE A O 1
ATOM 2892 N N . ASN A 1 358 ? 5.552 -7.561 49.276 1.00 26.73 358 ASN A N 1
ATOM 2893 C CA . ASN A 1 358 ? 6.219 -6.390 48.691 1.00 26.73 358 ASN A CA 1
ATOM 2894 C C . ASN A 1 358 ? 7.755 -6.381 48.802 1.00 26.73 358 ASN A C 1
ATOM 2896 O O . ASN A 1 358 ? 8.367 -5.331 48.606 1.00 26.73 358 ASN A O 1
ATOM 2900 N N . LYS A 1 359 ? 8.394 -7.514 49.132 1.00 28.41 359 LYS A N 1
ATOM 2901 C CA . LYS A 1 359 ? 9.851 -7.553 49.320 1.00 28.41 359 LYS A CA 1
ATOM 2902 C C . LYS A 1 359 ? 10.668 -8.184 48.201 1.00 28.41 359 LYS A C 1
ATOM 2904 O O . LYS A 1 359 ? 11.849 -7.868 48.150 1.00 28.41 359 LYS A O 1
ATOM 2909 N N . GLU A 1 360 ? 10.117 -8.966 47.270 1.00 27.56 360 GLU A N 1
ATOM 2910 C CA . GLU A 1 360 ? 10.964 -9.596 46.244 1.00 27.56 360 GLU A CA 1
ATOM 2911 C C . GLU A 1 360 ? 10.275 -9.832 44.880 1.00 27.56 360 GLU A C 1
ATOM 2913 O O . GLU A 1 360 ? 9.236 -10.472 44.776 1.00 27.56 360 GLU A O 1
ATOM 2918 N N . VAL A 1 361 ? 10.976 -9.378 43.829 1.00 27.36 361 VAL A N 1
ATOM 2919 C CA . VAL A 1 361 ? 10.937 -9.799 42.411 1.00 27.36 361 VAL A CA 1
ATOM 2920 C C . VAL A 1 361 ? 10.038 -9.035 41.418 1.00 27.36 361 VAL A C 1
ATOM 2922 O O . VAL A 1 361 ? 8.830 -9.208 41.284 1.00 27.36 361 VAL A O 1
ATOM 2925 N N . VAL A 1 362 ? 10.762 -8.268 40.597 1.00 27.12 362 VAL A N 1
ATOM 2926 C CA . VAL A 1 362 ? 10.449 -7.716 39.275 1.00 27.12 362 VAL A CA 1
ATOM 2927 C C . VAL A 1 362 ? 10.295 -8.832 38.228 1.00 27.12 362 VAL A C 1
ATOM 2929 O O . VAL A 1 362 ? 11.166 -9.692 38.118 1.00 27.12 362 VAL A O 1
ATOM 2932 N N . GLY A 1 363 ? 9.260 -8.766 37.378 1.00 23.38 363 GLY A N 1
ATOM 2933 C CA . GLY A 1 363 ? 9.226 -9.486 36.093 1.00 23.38 363 GLY A CA 1
ATOM 2934 C C . GLY A 1 363 ? 7.857 -10.045 35.690 1.00 23.38 363 GLY A C 1
ATOM 2935 O O . GLY A 1 363 ? 7.492 -11.159 36.045 1.00 23.38 363 GLY A O 1
ATOM 2936 N N . SER A 1 364 ? 7.100 -9.294 34.893 1.00 21.89 364 SER A N 1
ATOM 2937 C CA . SER A 1 364 ? 5.778 -9.675 34.377 1.00 21.89 364 SER A CA 1
ATOM 2938 C C . SER A 1 364 ? 5.830 -10.748 33.269 1.00 21.89 364 SER A C 1
ATOM 2940 O O . SER A 1 364 ? 6.490 -10.534 32.251 1.00 21.89 364 SER A O 1
ATOM 2942 N N . VAL A 1 365 ? 5.045 -11.833 33.384 1.00 21.66 365 VAL A N 1
ATOM 2943 C CA . VAL A 1 365 ? 4.701 -12.752 32.271 1.00 21.66 365 VAL A CA 1
ATOM 2944 C C . VAL A 1 365 ? 3.194 -13.064 32.275 1.00 21.66 365 VAL A C 1
ATOM 2946 O O . VAL A 1 365 ? 2.609 -13.412 33.296 1.00 21.66 365 VAL A O 1
ATOM 2949 N N . SER A 1 366 ? 2.564 -12.915 31.106 1.00 21.70 366 SER A N 1
ATOM 2950 C CA . SER A 1 366 ? 1.111 -12.952 30.871 1.00 21.70 366 SER A CA 1
ATOM 2951 C C . SER A 1 366 ? 0.505 -14.370 30.787 1.00 21.70 366 SER A C 1
ATOM 2953 O O . SER A 1 366 ? 1.100 -15.303 30.246 1.00 21.70 366 SER A O 1
ATOM 2955 N N . LEU A 1 367 ? -0.725 -14.514 31.300 1.00 20.55 367 LEU A N 1
ATOM 2956 C CA . LEU A 1 367 ? -1.538 -15.735 31.390 1.00 20.55 367 LEU A CA 1
ATOM 2957 C C . LEU A 1 367 ? -2.453 -15.933 30.164 1.00 20.55 367 LEU A C 1
ATOM 2959 O O . LEU A 1 367 ? -3.285 -15.083 29.861 1.00 20.55 367 LEU A O 1
ATOM 2963 N N . SER A 1 368 ? -2.442 -17.126 29.555 1.00 21.06 368 SER A N 1
ATOM 2964 C CA . SER A 1 368 ? -3.527 -17.598 28.668 1.00 21.06 368 SER A CA 1
ATOM 2965 C C . SER A 1 368 ? -4.077 -18.973 29.086 1.00 21.06 368 SER A C 1
ATOM 2967 O O . SER A 1 368 ? -3.351 -19.850 29.545 1.00 21.06 368 SER A O 1
ATOM 2969 N N . ARG A 1 369 ? -5.398 -19.177 29.015 1.00 22.59 369 ARG A N 1
ATOM 2970 C CA . ARG A 1 369 ? -6.119 -20.380 29.493 1.00 22.59 369 ARG A CA 1
ATOM 2971 C C . ARG A 1 369 ? -5.901 -21.612 28.603 1.00 22.59 369 ARG A C 1
ATOM 2973 O O . ARG A 1 369 ? -5.947 -21.502 27.389 1.00 22.59 369 ARG A O 1
ATOM 2980 N N . VAL A 1 370 ? -5.848 -22.795 29.224 1.00 23.31 370 VAL A N 1
ATOM 2981 C CA . VAL A 1 370 ? -6.223 -24.074 28.590 1.00 23.31 370 VAL A CA 1
ATOM 2982 C C . VAL A 1 370 ? -7.176 -24.786 29.547 1.00 23.31 370 VAL A C 1
ATOM 2984 O O . VAL A 1 370 ? -6.775 -25.204 30.632 1.00 23.31 370 VAL A O 1
ATOM 2987 N N . TYR A 1 371 ? -8.451 -24.868 29.164 1.00 30.62 371 TYR A N 1
ATOM 2988 C CA . TYR A 1 371 ? -9.402 -25.819 29.732 1.00 30.62 371 TYR A CA 1
ATOM 2989 C C . TYR A 1 371 ? -9.204 -27.137 28.987 1.00 30.62 371 TYR A C 1
ATOM 2991 O O . TYR A 1 371 ? -9.754 -27.327 27.912 1.00 30.62 371 TYR A O 1
ATOM 2999 N N . SER A 1 372 ? -8.416 -28.045 29.546 1.00 31.31 372 SER A N 1
ATOM 3000 C CA . SER A 1 372 ? -8.533 -29.455 29.193 1.00 31.31 372 SER A CA 1
ATOM 3001 C C . SER A 1 372 ? -8.279 -30.282 30.447 1.00 31.31 372 SER A C 1
ATOM 3003 O O . SER A 1 372 ? -7.143 -30.556 30.824 1.00 31.31 372 SER A O 1
ATOM 3005 N N . ASP A 1 373 ? -9.395 -30.621 31.081 1.00 43.78 373 ASP A N 1
ATOM 3006 C CA . ASP A 1 373 ? -9.599 -31.895 31.761 1.00 43.78 373 ASP A CA 1
ATOM 3007 C C . ASP A 1 373 ? -9.047 -32.132 33.176 1.00 43.78 373 ASP A C 1
ATOM 3009 O O . ASP A 1 373 ? -8.592 -33.220 33.519 1.00 43.78 373 ASP A O 1
ATOM 3013 N N . LYS A 1 374 ? -9.227 -31.144 34.066 1.00 39.84 374 LYS A N 1
ATOM 3014 C CA . LYS A 1 374 ? -9.185 -31.389 35.525 1.00 39.84 374 LYS A CA 1
ATOM 3015 C C . LYS A 1 374 ? -10.106 -32.545 35.948 1.00 39.84 374 LYS A C 1
ATOM 3017 O O . LYS A 1 374 ? -9.777 -33.294 36.859 1.00 39.84 374 LYS A O 1
ATOM 3022 N N . THR A 1 375 ? -11.260 -32.678 35.298 1.00 44.31 375 THR A N 1
ATOM 3023 C CA . THR A 1 375 ? -12.290 -33.665 35.638 1.00 44.31 375 THR A CA 1
ATOM 3024 C C . THR A 1 375 ? -11.878 -35.087 35.264 1.00 44.31 375 THR A C 1
ATOM 3026 O O . THR A 1 375 ? -12.092 -35.997 36.059 1.00 44.31 375 THR A O 1
ATOM 3029 N N . LYS A 1 376 ? -11.262 -35.290 34.092 1.00 44.12 376 LYS A N 1
ATOM 3030 C CA . LYS A 1 376 ? -10.752 -36.605 33.675 1.00 44.12 376 LYS A CA 1
ATOM 3031 C C . LYS A 1 376 ? -9.523 -37.027 34.468 1.00 44.12 376 LYS A C 1
ATOM 3033 O O . LYS A 1 376 ? -9.467 -38.183 34.862 1.00 44.12 376 LYS A O 1
ATOM 3038 N N . PHE A 1 377 ? -8.614 -36.101 34.790 1.00 44.78 377 PHE A N 1
ATOM 3039 C CA . PHE A 1 377 ? -7.499 -36.394 35.699 1.00 44.78 377 PHE A CA 1
ATOM 3040 C C . PHE A 1 377 ? -8.006 -36.854 37.074 1.00 44.78 377 PHE A C 1
ATOM 3042 O O . PHE A 1 377 ? -7.607 -37.910 37.546 1.00 44.78 377 PHE A O 1
ATOM 3049 N N . HIS A 1 378 ? -8.964 -36.134 37.673 1.00 49.06 378 HIS A N 1
ATOM 3050 C CA . HIS A 1 378 ? -9.548 -36.544 38.956 1.00 49.06 378 HIS A CA 1
ATOM 3051 C C . HIS A 1 378 ? -10.271 -37.891 38.906 1.00 49.06 378 HIS A C 1
ATOM 3053 O O . HIS A 1 378 ? -10.216 -38.641 39.877 1.00 49.06 378 HIS A O 1
ATOM 3059 N N . ARG A 1 379 ? -10.967 -38.192 37.804 1.00 53.56 379 ARG A N 1
ATOM 3060 C CA . ARG A 1 379 ? -11.679 -39.465 37.653 1.00 53.56 379 ARG A CA 1
ATOM 3061 C C . ARG A 1 379 ? -10.697 -40.633 37.533 1.00 53.56 379 ARG A C 1
ATOM 3063 O O . ARG A 1 379 ? -10.863 -41.620 38.229 1.00 53.56 379 ARG A O 1
ATOM 3070 N N . LEU A 1 380 ? -9.655 -40.478 36.716 1.00 48.59 380 LEU A N 1
ATOM 3071 C CA . LEU A 1 380 ? -8.620 -41.497 36.520 1.00 48.59 380 LEU A CA 1
ATOM 3072 C C . LEU A 1 380 ? -7.764 -41.709 37.778 1.00 48.59 380 LEU A C 1
ATOM 3074 O O . LEU A 1 380 ? -7.398 -42.837 38.080 1.00 48.59 380 LEU A O 1
ATOM 3078 N N . TRP A 1 381 ? -7.502 -40.646 38.542 1.00 54.59 381 TRP A N 1
ATOM 3079 C CA . TRP A 1 381 ? -6.777 -40.740 39.809 1.00 54.59 381 TRP A CA 1
ATOM 3080 C C . TRP A 1 381 ? -7.563 -41.511 40.878 1.00 54.59 381 TRP A C 1
ATOM 3082 O O . TRP A 1 381 ? -7.018 -42.412 41.506 1.00 54.59 381 TRP A O 1
ATOM 3092 N N . ARG A 1 382 ? -8.866 -41.229 41.032 1.00 53.19 382 ARG A N 1
ATOM 3093 C CA . ARG A 1 382 ? -9.733 -42.023 41.924 1.00 53.19 382 ARG A CA 1
ATOM 3094 C C . ARG A 1 382 ? -9.824 -43.481 41.498 1.00 53.19 382 ARG A C 1
ATOM 3096 O O . ARG A 1 382 ? -9.865 -44.354 42.354 1.00 53.19 382 ARG A O 1
ATOM 3103 N N . ASP A 1 383 ? -9.876 -43.736 40.193 1.00 53.00 383 ASP A N 1
ATOM 3104 C CA . ASP A 1 383 ? -9.878 -45.097 39.661 1.00 53.00 383 ASP A CA 1
ATOM 3105 C C . ASP A 1 383 ? -8.582 -45.840 40.008 1.00 53.00 383 ASP A C 1
ATOM 3107 O O . ASP A 1 383 ? -8.636 -47.034 40.288 1.00 53.00 383 ASP A O 1
ATOM 3111 N N . TYR A 1 384 ? -7.436 -45.153 40.018 1.00 52.25 384 TYR A N 1
ATOM 3112 C CA . TYR A 1 384 ? -6.163 -45.728 40.448 1.00 52.25 384 TYR A CA 1
ATOM 3113 C C . TYR A 1 384 ? -6.150 -46.020 41.954 1.00 52.25 384 TYR A C 1
ATOM 3115 O O . TYR A 1 384 ? -5.890 -47.159 42.323 1.00 52.25 384 TYR A O 1
ATOM 3123 N N . GLU A 1 385 ? -6.521 -45.059 42.812 1.00 54.88 385 GLU A N 1
ATOM 3124 C CA . GLU A 1 385 ? -6.621 -45.262 44.276 1.00 54.88 385 GLU A CA 1
ATOM 3125 C C . GLU A 1 385 ? -7.567 -46.420 44.634 1.00 54.88 385 GLU A C 1
ATOM 3127 O O . GLU A 1 385 ? -7.299 -47.207 45.541 1.00 54.88 385 GLU A O 1
ATOM 3132 N N . HIS A 1 386 ? -8.668 -46.558 43.889 1.00 57.59 386 HIS A N 1
ATOM 3133 C CA . HIS A 1 386 ? -9.619 -47.650 44.073 1.00 57.59 386 HIS A CA 1
ATOM 3134 C C . HIS A 1 386 ? -9.054 -49.008 43.621 1.00 57.59 386 HIS A C 1
ATOM 3136 O O . HIS A 1 386 ? -9.429 -50.039 44.179 1.00 57.59 386 HIS A O 1
ATOM 3142 N N . ARG A 1 387 ? -8.181 -49.043 42.606 1.00 50.75 387 ARG A N 1
ATOM 3143 C CA . ARG A 1 387 ? -7.580 -50.288 42.098 1.00 50.75 387 ARG A CA 1
ATOM 3144 C C . ARG A 1 387 ? -6.339 -50.714 42.876 1.00 50.75 387 ARG A C 1
ATOM 3146 O O . ARG A 1 387 ? -6.128 -51.911 43.025 1.00 50.75 387 ARG A O 1
ATOM 3153 N N . SER A 1 388 ? -5.534 -49.769 43.356 1.00 52.47 388 SER A N 1
ATOM 3154 C CA . SER A 1 388 ? -4.302 -50.054 44.099 1.00 52.47 388 SER A CA 1
ATOM 3155 C C . SER A 1 388 ? -4.544 -50.308 45.588 1.00 52.47 388 SER A C 1
ATOM 3157 O O . SER A 1 388 ? -3.687 -50.882 46.250 1.00 52.47 388 SER A O 1
ATOM 3159 N N . GLY A 1 389 ? -5.686 -49.875 46.137 1.00 53.97 389 GLY A N 1
ATOM 3160 C CA . GLY A 1 389 ? -6.001 -50.014 47.563 1.00 53.97 389 GLY A CA 1
ATOM 3161 C C . GLY A 1 389 ? -5.181 -49.099 48.484 1.00 53.97 389 GLY A C 1
ATOM 3162 O O . GLY A 1 389 ? -5.405 -49.100 49.693 1.00 53.97 389 GLY A O 1
ATOM 3163 N N . GLN A 1 390 ? -4.271 -48.288 47.935 1.00 43.31 390 GLN A N 1
ATOM 3164 C CA . GLN A 1 390 ? -3.444 -47.343 48.681 1.00 43.31 390 GLN A CA 1
ATOM 3165 C C . GLN A 1 390 ? -4.010 -45.920 48.574 1.00 43.31 390 GLN A C 1
ATOM 3167 O O . GLN A 1 390 ? -4.123 -45.353 47.485 1.00 43.31 390 GLN A O 1
ATOM 3172 N N . LYS A 1 391 ? -4.328 -45.309 49.723 1.00 42.22 391 LYS A N 1
ATOM 3173 C CA . LYS A 1 391 ? -4.570 -43.862 49.825 1.00 42.22 391 LYS A CA 1
ATOM 3174 C C . LYS A 1 391 ? -3.228 -43.162 49.997 1.00 42.22 391 LYS A C 1
ATOM 3176 O O . LYS A 1 391 ? -2.690 -43.136 51.096 1.00 42.22 391 LYS A O 1
ATOM 3181 N N . LEU A 1 392 ? -2.701 -42.601 48.916 1.00 43.50 392 LEU A N 1
ATOM 3182 C CA . LEU A 1 392 ? -1.346 -42.047 48.902 1.00 43.50 392 LEU A CA 1
ATOM 3183 C C . LEU A 1 392 ? -1.229 -40.632 49.513 1.00 43.50 392 LEU A C 1
ATOM 3185 O O . LEU A 1 392 ? -0.115 -40.146 49.646 1.00 43.50 392 LEU A O 1
ATOM 3189 N N . PHE A 1 393 ? -2.326 -39.974 49.934 1.00 41.53 393 PHE A N 1
ATOM 3190 C CA . PHE A 1 393 ? -2.276 -38.647 50.582 1.00 41.53 393 PHE A CA 1
ATOM 3191 C C . PHE A 1 393 ? -3.387 -38.400 51.629 1.00 41.53 393 PHE A C 1
ATOM 3193 O O . PHE A 1 393 ? -4.547 -38.767 51.428 1.00 41.53 393 PHE A O 1
ATOM 3200 N N . GLY A 1 394 ? -3.033 -37.711 52.726 1.00 38.09 394 GLY A N 1
ATOM 3201 C CA . GLY A 1 394 ? -3.957 -36.988 53.620 1.00 38.09 394 GLY A CA 1
ATOM 3202 C C . GLY A 1 394 ? -4.396 -35.629 53.032 1.00 38.09 394 GLY A C 1
ATOM 3203 O O . GLY A 1 394 ? -3.967 -35.277 51.933 1.00 38.09 394 GLY A O 1
ATOM 3204 N N . PRO A 1 395 ? -5.279 -34.854 53.697 1.00 32.69 395 PRO A N 1
ATOM 3205 C CA . PRO A 1 395 ? -5.945 -33.709 53.075 1.00 32.69 395 PRO A CA 1
ATOM 3206 C C . PRO A 1 395 ? -4.972 -32.560 52.746 1.00 32.69 395 PRO A C 1
ATOM 3208 O O . PRO A 1 395 ? -4.525 -31.838 53.626 1.00 32.69 395 PRO A O 1
ATOM 3211 N N . TYR A 1 396 ? -4.697 -32.396 51.446 1.00 40.56 396 TYR A N 1
ATOM 3212 C CA . TYR A 1 396 ? -4.325 -31.163 50.730 1.00 40.56 396 TYR A CA 1
ATOM 3213 C C . TYR A 1 396 ? -3.367 -30.173 51.415 1.00 40.56 396 TYR A C 1
ATOM 3215 O O . TYR A 1 396 ? -3.638 -28.972 51.428 1.00 40.56 396 TYR A O 1
ATOM 3223 N N . GLN A 1 397 ? -2.206 -30.627 51.877 1.00 32.75 397 GLN A N 1
ATOM 3224 C CA . GLN A 1 397 ? -1.089 -29.713 52.116 1.00 32.75 397 GLN A CA 1
ATOM 3225 C C . GLN A 1 397 ? -0.028 -29.921 51.029 1.00 32.75 397 GLN A C 1
ATOM 3227 O O . GLN A 1 397 ? 0.514 -31.005 50.850 1.00 32.75 397 GLN A O 1
ATOM 3232 N N . ASP A 1 398 ? 0.151 -28.857 50.245 1.00 34.84 398 ASP A N 1
ATOM 3233 C CA . ASP A 1 398 ? 1.289 -28.578 49.366 1.00 34.84 398 ASP A CA 1
ATOM 3234 C C . ASP A 1 398 ? 1.433 -29.371 48.058 1.00 34.84 398 ASP A C 1
ATOM 3236 O O . ASP A 1 398 ? 2.419 -30.043 47.780 1.00 34.84 398 ASP A O 1
ATOM 3240 N N . LEU A 1 399 ? 0.482 -29.143 47.143 1.00 31.62 399 LEU A N 1
ATOM 3241 C CA . LEU A 1 399 ? 0.674 -29.347 45.699 1.00 31.62 399 LEU A CA 1
ATOM 3242 C C . LEU A 1 399 ? 0.863 -27.998 44.990 1.00 31.62 399 LEU A C 1
ATOM 3244 O O . LEU A 1 399 ? 0.056 -27.567 44.160 1.00 31.62 399 LEU A O 1
ATOM 3248 N N . TRP A 1 400 ? 1.955 -27.315 45.320 1.00 39.47 400 TRP A N 1
ATOM 3249 C CA . TRP A 1 400 ? 2.482 -26.214 44.522 1.00 39.47 400 TRP A CA 1
ATOM 3250 C C . TRP A 1 400 ? 3.891 -26.576 44.071 1.00 39.47 400 TRP A C 1
ATOM 3252 O O . TRP A 1 400 ? 4.751 -26.794 44.906 1.00 39.47 400 TRP A O 1
ATOM 3262 N N . VAL A 1 401 ? 4.102 -26.644 42.750 1.00 33.44 401 VAL A N 1
ATOM 3263 C CA . VAL A 1 401 ? 5.246 -26.087 41.997 1.00 33.44 401 VAL A CA 1
ATOM 3264 C C . VAL A 1 401 ? 5.186 -26.586 40.534 1.00 33.44 401 VAL A C 1
ATOM 3266 O O . VAL A 1 401 ? 4.749 -27.692 40.236 1.00 33.44 401 VAL A O 1
ATOM 3269 N N . LEU A 1 402 ? 5.581 -25.697 39.610 1.00 32.03 402 LEU A N 1
ATOM 3270 C CA . LEU A 1 402 ? 5.660 -25.820 38.141 1.00 32.03 402 LEU A CA 1
ATOM 3271 C C . LEU A 1 402 ? 4.345 -25.754 37.349 1.00 32.03 402 LEU A C 1
ATOM 3273 O O . LEU A 1 402 ? 4.051 -26.531 36.436 1.00 32.03 402 LEU A O 1
ATOM 3277 N N . ARG A 1 403 ? 3.602 -24.665 37.565 1.00 31.78 403 ARG A N 1
ATOM 3278 C CA . ARG A 1 403 ? 2.612 -24.195 36.590 1.00 31.78 403 ARG A CA 1
ATOM 3279 C C . ARG A 1 403 ? 3.317 -23.550 35.378 1.00 31.78 403 ARG A C 1
ATOM 3281 O O . ARG A 1 403 ? 3.441 -22.337 35.299 1.00 31.78 403 ARG A O 1
ATOM 3288 N N . ARG A 1 404 ? 3.648 -24.402 34.394 1.00 34.38 404 ARG A N 1
ATOM 3289 C CA . ARG A 1 404 ? 3.997 -24.126 32.975 1.00 34.38 404 ARG A CA 1
ATOM 3290 C C . ARG A 1 404 ? 5.436 -23.695 32.651 1.00 34.38 404 ARG A C 1
ATOM 3292 O O . ARG A 1 404 ? 5.778 -22.524 32.726 1.00 34.38 404 ARG A O 1
ATOM 3299 N N . LEU A 1 405 ? 6.179 -24.613 32.030 1.00 35.31 405 LEU A N 1
ATOM 3300 C CA . LEU A 1 405 ? 7.239 -24.296 31.066 1.00 35.31 405 LEU A CA 1
ATOM 3301 C C . LEU A 1 405 ? 6.742 -24.653 29.656 1.00 35.31 405 LEU A C 1
ATOM 3303 O O . LEU A 1 405 ? 6.816 -25.800 29.225 1.00 35.31 405 LEU A O 1
ATOM 3307 N N . ALA A 1 406 ? 6.200 -23.674 28.928 1.00 32.97 406 ALA A N 1
ATOM 3308 C CA . ALA A 1 406 ? 5.982 -23.805 27.488 1.00 32.97 406 ALA A CA 1
ATOM 3309 C C . ALA A 1 406 ? 7.288 -23.425 26.780 1.00 32.97 406 ALA A C 1
ATOM 3311 O O . ALA A 1 406 ? 7.595 -22.249 26.602 1.00 32.97 406 ALA A O 1
ATOM 3312 N N . VAL A 1 407 ? 8.102 -24.417 26.426 1.00 35.19 407 VAL A N 1
ATOM 3313 C CA . VAL A 1 407 ? 9.407 -24.165 25.806 1.00 35.19 407 VAL A CA 1
ATOM 3314 C C . VAL A 1 407 ? 9.238 -23.976 24.300 1.00 35.19 407 VAL A C 1
ATOM 3316 O O . VAL A 1 407 ? 8.858 -24.919 23.601 1.00 35.19 407 VAL A O 1
ATOM 3319 N N . VAL A 1 408 ? 9.584 -22.786 23.803 1.00 31.48 408 VAL A N 1
ATOM 3320 C CA . VAL A 1 408 ? 9.616 -22.429 22.374 1.00 31.48 408 VAL A CA 1
ATOM 3321 C C . VAL A 1 408 ? 10.604 -23.346 21.617 1.00 31.48 408 VAL A C 1
ATOM 3323 O O . VAL A 1 408 ? 11.725 -23.532 22.100 1.00 31.48 408 VAL A O 1
ATOM 3326 N N . PRO A 1 409 ? 10.269 -23.892 20.429 1.00 36.78 409 PRO A N 1
ATOM 3327 C CA . PRO A 1 409 ? 11.064 -24.923 19.743 1.00 36.78 409 PRO A CA 1
ATOM 3328 C C . PRO A 1 409 ? 12.565 -24.618 19.584 1.00 36.78 409 PRO A C 1
ATOM 3330 O O . PRO A 1 409 ? 13.398 -25.505 19.762 1.00 36.78 409 PRO A O 1
ATOM 3333 N N . HIS A 1 410 ? 12.939 -23.358 19.334 1.00 36.28 410 HIS A N 1
ATOM 3334 C CA . HIS A 1 410 ? 14.344 -22.962 19.163 1.00 36.28 410 HIS A CA 1
ATOM 3335 C C . HIS A 1 410 ? 15.213 -23.064 20.436 1.00 36.28 410 HIS A C 1
ATOM 3337 O O . HIS A 1 410 ? 16.425 -23.243 20.327 1.00 36.28 410 HIS A O 1
ATOM 3343 N N . TRP A 1 411 ? 14.630 -23.033 21.642 1.00 39.16 411 TRP A N 1
ATOM 3344 C CA . TRP A 1 411 ? 15.382 -23.154 22.907 1.00 39.16 411 TRP A CA 1
ATOM 3345 C C . TRP A 1 411 ? 15.697 -24.615 23.263 1.00 39.16 411 TRP A C 1
ATOM 3347 O O . TRP A 1 411 ? 16.553 -24.886 24.107 1.00 39.16 411 TRP A O 1
ATOM 3357 N N . ARG A 1 412 ? 15.052 -25.575 22.581 1.00 48.38 412 ARG A N 1
ATOM 3358 C CA . ARG A 1 412 ? 15.233 -27.018 22.810 1.00 48.38 412 ARG A CA 1
ATOM 3359 C C . ARG A 1 412 ? 16.545 -27.548 22.217 1.00 48.38 412 ARG A C 1
ATOM 3361 O O . ARG A 1 412 ? 17.161 -28.414 22.825 1.00 48.38 412 ARG A O 1
ATOM 3368 N N . LYS A 1 413 ? 17.042 -26.972 21.111 1.00 42.69 413 LYS A N 1
ATOM 3369 C CA . LYS A 1 413 ? 18.331 -27.371 20.497 1.00 42.69 413 LYS A CA 1
ATOM 3370 C C . LYS A 1 413 ? 19.569 -26.962 21.311 1.00 42.69 413 LYS A C 1
ATOM 3372 O O . LYS A 1 413 ? 20.658 -27.436 21.018 1.00 42.69 413 LYS A O 1
ATOM 3377 N N . ARG A 1 414 ? 19.416 -26.101 22.325 1.00 49.81 414 ARG A N 1
ATOM 3378 C CA . ARG A 1 414 ? 20.524 -25.572 23.145 1.00 49.81 414 ARG A CA 1
ATOM 3379 C C . ARG A 1 414 ? 20.534 -26.078 24.595 1.00 49.81 414 ARG A C 1
ATOM 3381 O O . ARG A 1 414 ? 21.305 -25.580 25.402 1.00 49.81 414 ARG A O 1
ATOM 3388 N N . GLY A 1 415 ? 19.663 -27.027 24.959 1.00 54.94 415 GLY A N 1
ATOM 3389 C CA . GLY A 1 415 ? 19.612 -27.595 26.318 1.00 54.94 415 GLY A CA 1
ATOM 3390 C C . GLY A 1 415 ? 19.056 -26.663 27.410 1.00 54.94 415 GLY A C 1
ATOM 3391 O O . GLY A 1 415 ? 19.015 -27.049 28.573 1.00 54.94 415 GLY A O 1
ATOM 3392 N N . ILE A 1 416 ? 18.578 -25.466 27.055 1.00 54.38 416 ILE A N 1
ATOM 3393 C CA . ILE A 1 416 ? 18.103 -24.439 28.003 1.00 54.38 416 ILE A CA 1
ATOM 3394 C C . ILE A 1 416 ? 16.847 -24.906 28.748 1.00 54.38 416 ILE A C 1
ATOM 3396 O O . ILE A 1 416 ? 16.733 -24.742 29.955 1.00 54.38 416 ILE A O 1
ATOM 3400 N N . ALA A 1 417 ? 15.931 -25.569 28.041 1.00 56.88 417 ALA A N 1
ATOM 3401 C CA . ALA A 1 417 ? 14.743 -26.190 28.624 1.00 56.88 417 ALA A CA 1
ATOM 3402 C C . ALA A 1 417 ? 15.075 -27.193 29.735 1.00 56.88 417 ALA A C 1
ATOM 3404 O O . ALA A 1 417 ? 14.423 -27.220 30.774 1.00 56.88 417 ALA A O 1
ATOM 3405 N N . ARG A 1 418 ? 16.110 -28.008 29.498 1.00 63.34 418 ARG A N 1
ATOM 3406 C CA . ARG A 1 418 ? 16.593 -29.012 30.443 1.00 63.34 418 ARG A CA 1
ATOM 3407 C C . ARG A 1 418 ? 17.179 -28.337 31.680 1.00 63.34 418 ARG A C 1
ATOM 3409 O O . ARG A 1 418 ? 16.808 -28.723 32.779 1.00 63.34 418 ARG A O 1
ATOM 3416 N N . ARG A 1 419 ? 17.999 -27.291 31.501 1.00 63.12 419 ARG A N 1
ATOM 3417 C CA . ARG A 1 419 ? 18.547 -26.501 32.617 1.00 63.12 419 ARG A CA 1
ATOM 3418 C C . ARG A 1 419 ? 17.456 -25.839 33.452 1.00 63.12 419 ARG A C 1
ATOM 3420 O O . ARG A 1 419 ? 17.497 -25.964 34.661 1.00 63.12 419 ARG A O 1
ATOM 3427 N N . LEU A 1 420 ? 16.443 -25.232 32.830 1.00 61.28 420 LEU A N 1
ATOM 3428 C CA . LEU A 1 420 ? 15.338 -24.599 33.563 1.00 61.28 420 LEU A CA 1
ATOM 3429 C C . LEU A 1 420 ? 14.530 -25.600 34.398 1.00 61.28 420 LEU A C 1
ATOM 3431 O O . LEU A 1 420 ? 14.127 -25.283 35.511 1.00 61.28 420 LEU A O 1
ATOM 3435 N N . VAL A 1 421 ? 14.300 -26.810 33.878 1.00 60.62 421 VAL A N 1
ATOM 3436 C CA . VAL A 1 421 ? 13.647 -27.874 34.657 1.00 60.62 421 VAL A CA 1
ATOM 3437 C C . VAL A 1 421 ? 14.561 -28.353 35.785 1.00 60.62 421 VAL A C 1
ATOM 3439 O O . VAL A 1 421 ? 14.084 -28.510 36.899 1.00 60.62 421 VAL A O 1
ATOM 3442 N N . GLN A 1 422 ? 15.859 -28.538 35.534 1.00 66.00 422 GLN A N 1
ATOM 3443 C CA . GLN A 1 422 ? 16.827 -28.952 36.560 1.00 66.00 422 GLN A CA 1
ATOM 3444 C C . GLN A 1 422 ? 16.985 -27.905 37.673 1.00 66.00 422 GLN A C 1
ATOM 3446 O O . GLN A 1 422 ? 16.970 -28.265 38.842 1.00 66.00 422 GLN A O 1
ATOM 3451 N N . GLU A 1 423 ? 17.069 -26.620 37.329 1.00 66.12 423 GLU A N 1
ATOM 3452 C CA . GLU A 1 423 ? 17.131 -25.514 38.292 1.00 66.12 423 GLU A CA 1
ATOM 3453 C C . GLU A 1 423 ? 15.832 -25.363 39.083 1.00 66.12 423 GLU A C 1
ATOM 3455 O O . GLU A 1 423 ? 15.872 -25.039 40.265 1.00 66.12 423 GLU A O 1
ATOM 3460 N N . ALA A 1 424 ? 14.676 -25.598 38.454 1.00 62.38 424 ALA A N 1
ATOM 3461 C CA . ALA A 1 424 ? 13.405 -25.599 39.166 1.00 62.38 424 ALA A CA 1
ATOM 3462 C C . ALA A 1 424 ? 13.300 -26.789 40.127 1.00 62.38 424 ALA A C 1
ATOM 3464 O O . ALA A 1 424 ? 12.844 -26.606 41.248 1.00 62.38 424 ALA A O 1
ATOM 3465 N N . VAL A 1 425 ? 13.753 -27.978 39.713 1.00 62.38 425 VAL A N 1
ATOM 3466 C CA . VAL A 1 425 ? 13.811 -29.180 40.561 1.00 62.38 425 VAL A CA 1
ATOM 3467 C C . VAL A 1 425 ? 14.753 -28.965 41.746 1.00 62.38 425 VAL A C 1
ATOM 3469 O O . VAL A 1 425 ? 14.376 -29.272 42.865 1.00 62.38 425 VAL A O 1
ATOM 3472 N N . ALA A 1 426 ? 15.919 -28.349 41.533 1.00 66.62 426 ALA A N 1
ATOM 3473 C CA . ALA A 1 426 ? 16.898 -28.075 42.590 1.00 66.62 426 ALA A CA 1
ATOM 3474 C C . ALA A 1 426 ? 16.422 -27.077 43.667 1.00 66.62 426 ALA A C 1
ATOM 3476 O O . ALA A 1 426 ? 17.090 -26.913 44.682 1.00 66.62 426 ALA A O 1
ATOM 3477 N N . LYS A 1 427 ? 15.305 -26.371 43.442 1.00 60.91 427 LYS A N 1
ATOM 3478 C CA . LYS A 1 427 ? 14.733 -25.393 44.385 1.00 60.91 427 LYS A CA 1
ATOM 3479 C C . LYS A 1 427 ? 13.562 -25.943 45.202 1.00 60.91 427 LYS A C 1
ATOM 3481 O O . LYS A 1 427 ? 12.994 -25.206 46.003 1.00 60.91 427 LYS A O 1
ATOM 3486 N N . ILE A 1 428 ? 13.160 -27.187 44.963 1.00 59.06 428 ILE A N 1
ATOM 3487 C CA . ILE A 1 428 ? 12.024 -27.830 45.625 1.00 59.06 428 ILE A CA 1
ATOM 3488 C C . ILE A 1 428 ? 12.589 -28.780 46.692 1.00 59.06 428 ILE A C 1
ATOM 3490 O O . ILE A 1 428 ? 13.590 -29.435 46.414 1.00 59.06 428 ILE A O 1
ATOM 3494 N N . PRO A 1 429 ? 11.998 -28.851 47.898 1.00 60.44 429 PRO A N 1
ATOM 3495 C CA . PRO A 1 429 ? 12.482 -29.731 48.961 1.00 60.44 429 PRO A CA 1
ATOM 3496 C C . PRO A 1 429 ? 12.515 -31.211 48.543 1.00 60.44 429 PRO A C 1
ATOM 3498 O O . PRO A 1 429 ? 11.641 -31.678 47.809 1.00 60.44 429 PRO A O 1
ATOM 3501 N N . ASP A 1 430 ? 13.494 -31.949 49.076 1.00 60.22 430 ASP A N 1
ATOM 3502 C CA . ASP A 1 430 ? 13.868 -33.327 48.704 1.00 60.22 430 ASP A CA 1
ATOM 3503 C C . ASP A 1 430 ? 12.788 -34.399 48.944 1.00 60.22 430 ASP A C 1
ATOM 3505 O O . ASP A 1 430 ? 13.026 -35.573 48.704 1.00 60.22 430 ASP A O 1
ATOM 3509 N N . GLN A 1 431 ? 11.583 -34.032 49.381 1.00 57.25 431 GLN A N 1
ATOM 3510 C CA . GLN A 1 431 ? 10.489 -34.963 49.690 1.00 57.25 431 GLN A CA 1
ATOM 3511 C C . GLN A 1 431 ? 9.347 -34.938 48.659 1.00 57.25 431 GLN A C 1
ATOM 3513 O O . GLN A 1 431 ? 8.347 -35.635 48.818 1.00 57.25 431 GLN A O 1
ATOM 3518 N N . ALA A 1 432 ? 9.459 -34.143 47.591 1.00 64.12 432 ALA A N 1
ATOM 3519 C CA . ALA A 1 432 ? 8.394 -33.998 46.601 1.00 64.12 432 ALA A CA 1
ATOM 3520 C C . ALA A 1 432 ? 8.519 -34.990 45.431 1.00 64.12 432 ALA A C 1
ATOM 3522 O O . ALA A 1 432 ? 9.594 -35.192 44.866 1.00 64.12 432 ALA A O 1
ATOM 3523 N N . VAL A 1 433 ? 7.383 -35.541 44.991 1.00 67.81 433 VAL A N 1
ATOM 3524 C CA . VAL A 1 433 ? 7.293 -36.258 43.711 1.00 67.81 433 VAL A CA 1
ATOM 3525 C C . VAL A 1 433 ? 7.213 -35.243 42.577 1.00 67.81 433 VAL A C 1
ATOM 3527 O O . VAL A 1 433 ? 6.308 -34.406 42.520 1.00 67.81 433 VAL A O 1
ATOM 3530 N N . TYR A 1 434 ? 8.142 -35.334 41.630 1.00 73.75 434 TYR A N 1
ATOM 3531 C CA . TYR A 1 434 ? 8.187 -34.425 40.490 1.00 73.75 434 TYR A CA 1
ATOM 3532 C C . TYR A 1 434 ? 7.315 -34.944 39.355 1.00 73.75 434 TYR A C 1
ATOM 3534 O O . TYR A 1 434 ? 7.384 -36.125 39.037 1.00 73.75 434 TYR A O 1
ATOM 3542 N N . LEU A 1 435 ? 6.546 -34.068 38.697 1.00 75.00 435 LEU A N 1
ATOM 3543 C CA . LEU A 1 435 ? 5.667 -34.456 37.590 1.00 75.00 435 LEU A CA 1
ATOM 3544 C C . LEU A 1 435 ? 5.829 -33.508 36.394 1.00 75.00 435 LEU A C 1
ATOM 3546 O O . LEU A 1 435 ? 5.614 -32.299 36.495 1.00 75.00 435 LEU A O 1
ATOM 3550 N N . VAL A 1 436 ? 6.201 -34.057 35.238 1.00 77.12 436 VAL A N 1
ATOM 3551 C CA . VAL A 1 436 ? 6.414 -33.319 33.984 1.00 77.12 436 VAL A CA 1
ATOM 3552 C C . VAL A 1 436 ? 5.442 -33.828 32.928 1.00 77.12 436 VAL A C 1
ATOM 3554 O O . VAL A 1 436 ? 5.405 -35.013 32.611 1.00 77.12 436 VAL A O 1
ATOM 3557 N N . VAL A 1 437 ? 4.662 -32.911 32.350 1.00 75.88 437 VAL A N 1
ATOM 3558 C CA . VAL A 1 437 ? 3.646 -33.225 31.336 1.00 75.88 437 VAL A CA 1
ATOM 3559 C C . VAL A 1 437 ? 4.089 -32.700 29.970 1.00 75.88 437 VAL A C 1
ATOM 3561 O O . VAL A 1 437 ? 4.164 -31.489 29.757 1.00 75.88 437 VAL A O 1
ATOM 3564 N N . VAL A 1 438 ? 4.332 -33.602 29.020 1.00 77.00 438 VAL A N 1
ATOM 3565 C CA . VAL A 1 438 ? 4.770 -33.288 27.652 1.00 77.00 438 VAL A CA 1
ATOM 3566 C C . VAL A 1 438 ? 3.598 -33.463 26.681 1.00 77.00 438 VAL A C 1
ATOM 3568 O O . VAL A 1 438 ? 3.058 -34.558 26.533 1.00 77.00 438 VAL A O 1
ATOM 3571 N N . LYS A 1 439 ? 3.185 -32.377 26.013 1.00 64.44 439 LYS A N 1
ATOM 3572 C CA . LYS A 1 439 ? 1.980 -32.341 25.155 1.00 64.44 439 LYS A CA 1
ATOM 3573 C C . LYS A 1 439 ? 2.229 -32.442 23.641 1.00 64.44 439 LYS A C 1
ATOM 3575 O O . LYS A 1 439 ? 1.267 -32.667 22.918 1.00 64.44 439 LYS A O 1
ATOM 3580 N N . ASP A 1 440 ? 3.472 -32.326 23.175 1.00 74.81 440 ASP A N 1
ATOM 3581 C CA . ASP A 1 440 ? 3.801 -32.180 21.741 1.00 74.81 440 ASP A CA 1
ATOM 3582 C C . ASP A 1 440 ? 4.286 -33.483 21.072 1.00 74.81 440 ASP A C 1
ATOM 3584 O O . ASP A 1 440 ? 4.621 -34.449 21.755 1.00 74.81 440 ASP A O 1
ATOM 3588 N N . ASP A 1 441 ? 4.434 -33.452 19.740 1.00 68.62 441 ASP A N 1
ATOM 3589 C CA . ASP A 1 441 ? 4.887 -34.531 18.832 1.00 68.62 441 ASP A CA 1
ATOM 3590 C C . ASP A 1 441 ? 6.275 -35.130 19.147 1.00 68.62 441 ASP A C 1
ATOM 3592 O O . ASP A 1 441 ? 6.680 -36.147 18.592 1.00 68.62 441 ASP A O 1
ATOM 3596 N N . PHE A 1 442 ? 7.022 -34.537 20.079 1.00 65.00 442 PHE A N 1
ATOM 3597 C CA . PHE A 1 442 ? 8.382 -34.948 20.442 1.00 65.00 442 PHE A CA 1
ATOM 3598 C C . PHE A 1 442 ? 8.436 -35.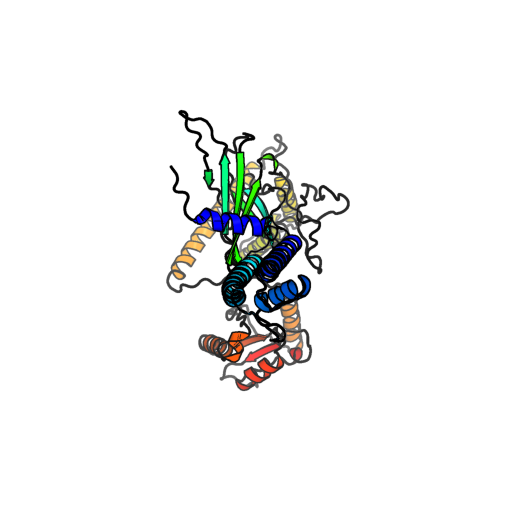899 21.652 1.00 65.00 442 PHE A C 1
ATOM 3600 O O . PHE A 1 442 ? 9.459 -35.966 22.340 1.00 65.00 442 PHE A O 1
ATOM 3607 N N . ARG A 1 443 ? 7.350 -36.634 21.936 1.00 74.12 443 ARG A N 1
ATOM 3608 C CA . ARG A 1 443 ? 7.209 -37.484 23.140 1.00 74.12 443 ARG A CA 1
ATOM 3609 C C . ARG A 1 443 ? 8.338 -38.494 23.290 1.00 74.12 443 ARG A C 1
ATOM 3611 O O . ARG A 1 443 ? 8.917 -38.589 24.363 1.00 74.12 443 ARG A O 1
ATOM 3618 N N . GLN A 1 444 ? 8.702 -39.186 22.212 1.00 74.19 444 GLN A N 1
ATOM 3619 C CA . GLN A 1 444 ? 9.761 -40.201 22.244 1.00 74.19 444 GLN A CA 1
ATOM 3620 C C . GLN A 1 444 ? 11.141 -39.594 22.535 1.00 74.19 444 GLN A C 1
ATOM 3622 O O . GLN A 1 444 ? 11.920 -40.153 23.306 1.00 74.19 444 GLN A O 1
ATOM 3627 N N . ALA A 1 445 ? 11.437 -38.420 21.967 1.00 75.25 445 ALA A N 1
ATOM 3628 C CA . ALA A 1 445 ? 12.693 -37.718 22.216 1.00 75.25 445 ALA A CA 1
ATOM 3629 C C . ALA A 1 445 ? 12.770 -37.191 23.658 1.00 75.25 445 ALA A C 1
ATOM 3631 O O . ALA A 1 445 ? 13.814 -37.312 24.299 1.00 75.25 445 ALA A O 1
ATOM 3632 N N . ALA A 1 446 ? 11.662 -36.657 24.185 1.00 74.56 446 ALA A N 1
ATOM 3633 C CA . ALA A 1 446 ? 11.565 -36.228 25.577 1.00 74.56 446 ALA A CA 1
ATOM 3634 C C . ALA A 1 446 ? 11.686 -37.420 26.540 1.00 74.56 446 ALA A C 1
ATOM 3636 O O . ALA A 1 446 ? 12.525 -37.378 27.433 1.00 74.56 446 ALA A O 1
ATOM 3637 N N . ALA A 1 447 ? 10.938 -38.505 26.318 1.00 78.62 447 ALA A N 1
ATOM 3638 C CA . ALA A 1 447 ? 11.021 -39.728 27.117 1.00 78.62 447 ALA A CA 1
ATOM 3639 C C . ALA A 1 447 ? 12.460 -40.257 27.176 1.00 78.62 447 ALA A C 1
ATOM 3641 O O . ALA A 1 447 ? 12.998 -40.478 28.257 1.00 78.62 447 ALA A O 1
ATOM 3642 N N . LYS A 1 448 ? 13.133 -40.366 26.022 1.00 78.81 448 LYS A N 1
ATOM 3643 C CA . LYS A 1 448 ? 14.525 -40.833 25.942 1.00 78.81 448 LYS A CA 1
ATOM 3644 C C . LYS A 1 448 ? 15.509 -39.901 26.655 1.00 78.81 448 LYS A C 1
ATOM 3646 O O . LYS A 1 448 ? 16.492 -40.382 27.213 1.00 78.81 448 LYS A O 1
ATOM 3651 N N . LEU A 1 449 ? 15.273 -38.588 26.626 1.00 77.75 449 LEU A N 1
ATOM 3652 C CA . LEU A 1 449 ? 16.121 -37.603 27.299 1.00 77.75 449 LEU A CA 1
ATOM 3653 C C . LEU A 1 449 ? 15.944 -37.654 28.821 1.00 77.75 449 LEU A C 1
ATOM 3655 O O . LEU A 1 449 ? 16.932 -37.751 29.537 1.00 77.75 449 LEU A O 1
ATOM 3659 N N . TYR A 1 450 ? 14.703 -37.618 29.305 1.00 78.88 450 TYR A N 1
ATOM 3660 C CA . TYR A 1 450 ? 14.402 -37.579 30.736 1.00 78.88 450 TYR A CA 1
ATOM 3661 C C . TYR A 1 450 ? 14.640 -38.928 31.427 1.00 78.88 450 TYR A C 1
ATOM 3663 O O . TYR A 1 450 ? 15.074 -38.947 32.576 1.00 78.88 450 TYR A O 1
ATOM 3671 N N . LYS A 1 451 ? 14.484 -40.057 30.721 1.00 82.12 451 LYS A N 1
ATOM 3672 C CA . LYS A 1 451 ? 14.826 -41.389 31.247 1.00 82.12 451 LYS A CA 1
ATOM 3673 C C . LYS A 1 451 ? 16.314 -41.527 31.590 1.00 82.12 451 LYS A C 1
ATOM 3675 O O . LYS A 1 451 ? 16.653 -42.234 32.530 1.00 82.12 451 LYS A O 1
ATOM 3680 N N . LYS A 1 452 ? 17.204 -40.807 30.888 1.00 79.44 452 LYS A N 1
ATOM 3681 C CA . LYS A 1 452 ? 18.637 -40.740 31.244 1.00 79.44 452 LYS A CA 1
ATOM 3682 C C . LYS A 1 452 ? 18.900 -40.011 32.564 1.00 79.44 452 LYS A C 1
ATOM 3684 O O . LYS A 1 452 ? 19.921 -40.267 33.184 1.00 79.44 452 LYS A O 1
ATOM 3689 N N . ASP A 1 453 ? 17.987 -39.136 32.979 1.00 76.25 453 ASP A N 1
ATOM 3690 C CA . ASP A 1 453 ? 18.088 -38.334 34.202 1.00 76.25 453 ASP A CA 1
ATOM 3691 C C . ASP A 1 453 ? 17.262 -38.945 35.361 1.00 76.25 453 ASP A C 1
ATOM 3693 O O . ASP A 1 453 ? 16.929 -38.246 36.317 1.00 76.25 453 ASP A O 1
ATOM 3697 N N . GLY A 1 454 ? 16.894 -40.232 35.270 1.00 83.56 454 GLY A N 1
ATOM 3698 C CA . GLY A 1 454 ? 16.183 -40.968 36.326 1.00 83.56 454 GLY A CA 1
ATOM 3699 C C . GLY A 1 454 ? 14.664 -40.770 36.367 1.00 83.56 454 GLY A C 1
ATOM 3700 O O . GLY A 1 454 ? 14.030 -41.153 37.345 1.00 83.56 454 GLY A O 1
ATOM 3701 N N . TRP A 1 455 ? 14.060 -40.174 35.335 1.00 85.81 455 TRP A N 1
ATOM 3702 C CA . TRP A 1 455 ? 12.602 -40.029 35.252 1.00 85.81 455 TRP A CA 1
ATOM 3703 C C . TRP A 1 455 ? 11.946 -41.291 34.682 1.00 85.81 455 TRP A C 1
ATOM 3705 O O . TRP A 1 455 ? 12.423 -41.864 33.699 1.00 85.81 455 TRP A O 1
ATOM 3715 N N . GLN A 1 456 ? 10.812 -41.683 35.254 1.00 83.94 456 GLN A N 1
ATOM 3716 C CA . GLN A 1 456 ? 9.986 -42.806 34.819 1.00 83.94 456 GLN A CA 1
ATOM 3717 C C . GLN A 1 456 ? 8.724 -42.294 34.109 1.00 83.94 456 GLN A C 1
ATOM 3719 O O . GLN A 1 456 ? 8.176 -41.249 34.460 1.00 83.94 456 GLN A O 1
ATOM 3724 N N . ALA A 1 457 ? 8.275 -43.003 33.073 1.00 81.38 457 ALA A N 1
ATOM 3725 C CA . ALA A 1 457 ? 7.024 -42.699 32.383 1.00 81.38 457 ALA A CA 1
ATOM 3726 C C . ALA A 1 457 ? 5.875 -43.487 33.015 1.00 81.38 457 ALA A C 1
ATOM 3728 O O . ALA A 1 457 ? 6.031 -44.666 33.327 1.00 81.38 457 ALA A O 1
ATOM 3729 N N . LEU A 1 458 ? 4.713 -42.854 33.180 1.00 79.19 458 LEU A N 1
ATOM 3730 C CA . LEU A 1 458 ? 3.517 -43.549 33.655 1.00 79.19 458 LEU A CA 1
ATOM 3731 C C . LEU A 1 458 ? 3.017 -44.490 32.537 1.00 79.19 458 LEU A C 1
ATOM 3733 O O . LEU A 1 458 ? 2.552 -44.015 31.499 1.00 79.19 458 LEU A O 1
ATOM 3737 N N . ALA A 1 459 ? 3.139 -45.809 32.730 1.00 59.69 459 ALA A N 1
ATOM 3738 C CA . ALA A 1 459 ? 2.986 -46.835 31.685 1.00 59.69 459 ALA A CA 1
ATOM 3739 C C . ALA A 1 459 ? 1.657 -46.771 30.898 1.00 59.69 459 ALA A C 1
ATOM 3741 O O . ALA A 1 459 ? 1.634 -47.033 29.696 1.00 59.69 459 ALA A O 1
ATOM 3742 N N . GLU A 1 460 ? 0.558 -46.340 31.528 1.00 54.12 460 GLU A N 1
ATOM 3743 C CA . GLU A 1 460 ? -0.745 -46.162 30.860 1.00 54.12 460 GLU A CA 1
ATOM 3744 C C . GLU A 1 460 ? -0.752 -45.075 29.766 1.00 54.12 460 GLU A C 1
ATOM 3746 O O . GLU A 1 460 ? -1.649 -45.047 28.920 1.00 54.12 460 GLU A O 1
ATOM 3751 N N . PHE A 1 461 ? 0.239 -44.178 29.744 1.00 51.72 461 PHE A N 1
ATOM 3752 C CA . PHE A 1 461 ? 0.288 -43.033 28.830 1.00 51.72 461 PHE A CA 1
ATOM 3753 C C . PHE A 1 461 ? 1.269 -43.195 27.659 1.00 51.72 461 PHE A C 1
ATOM 3755 O O . PHE A 1 461 ? 1.264 -42.352 26.759 1.00 51.72 461 PHE A O 1
ATOM 3762 N N . GLU A 1 462 ? 2.067 -44.267 27.610 1.00 52.16 462 GLU A N 1
ATOM 3763 C CA . GLU A 1 462 ? 3.004 -44.511 26.500 1.00 52.16 462 GLU A CA 1
ATOM 3764 C C . GLU A 1 462 ? 2.315 -45.023 25.222 1.00 52.16 462 GLU A C 1
ATOM 3766 O O . GLU A 1 462 ? 2.799 -44.759 24.121 1.00 52.16 462 GLU A O 1
ATOM 3771 N N . SER A 1 463 ? 1.168 -45.704 25.332 1.00 49.56 463 SER A N 1
ATOM 3772 C CA . SER A 1 463 ? 0.564 -46.443 24.210 1.00 49.56 463 SER A CA 1
ATOM 3773 C C . SER A 1 463 ? -0.413 -45.641 23.338 1.00 49.56 463 SER A C 1
ATOM 3775 O O . SER A 1 463 ? -0.778 -46.099 22.258 1.00 49.56 463 SER A O 1
ATOM 3777 N N . ASN A 1 464 ? -0.824 -44.435 23.751 1.00 54.88 464 ASN A N 1
ATOM 3778 C CA . ASN A 1 464 ? -1.846 -43.659 23.041 1.00 54.88 464 ASN A CA 1
ATOM 3779 C C . ASN A 1 464 ? -1.288 -42.370 22.416 1.00 54.88 464 ASN A C 1
ATOM 3781 O O . ASN A 1 464 ? -1.043 -41.371 23.098 1.00 54.88 464 ASN A O 1
ATOM 3785 N N . LEU A 1 465 ? -1.203 -42.352 21.079 1.00 53.38 465 LEU A N 1
ATOM 3786 C CA . LEU A 1 465 ? -0.730 -41.236 20.238 1.00 53.38 465 LEU A CA 1
ATOM 3787 C C . LEU A 1 465 ? -1.461 -39.887 20.455 1.00 53.38 465 LEU A C 1
ATOM 3789 O O . LEU A 1 465 ? -0.985 -38.852 20.005 1.00 53.38 465 LEU A O 1
ATOM 3793 N N . GLY A 1 466 ? -2.537 -39.829 21.245 1.00 63.62 466 GLY A N 1
ATOM 3794 C CA . GLY A 1 466 ? -3.261 -38.590 21.572 1.00 63.62 466 GLY A CA 1
ATOM 3795 C C . GLY A 1 466 ? -3.033 -38.004 22.974 1.00 63.62 466 GLY A C 1
ATOM 3796 O O . GLY A 1 466 ? -3.305 -36.822 23.173 1.00 63.62 466 GLY A O 1
ATOM 3797 N N . ASN A 1 467 ? -2.527 -38.771 23.945 1.00 68.88 467 ASN A N 1
ATOM 3798 C CA . ASN A 1 467 ? -2.497 -38.327 25.345 1.00 68.88 467 ASN A CA 1
ATOM 3799 C C . ASN A 1 467 ? -1.155 -37.686 25.746 1.00 68.88 467 ASN A C 1
ATOM 3801 O O . ASN A 1 467 ? -0.110 -38.104 25.256 1.00 68.88 467 ASN A O 1
ATOM 3805 N N . PRO A 1 468 ? -1.143 -36.682 26.642 1.00 72.06 468 PRO A N 1
ATOM 3806 C CA . PRO A 1 468 ? 0.110 -36.120 27.136 1.00 72.06 468 PRO A CA 1
ATOM 3807 C C . PRO A 1 468 ? 0.985 -37.200 27.786 1.00 72.06 468 PRO A C 1
ATOM 3809 O O . PRO A 1 468 ? 0.484 -37.998 28.574 1.00 72.06 468 PRO A O 1
ATOM 3812 N N . LEU A 1 469 ? 2.287 -37.193 27.492 1.00 75.06 469 LEU A N 1
ATOM 3813 C CA . LEU A 1 469 ? 3.260 -38.041 28.181 1.00 75.06 469 LEU A CA 1
ATOM 3814 C C . LEU A 1 469 ? 3.500 -37.458 29.577 1.00 75.06 469 LEU A C 1
ATOM 3816 O O . LEU A 1 469 ? 3.883 -36.292 29.698 1.00 75.06 469 LEU A O 1
ATOM 3820 N N . ILE A 1 470 ? 3.269 -38.263 30.610 1.00 77.12 470 ILE A N 1
ATOM 3821 C CA . ILE A 1 470 ? 3.489 -37.887 32.006 1.00 77.12 470 ILE A CA 1
ATOM 3822 C C . ILE A 1 470 ? 4.734 -38.617 32.503 1.00 77.12 470 ILE A C 1
ATOM 3824 O O . ILE A 1 470 ? 4.784 -39.847 32.496 1.00 77.12 470 ILE A O 1
ATOM 3828 N N . LEU A 1 471 ? 5.735 -37.842 32.909 1.00 80.50 471 LEU A N 1
ATOM 3829 C CA . LEU A 1 471 ? 6.978 -38.325 33.497 1.00 80.50 471 LEU A CA 1
ATOM 3830 C C . LEU A 1 471 ? 6.994 -37.964 34.978 1.00 80.50 471 LEU A C 1
ATOM 3832 O O . LEU A 1 471 ? 6.644 -36.834 35.325 1.00 80.50 471 LEU A O 1
ATOM 3836 N N . TYR A 1 472 ? 7.431 -38.886 35.827 1.00 83.31 472 TYR A N 1
ATOM 3837 C CA . TYR A 1 472 ? 7.643 -38.635 37.246 1.00 83.31 472 TYR A CA 1
ATOM 3838 C C . TYR A 1 472 ? 9.044 -39.044 37.694 1.00 83.31 472 TYR A C 1
ATOM 3840 O O . TYR A 1 472 ? 9.714 -39.838 37.032 1.00 83.31 472 TYR A O 1
ATOM 3848 N N . ARG A 1 473 ? 9.514 -38.472 38.801 1.00 80.62 473 ARG A N 1
ATOM 3849 C CA . ARG A 1 473 ? 10.773 -38.860 39.444 1.00 80.62 473 ARG A CA 1
ATOM 3850 C C . ARG A 1 473 ? 10.569 -38.878 40.953 1.00 80.62 473 ARG A C 1
ATOM 3852 O O . ARG A 1 473 ? 10.057 -37.903 41.501 1.00 80.62 473 ARG A O 1
ATOM 3859 N N . TRP A 1 474 ? 10.955 -39.983 41.582 1.00 75.69 474 TRP A N 1
ATOM 3860 C CA . TRP A 1 474 ? 10.992 -40.107 43.034 1.00 75.69 474 TRP A CA 1
ATOM 3861 C C . TRP A 1 474 ? 12.245 -39.419 43.589 1.00 75.69 474 TRP A C 1
ATOM 3863 O O . TRP A 1 474 ? 13.270 -39.372 42.892 1.00 75.69 474 TRP A O 1
ATOM 3873 N N . PRO A 1 475 ? 12.173 -38.847 44.798 1.00 72.69 475 PRO A N 1
ATOM 3874 C CA . PRO A 1 475 ? 13.354 -38.340 45.468 1.00 72.69 475 PRO A CA 1
ATOM 3875 C C . PRO A 1 475 ? 14.378 -39.460 45.725 1.00 72.69 475 PRO A C 1
ATOM 3877 O O . PRO A 1 475 ? 14.006 -40.628 45.819 1.00 72.69 475 PRO A O 1
ATOM 3880 N N . PRO A 1 476 ? 15.676 -39.120 45.787 1.00 57.53 476 PRO A N 1
ATOM 3881 C CA . PRO A 1 476 ? 16.773 -40.087 45.757 1.00 57.53 476 PRO A CA 1
ATOM 3882 C C . PRO A 1 476 ? 16.906 -40.998 46.992 1.00 57.53 476 PRO A C 1
ATOM 3884 O O . PRO A 1 476 ? 17.779 -41.858 46.968 1.00 57.53 476 PRO A O 1
ATOM 3887 N N . GLU A 1 477 ? 16.078 -40.846 48.031 1.00 52.41 477 GLU A N 1
ATOM 3888 C CA . GLU A 1 477 ? 16.203 -41.610 49.287 1.00 52.41 477 GLU A CA 1
ATOM 3889 C C . GLU A 1 477 ? 15.155 -42.707 49.517 1.00 52.41 477 GLU A C 1
ATOM 3891 O O . GLU A 1 477 ? 15.307 -43.459 50.474 1.00 52.41 477 GLU A O 1
ATOM 3896 N N . ASN A 1 478 ? 14.165 -42.885 48.636 1.00 47.97 478 ASN A N 1
ATOM 3897 C CA . ASN A 1 478 ? 13.215 -43.992 48.776 1.00 47.97 478 ASN A CA 1
ATOM 3898 C C . ASN A 1 478 ? 13.428 -45.033 47.673 1.00 47.97 478 ASN A C 1
ATOM 3900 O O . ASN A 1 478 ? 13.193 -44.778 46.487 1.00 47.97 478 ASN A O 1
ATOM 3904 N N . ASP A 1 479 ? 13.906 -46.200 48.097 1.00 47.50 479 ASP A N 1
ATOM 3905 C CA . ASP A 1 479 ? 13.914 -47.445 47.334 1.00 47.50 479 ASP A CA 1
ATOM 3906 C C . ASP A 1 479 ? 12.466 -47.754 46.889 1.00 47.50 479 ASP A C 1
ATOM 3908 O O . ASP A 1 479 ? 11.557 -47.646 47.711 1.00 47.50 479 ASP A O 1
ATOM 3912 N N . PRO A 1 480 ? 12.188 -48.082 45.614 1.00 47.06 480 PRO A N 1
ATOM 3913 C CA . PRO A 1 480 ? 10.824 -48.306 45.114 1.00 47.06 480 PRO A CA 1
ATOM 3914 C C . PRO A 1 480 ? 10.055 -49.499 45.722 1.00 47.06 480 PRO A C 1
ATOM 3916 O O . PRO A 1 480 ? 8.950 -49.774 45.251 1.00 47.06 480 PRO A O 1
ATOM 3919 N N . ASP A 1 481 ? 10.610 -50.184 46.725 1.00 51.03 481 ASP A N 1
ATOM 3920 C CA . ASP A 1 481 ? 9.960 -51.267 47.474 1.00 51.03 481 ASP A CA 1
ATOM 3921 C C . ASP A 1 481 ? 9.282 -50.806 48.793 1.00 51.03 481 ASP A C 1
ATOM 3923 O O . ASP A 1 481 ? 8.720 -51.653 49.489 1.00 51.03 481 ASP A O 1
ATOM 3927 N N . ASP A 1 482 ? 9.265 -49.496 49.106 1.00 42.31 482 ASP A N 1
ATOM 3928 C CA . ASP A 1 482 ? 8.518 -48.888 50.238 1.00 42.31 482 ASP A CA 1
ATOM 3929 C C . ASP A 1 482 ? 7.305 -48.030 49.814 1.00 42.31 482 ASP A C 1
ATOM 3931 O O . ASP A 1 482 ? 7.456 -47.118 48.958 1.00 42.31 482 ASP A O 1
#

Foldseek 3Di:
DPPPPVCPVVVVLVCCLLVDDPVRVVVVLVCVLLVLLLVLLVVCVVVVQFHPPDDSVVSSVCSNCLLVVVCPVPIDTDDCNVVSSVVSNVVSVVSVVVVCVSVVVSVLDDRLPQKDKAQFWEQDPVDNQKIKIKIAGNDPDKWAFKFKWKWKWAFFDCDPNDRDIDTHTWQKVVRTDGIHDNQDMDMIMTGHDPDDPPPQRIKMKMWIWTDDPRGIDIHIDIGTPVRYDHFAQADQDPPVHGGDCVRVNWTADPVQATPVGNVDRDPPPPPPPVVVVVVVVVVVVVVVVVPDDDDPQVVDPVSVVVVVVVVVCVSVPPDDDDDDDDDVVVVVVVVVVVVVVVVVVVVVVVVVVCVVPVPDDDDDDDDDDDPDDPPPVVVVVVVVCVVVVDPPDDPDDDPDDDPDDPDDPVVVVVCVSVVVVVVSVVPDDLQDKDKDWAQDPCLVVVCVVVVVVQKDWDVVQPPDPHGIIIIIHHRPPDDPVD

Sequence (482 aa):
MPRRGPSTFYHVVLKIIEATPTRRFFLLFTLAYLGCSLFFGLLYWIFDGVGDDQGFWECAYFSLITQSTIGFGDVLPVGFGRIIASIQGLISVIFFSVAIGVVGVRLLLPDPDSLEFSATLSEDPDDELLVRFRIRNHLPFRLFKCEVDAGLYTEPKEEEGVHIRKIEPLEAIPKLSPVLDYRIPKNFRIHLPQKLTQDPKQFIRIVVTGNYFAGSMAVEKDYGLEDIQRKAFAMVTYGGGPPNWNYWNRLVEEDGRIEDDPAARVKIQPYSKRRFWRLVRLWADIHAESGFQWPAQLKDRKFLEDLAVIHAKQGAIGLFGGALSGQAIPLFRWFRALAGQIRQEIQDADHHLLAVFNKEVVGSVSLSRVYSDKTKFHRLWRDYEHRSGQKLFGPYQDLWVLRRLAVVPHWRKRGIARRLVQEAVAKIPDQAVYLVVVKDDFRQAAAKLYKKDGWQALAEFESNLGNPLILYRWPPENDPDD

pLDDT: mean 70.51, std 22.17, range [20.55, 98.31]

Secondary structure (DSSP, 8-state):
-----THHHHHHHHHHHHHS-HHHHHHHHHHHHHHHHHHHHHHHHHTTTT-TT--HHHHHHHHHHHHTT---SSS---TTHHHHHHHHHHHHHHHHHHHHHHHHHHHHSPPGGGEEEPSSEEEETTEEEEEEEEEEE-SSS-EEEEEEEEEEEEEEEEETTEEEEEEEEE-EETSEEEEE-TTS-EEEEEEPPS-----TTEEEEEEEEEEETTEEEEEEEEEEGGGEESSEEPP---SSSS--GGGTT-EE-TTSEETTEEEEE-----TTHHHHHHHHHHHHHHHHTTT----GGGG-HHHHHHHHHHHHHHTT-SS--S---SSHHHHHHHHHHHHHHHHHHHHHHHHHHHHHHTTS-------------HHHHHHHHHHHHHHH------S-----S-------HHHHTTTHHHHHHHHHHTTS-TTPPEEEEE-STTHHHHHHHHHTTT-EE-GGGSS-TTSPEEEEE--TT--TT-